Protein AF-E8R523-F1 (afdb_monomer_lite)

Foldseek 3Di:
DDDDDDDPDDPVVVVCVVVVVVDDDDDDDDDDDDDDDDDDDDDDDDDDDDDDDDFQPPDDPLLSLLLLLLLLLLLLLLLLLLVLCLVLLLLLQLDDLQVLQQVLQLLCCVPPVQVVCCVPPVKDFFDWQAPDPQAQSGWIFHADLQRFTAAIEGEGGDEDPDAFDADPQGTPLDLSNLLVNLLVVLVVLVLCLVCVVVVNAAADDDPPVCVVQWTWTWFQFSVRHTWIWIANHPPGGIYTHDDPVCSVRNNVRSVSSSVVSNCVSVVNHHYWYWYWYWYQDPFGIKTWIFTCPCCVVVVDPVPTDTPDIDDDGCPPPVVVVSLVSSLQSQLVSSCVSQVQDDSVQSSLSSCVQPVDVVSVVVSNPDSDNSVVSLQVSLQVSLQSSLVSSLVVLVVSCVVVVHDRPPVVSNLSSNLSSVLSSQLSSQLSVQLSVLRRDNVSSVVLVVVCVVLLHQESSSVSSLVSSLSSSLSSQLSSLVSCCVVVSDHPVSSVLSSVQSSQLSNQLSVVLSVLLSCCQVPNAAPVRHRLSVHHHPSNLQRSLQVLQVHPVVVVGPGNVSSSVSSSVVSSVSSSVSSSVSVVVVVVVVVVVVVVVVVVVVVVVVVPPDDDPPPPPDD

pLDDT: mean 76.69, std 18.39, range [22.38, 95.12]

Secondary structure (DSSP, 8-state):
----------GGGTTTTTTTTT--PPPPPP-----PPPPPPPPP---S-----SSSTTS-HHHHHHHHHHHHHHHHHHHHHHHS-HHHHHHHHHS-HHHHHHHHHHHHIIIIIHHHHHHHH-EEE--EE-SSTTS-TTEEEEE-TTS-EEEEEEEEEEETT--PPEETTEETTSHHHHHHHHHHHHHHHHHHHHHHHTT--EE-PPPGGGTTTSEEEEEE-TTS-EEEEEESSTTSPPEEES-GGGHHHHHHHHHHHHHHHHHHHTT-S-EEEEEEEEEEETTEEEEEEEE-TTHHHH-SGGGSPEEEEEEEESTTTHHHHHHHHHHHHHHHHHHHH-TT--HHHHHHHHHHH-SSHHHHHHHHH-PPPHHHHHHHHHHHHHHHHHHHHHHHHHHHHHTTT----HHHHHHHHHHHHHHHHHHHHHHHHHHHHHHHSHHHHHHHHHHHHHTT-S-HHHHHHHHHHHHHHHHHHHHHHHHHHHTTSS-HHHHHHHHHHHHHHHHHHHHHHHHHHHHHHHH-B-TTS-BGGG--HHHHHHHHHHHHTTS-GGGTS-HHHHHHHHHHHHHHHHHHHHHHHHHHHHHHHHHHHHHHHHHHHHHHHHH--SPPPGGGS--

Structure (mmCIF, N/CA/C/O backbone):
data_AF-E8R523-F1
#
_entry.id   AF-E8R523-F1
#
loop_
_atom_site.group_PDB
_atom_site.id
_atom_site.type_symbol
_atom_site.label_atom_id
_atom_site.label_alt_id
_atom_site.label_comp_id
_atom_site.label_asym_id
_atom_site.label_entity_id
_atom_site.label_seq_id
_atom_site.pdbx_PDB_ins_code
_atom_site.Cartn_x
_atom_site.Cartn_y
_atom_site.Cartn_z
_atom_site.occupancy
_atom_site.B_iso_or_equiv
_atom_site.auth_seq_id
_atom_site.auth_comp_id
_atom_site.auth_asym_id
_atom_site.auth_atom_id
_atom_site.pdbx_PDB_model_num
ATOM 1 N N . MET A 1 1 ? -1.872 -53.793 22.003 1.00 28.16 1 MET A N 1
ATOM 2 C CA . MET A 1 1 ? -0.685 -53.055 21.508 1.00 28.16 1 MET A CA 1
ATOM 3 C C . MET A 1 1 ? -0.948 -52.616 20.077 1.00 28.16 1 MET A C 1
ATOM 5 O O . MET A 1 1 ? -1.457 -53.422 19.323 1.00 28.16 1 MET A O 1
ATOM 9 N N . ASN A 1 2 ? -0.575 -51.440 19.598 1.00 26.23 2 ASN A N 1
ATOM 10 C CA . ASN A 1 2 ? -0.690 -50.083 20.118 1.00 26.23 2 ASN A CA 1
ATOM 11 C C . ASN A 1 2 ? -0.457 -49.166 18.896 1.00 26.23 2 ASN A C 1
ATOM 13 O O . ASN A 1 2 ? 0.293 -49.536 17.995 1.00 26.23 2 ASN A O 1
ATOM 17 N N . THR A 1 3 ? -1.024 -47.958 18.928 1.00 25.94 3 THR A N 1
ATOM 18 C CA . THR A 1 3 ? -0.560 -46.742 18.223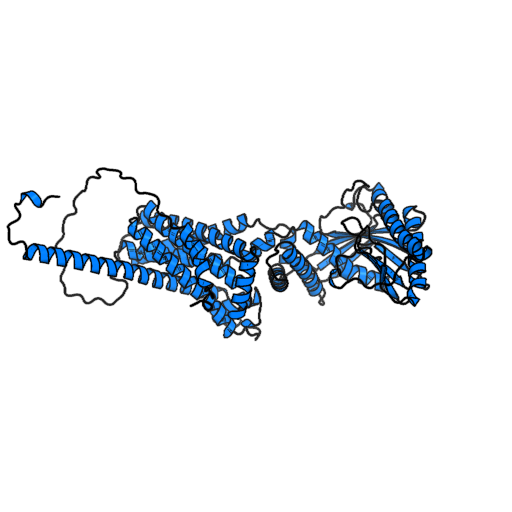 1.00 25.94 3 THR A CA 1
ATOM 19 C C . THR A 1 3 ? -0.460 -46.750 16.692 1.00 25.94 3 THR A C 1
ATOM 21 O O . THR A 1 3 ? 0.592 -47.096 16.175 1.00 25.94 3 THR A O 1
ATOM 24 N N . ARG A 1 4 ? -1.468 -46.185 15.998 1.00 26.67 4 ARG A N 1
ATOM 25 C CA . ARG A 1 4 ? -1.334 -45.112 14.973 1.00 26.67 4 ARG A CA 1
ATOM 26 C C . ARG A 1 4 ? -2.720 -44.548 14.618 1.00 26.67 4 ARG A C 1
ATOM 28 O O . ARG A 1 4 ? -3.330 -45.037 13.686 1.00 26.67 4 ARG A O 1
ATOM 35 N N . LEU A 1 5 ? -3.204 -43.541 15.350 1.00 27.16 5 LEU A N 1
ATOM 36 C CA . LEU A 1 5 ? -4.271 -42.601 14.944 1.00 27.16 5 LEU A CA 1
ATOM 37 C C . LEU A 1 5 ? -4.413 -41.559 16.068 1.00 27.16 5 LEU A C 1
ATOM 39 O O . LEU A 1 5 ? -4.891 -41.913 17.137 1.00 27.16 5 LEU A O 1
ATOM 43 N N . CYS A 1 6 ? -3.888 -40.343 15.850 1.00 25.69 6 CYS A N 1
ATOM 44 C CA . CYS A 1 6 ? -4.206 -39.059 16.520 1.00 25.69 6 CYS A CA 1
ATOM 45 C C . CYS A 1 6 ? -2.997 -38.107 16.477 1.00 25.69 6 CYS A C 1
ATOM 47 O O . CYS A 1 6 ? -2.228 -38.046 17.431 1.00 25.69 6 CYS A O 1
ATOM 49 N N . LYS A 1 7 ? -2.841 -37.342 15.386 1.00 26.58 7 LYS A N 1
ATOM 50 C CA . LYS A 1 7 ? -2.173 -36.022 15.367 1.00 26.58 7 LYS A CA 1
ATOM 51 C C . LYS A 1 7 ? -2.741 -35.176 14.217 1.00 26.58 7 LYS A C 1
ATOM 53 O O . LYS A 1 7 ? -2.100 -34.990 13.192 1.00 26.58 7 LYS A O 1
ATOM 58 N N . LEU A 1 8 ? -3.959 -34.672 14.404 1.00 25.42 8 LEU A N 1
ATOM 59 C CA . LEU A 1 8 ? -4.470 -33.473 13.735 1.00 25.42 8 LEU A CA 1
ATOM 60 C C . LEU A 1 8 ? -4.682 -32.443 14.847 1.00 25.42 8 LEU A C 1
ATOM 62 O O . LEU A 1 8 ? -5.698 -32.458 15.536 1.00 25.42 8 LEU A O 1
ATOM 66 N N . ALA A 1 9 ? -3.658 -31.627 15.103 1.00 26.27 9 ALA A N 1
ATOM 67 C CA . ALA A 1 9 ? -3.751 -30.520 16.044 1.00 26.27 9 ALA A CA 1
ATOM 68 C C . ALA A 1 9 ? -4.369 -29.314 15.325 1.00 26.27 9 ALA A C 1
ATOM 70 O O . ALA A 1 9 ? -3.893 -28.868 14.284 1.00 26.27 9 ALA A O 1
ATOM 71 N N . ASN A 1 10 ? -5.467 -28.845 15.900 1.00 29.14 10 ASN A N 1
ATOM 72 C CA . ASN A 1 10 ? -6.339 -27.781 15.438 1.00 29.14 10 ASN A CA 1
ATOM 73 C C . ASN A 1 10 ? -5.613 -26.405 15.432 1.00 29.14 10 ASN A C 1
ATOM 75 O O . ASN A 1 10 ? -5.073 -26.023 16.474 1.00 29.14 10 ASN A O 1
ATOM 79 N N . PRO A 1 11 ? -5.603 -25.627 14.327 1.00 27.84 11 PRO A N 1
ATOM 80 C CA . PRO A 1 11 ? -4.888 -24.341 14.234 1.00 27.84 11 PRO A CA 1
ATOM 81 C C . PRO A 1 11 ? -5.436 -23.215 15.133 1.00 27.84 11 PRO A C 1
ATOM 83 O O . PRO A 1 11 ? -4.799 -22.173 15.263 1.00 27.84 11 PRO A O 1
ATOM 86 N N . TRP A 1 12 ? -6.555 -23.431 15.830 1.00 25.88 12 TRP A N 1
ATOM 87 C CA . TRP A 1 12 ? -7.090 -22.507 16.839 1.00 25.88 12 TRP A CA 1
ATOM 88 C C . TRP A 1 12 ? -6.202 -22.355 18.092 1.00 25.88 12 TRP A C 1
ATOM 90 O O . TRP A 1 12 ? -6.298 -21.352 18.794 1.00 25.88 12 TRP A O 1
ATOM 100 N N . LEU A 1 13 ? -5.303 -23.306 18.373 1.00 28.52 13 LEU A N 1
ATOM 101 C CA . LEU A 1 13 ? -4.494 -23.305 19.604 1.00 28.52 13 LEU A CA 1
ATOM 102 C C . LEU A 1 13 ? -3.230 -22.432 19.544 1.00 28.52 13 LEU A C 1
ATOM 104 O O . LEU A 1 13 ? -2.728 -22.022 20.588 1.00 28.52 13 LEU A O 1
ATOM 108 N N . LEU A 1 14 ? -2.735 -22.081 18.353 1.00 29.44 14 LEU A N 1
ATOM 109 C CA . LEU A 1 14 ? -1.533 -21.240 18.218 1.00 29.44 14 LEU A CA 1
ATOM 110 C C . LEU A 1 14 ? -1.814 -19.743 18.445 1.00 29.44 14 LEU A C 1
ATOM 112 O O . LEU A 1 14 ? -0.894 -18.981 18.734 1.00 29.44 14 LEU A O 1
ATOM 116 N N . GLY A 1 15 ? -3.083 -19.323 18.397 1.00 26.95 15 GLY A N 1
ATOM 117 C CA . GLY A 1 15 ? -3.501 -17.979 18.814 1.00 26.95 15 GLY A CA 1
ATOM 118 C C . GLY A 1 15 ? -3.481 -17.773 20.336 1.00 26.95 15 GLY A C 1
ATOM 119 O O . GLY A 1 15 ? -3.334 -16.646 20.800 1.00 26.95 15 GLY A O 1
ATOM 120 N N . LEU A 1 16 ? -3.562 -18.851 21.124 1.00 28.53 16 LEU A N 1
ATOM 121 C CA . LEU A 1 16 ? -3.606 -18.788 22.591 1.00 28.53 16 LEU A CA 1
ATOM 122 C C . LEU A 1 16 ? -2.218 -18.653 23.235 1.00 28.53 16 LEU A C 1
ATOM 124 O O . LEU A 1 16 ? -2.094 -18.084 24.317 1.00 28.53 16 LEU A O 1
ATOM 128 N N . THR A 1 17 ? -1.148 -19.089 22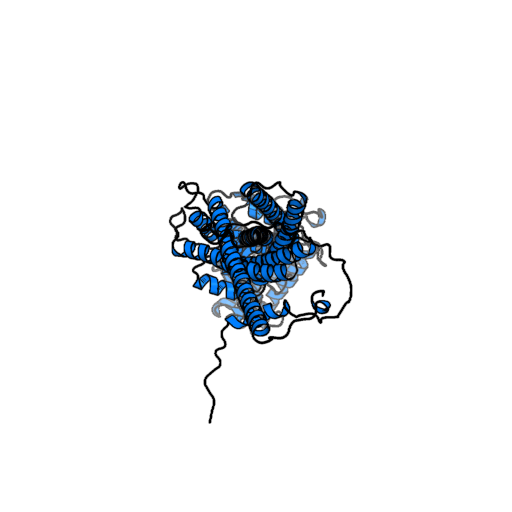.566 1.00 29.30 17 THR A N 1
ATOM 129 C CA . THR A 1 17 ? 0.217 -18.979 23.111 1.00 29.30 17 THR A CA 1
ATOM 130 C C . THR A 1 17 ? 0.755 -17.545 23.114 1.00 29.30 17 THR A C 1
ATOM 132 O O . THR A 1 17 ? 1.584 -17.212 23.954 1.00 29.30 17 THR A O 1
ATOM 135 N N . ALA A 1 18 ? 0.236 -16.663 22.251 1.00 27.33 18 ALA A N 1
ATOM 136 C CA . ALA A 1 18 ? 0.521 -15.225 22.316 1.00 27.33 18 ALA A CA 1
ATOM 137 C C . ALA A 1 18 ? -0.238 -14.518 23.461 1.00 27.33 18 ALA A C 1
ATOM 139 O O . ALA A 1 18 ? 0.177 -13.454 23.912 1.00 27.33 18 ALA A O 1
ATOM 140 N N . TRP A 1 19 ? -1.318 -15.126 23.964 1.00 27.88 19 TRP A N 1
ATOM 141 C CA . TRP A 1 19 ? -2.130 -14.615 25.074 1.00 27.88 19 TRP A CA 1
ATOM 142 C C . TRP A 1 19 ? -1.476 -14.877 26.445 1.00 27.88 19 TRP A C 1
ATOM 144 O O . TRP A 1 19 ? -1.580 -14.059 27.355 1.00 27.88 19 TRP A O 1
ATOM 154 N N . ALA A 1 20 ? -0.725 -15.976 26.580 1.00 27.14 20 ALA A N 1
ATOM 155 C CA . ALA A 1 20 ? -0.086 -16.377 27.839 1.00 27.14 20 ALA A CA 1
ATOM 156 C C . ALA A 1 20 ? 1.118 -15.503 28.255 1.00 27.14 20 ALA A C 1
ATOM 158 O O . ALA A 1 20 ? 1.443 -15.440 29.436 1.00 27.14 20 ALA A O 1
ATOM 159 N N . LEU A 1 21 ? 1.763 -14.794 27.321 1.00 28.09 21 LEU A N 1
ATOM 160 C CA . LEU A 1 21 ? 2.913 -13.925 27.628 1.00 28.09 21 LEU A CA 1
ATOM 161 C C . LEU A 1 21 ? 2.519 -12.547 28.190 1.00 28.09 21 LEU A C 1
ATOM 163 O O . LEU A 1 21 ? 3.374 -11.845 28.719 1.00 28.09 21 LEU A O 1
ATOM 167 N N . VAL A 1 22 ? 1.239 -12.166 28.107 1.00 30.06 22 VAL A N 1
ATOM 168 C CA . VAL A 1 22 ? 0.714 -10.909 28.680 1.00 30.06 22 VAL A CA 1
ATOM 169 C C . VAL A 1 22 ? 0.148 -11.124 30.094 1.00 30.06 22 VAL A C 1
ATOM 171 O O . VAL A 1 22 ? -0.001 -10.171 30.853 1.00 30.06 22 VAL A O 1
ATOM 174 N N . VAL A 1 23 ? -0.112 -12.376 30.487 1.00 27.47 23 VAL A N 1
ATOM 175 C CA . VAL A 1 23 ? -0.729 -12.741 31.771 1.00 27.47 23 VAL A CA 1
ATOM 176 C C . VAL A 1 23 ? 0.192 -13.684 32.551 1.00 27.47 23 VAL A C 1
ATOM 178 O O . VAL A 1 23 ? -0.115 -14.855 32.755 1.00 27.47 23 VAL A O 1
ATOM 181 N N . SER A 1 24 ? 1.342 -13.187 33.004 1.00 24.55 24 SER A N 1
ATOM 182 C CA . SER A 1 24 ? 2.122 -13.858 34.053 1.00 24.55 24 SER A CA 1
ATOM 183 C C . SER A 1 24 ? 2.005 -13.071 35.365 1.00 24.55 24 SER A C 1
ATOM 185 O O . SER A 1 24 ? 2.306 -11.875 35.367 1.00 24.55 24 SER A O 1
ATOM 187 N N . PRO A 1 25 ? 1.576 -13.691 36.480 1.00 26.81 25 PRO A N 1
ATOM 188 C CA . PRO A 1 25 ? 1.444 -13.005 37.760 1.00 26.81 25 PRO A CA 1
ATOM 189 C C . PRO A 1 25 ? 2.827 -12.729 38.368 1.00 26.81 25 PRO A C 1
ATOM 191 O O . PRO A 1 25 ? 3.625 -13.647 38.554 1.00 26.81 25 PRO A O 1
ATOM 194 N N . LEU A 1 26 ? 3.111 -11.465 38.698 1.00 29.70 26 LEU A N 1
ATOM 195 C CA . LEU A 1 26 ? 4.268 -11.100 39.520 1.00 29.70 26 LEU A CA 1
ATOM 196 C C . LEU A 1 26 ? 4.047 -11.536 40.986 1.00 29.70 26 LEU A C 1
ATOM 198 O O . LEU A 1 26 ? 2.904 -11.554 41.456 1.00 29.70 26 LEU A O 1
ATOM 202 N N . PRO A 1 27 ? 5.117 -11.905 41.717 1.00 25.58 27 PRO A N 1
ATOM 203 C CA . PRO A 1 27 ? 5.017 -12.470 43.059 1.00 25.58 27 PRO A CA 1
ATOM 204 C C . PRO A 1 27 ? 4.515 -11.445 44.085 1.00 25.58 27 PRO A C 1
ATOM 206 O O . PRO A 1 27 ? 4.948 -10.295 44.114 1.00 25.58 27 PRO A O 1
ATOM 209 N N . ARG A 1 28 ? 3.607 -11.897 44.957 1.00 28.55 28 ARG A N 1
ATOM 210 C CA . ARG A 1 28 ? 3.070 -11.133 46.090 1.00 28.55 28 ARG A CA 1
ATOM 211 C C . ARG A 1 28 ? 4.162 -10.923 47.142 1.00 28.55 28 ARG A C 1
ATOM 213 O O . ARG A 1 28 ? 4.644 -11.899 47.712 1.00 28.55 28 ARG A O 1
ATOM 220 N N . THR A 1 29 ? 4.496 -9.676 47.455 1.00 25.61 29 THR A N 1
ATOM 221 C CA . THR A 1 29 ? 5.181 -9.315 48.706 1.00 25.61 29 THR A CA 1
ATOM 222 C C . THR A 1 29 ? 4.163 -8.736 49.698 1.00 25.61 29 THR A C 1
ATOM 224 O O . THR A 1 29 ? 3.229 -8.049 49.279 1.00 25.61 29 THR A O 1
ATOM 227 N N . PRO A 1 30 ? 4.279 -9.023 51.007 1.00 26.27 30 PRO A N 1
ATOM 228 C CA . PRO A 1 30 ? 3.364 -8.488 52.005 1.00 26.27 30 PRO A CA 1
ATOM 229 C C . PRO A 1 30 ? 3.856 -7.110 52.465 1.00 26.27 30 PRO A C 1
ATOM 231 O O . PRO A 1 30 ? 4.985 -6.979 52.932 1.00 26.27 30 PRO A O 1
ATOM 234 N N . PHE A 1 31 ? 3.005 -6.089 52.372 1.00 23.81 31 PHE A N 1
ATOM 235 C CA . PHE A 1 31 ? 3.234 -4.802 53.030 1.00 23.81 31 PHE A CA 1
ATOM 236 C C . PHE A 1 31 ? 2.050 -4.507 53.961 1.00 23.81 31 PHE A C 1
ATOM 238 O O . PHE A 1 31 ? 0.921 -4.313 53.518 1.00 23.81 31 PHE A O 1
ATOM 245 N N . SER A 1 32 ? 2.310 -4.546 55.268 1.00 27.23 32 SER A N 1
ATOM 246 C CA . SER A 1 32 ? 1.496 -3.936 56.328 1.00 27.23 32 SER A CA 1
ATOM 247 C C . SER A 1 32 ? 1.831 -2.426 56.350 1.00 27.23 32 SER A C 1
ATOM 249 O O . SER A 1 32 ? 2.943 -2.051 56.013 1.00 27.23 32 SER A O 1
ATOM 251 N N . SER A 1 33 ? 0.987 -1.447 56.682 1.00 25.41 33 SER A N 1
ATOM 252 C CA . SER A 1 33 ? -0.136 -1.365 57.612 1.00 25.41 33 SER A CA 1
ATOM 253 C C . SER A 1 33 ? -0.882 -0.018 57.438 1.00 25.41 33 SER A C 1
ATOM 255 O O . SER A 1 33 ? -0.292 0.954 56.979 1.00 25.41 33 SER A O 1
ATOM 257 N N . ARG A 1 34 ? -2.146 0.010 57.899 1.00 22.38 34 ARG A N 1
ATOM 258 C CA . ARG A 1 34 ? -2.986 1.149 58.354 1.00 22.38 34 ARG A CA 1
ATOM 259 C C . ARG A 1 34 ? -3.297 2.311 57.390 1.00 22.38 34 ARG A C 1
ATOM 261 O O . ARG A 1 34 ? -2.557 3.282 57.308 1.00 22.38 34 ARG A O 1
ATOM 268 N N . ALA A 1 35 ? -4.527 2.297 56.869 1.00 25.62 35 ALA A N 1
ATOM 269 C CA . ALA A 1 35 ? -5.304 3.503 56.574 1.00 25.62 35 ALA A CA 1
ATOM 270 C C . ALA A 1 35 ? -6.470 3.607 57.580 1.00 25.62 35 ALA A C 1
ATOM 272 O O . ALA A 1 35 ? -7.120 2.604 57.880 1.00 25.62 35 ALA A O 1
ATOM 273 N N . GLN A 1 36 ? -6.679 4.801 58.141 1.00 25.88 36 GLN A N 1
ATOM 274 C CA . GLN A 1 36 ? -7.803 5.143 59.019 1.00 25.88 36 GLN A CA 1
ATOM 275 C C . GLN A 1 36 ? -9.117 5.110 58.226 1.00 25.88 36 GLN A C 1
ATOM 277 O O . GLN A 1 36 ? -9.228 5.747 57.183 1.00 25.88 36 GLN A O 1
ATOM 282 N N . LEU A 1 37 ? -10.098 4.366 58.736 1.00 26.55 37 LEU A N 1
ATOM 283 C CA . LEU A 1 37 ? -11.471 4.313 58.238 1.00 26.55 37 LEU A CA 1
ATOM 284 C C . LEU A 1 37 ? -12.304 5.385 58.954 1.00 26.55 37 LEU A C 1
ATOM 286 O O . LEU A 1 37 ? -12.333 5.416 60.182 1.00 26.55 37 LEU A O 1
ATOM 290 N N . SER A 1 38 ? -12.985 6.238 58.193 1.00 28.12 38 SER A N 1
ATOM 291 C CA . SER A 1 38 ? -14.094 7.074 58.663 1.00 28.12 38 SER A CA 1
ATOM 292 C C . SER A 1 38 ? -15.421 6.386 58.311 1.00 28.12 38 SER A C 1
ATOM 294 O O . SER A 1 38 ? -15.622 6.017 57.154 1.00 28.12 38 SER A O 1
ATOM 296 N N . GLU A 1 39 ? -16.295 6.191 59.302 1.00 25.52 39 GLU A N 1
ATOM 297 C CA . GLU A 1 39 ? -17.623 5.563 59.176 1.00 25.52 39 GLU A CA 1
ATOM 298 C C . GLU A 1 39 ? -18.598 6.364 58.287 1.00 25.52 39 GLU A C 1
ATOM 300 O O . GLU A 1 39 ? -18.626 7.592 58.380 1.00 25.52 39 GLU A O 1
ATOM 305 N N . PRO A 1 40 ? -19.463 5.701 57.492 1.00 29.28 40 PRO A N 1
ATOM 306 C CA . PRO A 1 40 ? -20.628 6.332 56.882 1.00 29.28 40 PRO A CA 1
ATOM 307 C C . PRO A 1 40 ? -21.896 6.126 57.735 1.00 29.28 40 PRO A C 1
ATOM 309 O O . PRO A 1 40 ? -22.192 5.015 58.186 1.00 29.28 40 PRO A O 1
ATOM 312 N N . GLN A 1 41 ? -22.662 7.205 57.933 1.00 27.81 41 GLN A N 1
ATOM 313 C CA . GLN A 1 41 ? -23.988 7.190 58.561 1.00 27.81 41 GLN A CA 1
ATOM 314 C C . GLN A 1 41 ? -24.997 6.391 57.715 1.00 27.81 41 GLN A C 1
ATOM 316 O O . GLN A 1 41 ? -24.997 6.473 56.488 1.00 27.81 41 GLN A O 1
ATOM 321 N N . ARG A 1 42 ? -25.848 5.604 58.389 1.00 28.45 42 ARG A N 1
ATOM 322 C CA . ARG A 1 42 ? -26.959 4.847 57.792 1.00 28.45 42 ARG A CA 1
ATOM 323 C C . ARG A 1 42 ? -28.203 5.728 57.712 1.00 28.45 42 ARG A C 1
ATOM 325 O O . ARG A 1 42 ? -28.728 6.088 58.762 1.00 28.45 42 ARG A O 1
ATOM 332 N N . ASP A 1 43 ? -28.713 5.938 56.506 1.00 27.19 43 ASP A N 1
ATOM 333 C CA . ASP A 1 43 ? -30.113 6.300 56.289 1.00 27.19 43 ASP A CA 1
ATOM 334 C C . ASP A 1 43 ? -30.919 5.013 56.079 1.00 27.19 43 ASP A C 1
ATOM 336 O O . ASP A 1 43 ? -30.608 4.185 55.217 1.00 27.19 43 ASP A O 1
ATOM 340 N N . ALA A 1 44 ? -31.922 4.819 56.928 1.00 30.80 44 ALA A N 1
ATOM 341 C CA . ALA A 1 44 ? -32.928 3.779 56.810 1.00 30.80 44 ALA A CA 1
ATOM 342 C C . ALA A 1 44 ? -34.179 4.415 56.202 1.00 30.80 44 ALA A C 1
ATOM 344 O O . ALA A 1 44 ? -34.676 5.371 56.780 1.00 30.80 44 ALA A O 1
ATOM 345 N N . ASP A 1 45 ? -34.610 3.920 55.037 1.00 31.94 45 ASP A N 1
ATOM 346 C CA . ASP A 1 45 ? -36.010 3.798 54.591 1.00 31.94 45 ASP A CA 1
ATOM 347 C C . ASP A 1 45 ? -36.041 3.463 53.087 1.00 31.94 45 ASP A C 1
ATOM 349 O O . ASP A 1 45 ? -35.715 4.291 52.238 1.00 31.94 45 ASP A O 1
ATOM 353 N N . ALA A 1 46 ? -36.429 2.232 52.730 1.00 31.86 46 ALA A N 1
ATOM 354 C CA . ALA A 1 46 ? -36.786 1.878 51.354 1.00 31.86 46 ALA A CA 1
ATOM 355 C C . ALA A 1 46 ? -37.847 0.759 51.326 1.00 31.86 46 ALA A C 1
ATOM 357 O O . ALA A 1 46 ? -37.599 -0.375 51.734 1.00 31.86 46 ALA A O 1
ATOM 358 N N . ASP A 1 47 ? -39.033 1.133 50.842 1.00 27.66 47 ASP A N 1
ATOM 359 C CA . ASP A 1 47 ? -40.246 0.342 50.583 1.00 27.66 47 ASP A CA 1
ATOM 360 C C . ASP A 1 47 ? -40.028 -0.736 49.486 1.00 27.66 47 ASP A C 1
ATOM 362 O O . ASP A 1 47 ? -39.479 -0.418 48.426 1.00 27.66 47 ASP A O 1
ATOM 366 N N . PRO A 1 48 ? -40.444 -2.007 49.684 1.00 31.14 48 PRO A N 1
ATOM 367 C CA . PRO A 1 48 ? -40.104 -3.121 48.797 1.00 31.14 48 PRO A CA 1
ATOM 368 C C . PRO A 1 48 ? -41.110 -3.401 47.655 1.00 31.14 48 PRO A C 1
ATOM 370 O O . PRO A 1 48 ? -41.251 -4.555 47.249 1.00 31.14 48 PRO A O 1
ATOM 373 N N . SER A 1 49 ? -41.816 -2.405 47.106 1.00 32.12 49 SER A N 1
ATOM 374 C CA . SER A 1 49 ? -42.913 -2.646 46.140 1.00 32.12 49 SER A CA 1
ATOM 375 C C . SER A 1 49 ? -42.740 -2.100 44.708 1.00 32.12 49 SER A C 1
ATOM 377 O O . SER A 1 49 ? -43.732 -1.939 43.993 1.00 32.12 49 SER A O 1
ATOM 379 N N . ARG A 1 50 ? -41.511 -1.878 44.209 1.00 27.84 50 ARG A N 1
ATOM 380 C CA . ARG A 1 50 ? -41.297 -1.409 42.819 1.00 27.84 50 ARG A CA 1
ATOM 381 C C . ARG A 1 50 ? -40.745 -2.494 41.883 1.00 27.84 50 ARG A C 1
ATOM 383 O O . ARG A 1 50 ? -39.637 -2.993 42.045 1.00 27.84 50 ARG A O 1
ATOM 390 N N . ASN A 1 51 ? -41.573 -2.862 40.908 1.00 37.69 51 ASN A N 1
ATOM 391 C CA . ASN A 1 51 ? -41.310 -3.820 39.837 1.00 37.69 51 ASN A CA 1
ATOM 392 C C . ASN A 1 51 ? -40.530 -3.145 38.691 1.00 37.69 51 ASN A C 1
ATOM 394 O O . ASN A 1 51 ? -41.121 -2.358 37.951 1.00 37.69 51 ASN A O 1
ATOM 398 N N . ASP A 1 52 ? -39.241 -3.464 38.520 1.00 30.84 52 ASP A N 1
ATOM 399 C CA . ASP A 1 52 ? -38.381 -2.854 37.494 1.00 30.84 52 ASP A CA 1
ATOM 400 C C . ASP A 1 52 ? -38.020 -3.829 36.353 1.00 30.84 52 ASP A C 1
ATOM 402 O O . ASP A 1 52 ? -37.535 -4.944 36.554 1.00 30.84 52 ASP A O 1
ATOM 406 N N . SER A 1 53 ? -38.249 -3.359 35.122 1.00 31.77 53 SER A N 1
ATOM 407 C CA . SER A 1 53 ? -37.918 -3.998 33.831 1.00 31.77 53 SER A CA 1
ATOM 408 C C . SER A 1 53 ? -36.424 -3.797 33.454 1.00 31.77 53 SER A C 1
ATOM 410 O O . SER A 1 53 ? -35.735 -3.022 34.115 1.00 31.77 53 SER A O 1
ATOM 412 N N . PRO A 1 54 ? -35.855 -4.487 32.435 1.00 51.31 54 PRO A N 1
ATOM 413 C CA . PRO A 1 54 ? -34.567 -5.164 32.624 1.00 51.31 54 PRO A CA 1
ATOM 414 C C . PRO A 1 54 ? -33.289 -4.478 32.072 1.00 51.31 54 PRO A C 1
ATOM 416 O O . PRO A 1 54 ? -33.299 -3.588 31.227 1.00 51.31 54 PRO A O 1
ATOM 419 N N . ILE A 1 55 ? -32.161 -5.038 32.536 1.00 38.12 55 ILE A N 1
ATOM 420 C CA . ILE A 1 55 ? -30.750 -4.978 32.082 1.00 38.12 55 ILE A CA 1
ATOM 421 C C . ILE A 1 55 ? -29.904 -3.759 32.496 1.00 38.12 55 ILE A C 1
ATOM 423 O O . ILE A 1 55 ? -28.793 -3.974 32.979 1.00 38.12 55 ILE A O 1
ATOM 427 N N . LEU A 1 56 ? -30.371 -2.510 32.401 1.00 34.91 56 LEU A N 1
ATOM 428 C CA . LEU A 1 56 ? -29.507 -1.347 32.717 1.00 34.91 56 LEU A CA 1
ATOM 429 C C . LEU A 1 56 ? -29.565 -0.871 34.180 1.00 34.91 56 LEU A C 1
ATOM 431 O O . LEU A 1 56 ? -28.605 -0.272 34.660 1.00 34.91 56 LEU A O 1
ATOM 435 N N . GLY A 1 57 ? -30.637 -1.182 34.914 1.00 32.00 57 GLY A N 1
ATOM 436 C CA . GLY A 1 57 ? -30.839 -0.697 36.288 1.00 32.00 57 GLY A CA 1
ATOM 437 C C . GLY A 1 57 ? -30.042 -1.420 37.384 1.00 32.00 57 GLY A C 1
ATOM 438 O O . GLY A 1 57 ? -30.087 -1.001 38.533 1.00 32.00 57 GLY A O 1
ATOM 439 N N . GLN A 1 58 ? -29.324 -2.507 37.068 1.00 42.31 58 GLN A N 1
ATOM 440 C CA . GLN A 1 58 ? -28.729 -3.394 38.086 1.00 42.31 58 GLN A CA 1
ATOM 441 C C . GLN A 1 58 ? -27.203 -3.282 38.262 1.00 42.31 58 GLN A C 1
ATOM 443 O O . GLN A 1 58 ? -26.638 -4.005 39.087 1.00 42.31 58 GLN A O 1
ATOM 448 N N . LEU A 1 59 ? -26.521 -2.413 37.509 1.00 42.09 59 LEU A N 1
ATOM 449 C CA . LEU A 1 59 ? -25.084 -2.162 37.680 1.00 42.09 59 LEU A CA 1
ATOM 450 C C . LEU A 1 59 ? -24.872 -0.974 38.633 1.00 42.09 59 LEU A C 1
ATOM 452 O O . LEU A 1 59 ? -25.515 0.060 38.441 1.00 42.09 59 LEU A O 1
ATOM 456 N N . PRO A 1 60 ? -23.958 -1.056 39.623 1.00 53.53 60 PRO A N 1
ATOM 457 C CA . PRO A 1 60 ? -23.632 0.108 40.443 1.00 53.53 60 PRO A CA 1
ATOM 458 C C . PRO A 1 60 ? -23.138 1.255 39.543 1.00 53.53 60 PRO A C 1
ATOM 460 O O . PRO A 1 60 ? -22.444 1.011 38.553 1.00 53.53 60 PRO A O 1
ATOM 463 N N . ARG A 1 61 ? -23.507 2.506 39.866 1.00 57.06 61 ARG A N 1
ATOM 464 C CA . ARG A 1 61 ? -23.364 3.698 38.993 1.00 57.06 61 ARG A CA 1
ATOM 465 C C . ARG A 1 61 ? -21.966 3.879 38.377 1.00 57.06 61 ARG A C 1
ATOM 467 O O . ARG A 1 61 ? -21.843 4.318 37.233 1.00 57.06 61 ARG A O 1
ATOM 474 N N . SER A 1 62 ? -20.915 3.504 39.104 1.00 57.12 62 SER A N 1
ATOM 475 C CA . SER A 1 62 ? -19.523 3.528 38.636 1.00 57.12 62 SER A CA 1
ATOM 476 C C . SER A 1 62 ? -19.254 2.550 37.482 1.00 57.12 62 SER A C 1
ATOM 478 O O . SER A 1 62 ? -18.519 2.889 36.555 1.00 57.12 62 SER A O 1
ATOM 480 N N . HIS A 1 63 ? -19.884 1.372 37.478 1.00 62.09 63 HIS A N 1
ATOM 481 C CA . HIS A 1 63 ? -19.660 0.323 36.477 1.00 62.09 63 HIS A CA 1
ATOM 482 C C . HIS A 1 63 ? -20.411 0.569 35.168 1.00 62.09 63 HIS A C 1
ATOM 484 O O . HIS A 1 63 ? -19.879 0.260 34.101 1.00 62.09 63 HIS A O 1
ATOM 490 N N . ALA A 1 64 ? -21.618 1.141 35.218 1.00 65.06 64 ALA A N 1
ATOM 491 C CA . ALA A 1 64 ? -22.390 1.456 34.013 1.00 65.06 64 ALA A CA 1
ATOM 492 C C . ALA A 1 64 ? -21.683 2.520 33.153 1.00 65.06 64 ALA A C 1
ATOM 494 O O . ALA A 1 64 ? -21.503 2.340 31.949 1.00 65.06 64 ALA A O 1
ATOM 495 N N . GLN A 1 65 ? -21.194 3.591 33.785 1.00 66.06 65 GLN A N 1
ATOM 496 C CA . GLN A 1 65 ? -20.447 4.648 33.098 1.00 66.06 65 GLN A CA 1
ATOM 497 C C . GLN A 1 65 ? -19.089 4.152 32.581 1.00 66.06 65 GLN A C 1
ATOM 499 O O . GLN A 1 65 ? -18.726 4.443 31.446 1.00 66.06 65 GLN A O 1
ATOM 504 N N . ALA A 1 66 ? -18.374 3.334 33.356 1.00 70.62 66 ALA A N 1
ATOM 505 C CA . ALA A 1 66 ? -17.120 2.742 32.898 1.00 70.62 66 ALA A CA 1
ATOM 506 C C . ALA A 1 66 ? -17.312 1.783 31.706 1.00 70.62 66 ALA A C 1
ATOM 508 O O . ALA A 1 66 ? -16.466 1.730 30.815 1.00 70.62 66 ALA A O 1
ATOM 509 N N . SER A 1 67 ? -18.445 1.074 31.641 1.00 71.56 67 SER A N 1
ATOM 510 C CA . SER A 1 67 ? -18.795 0.216 30.498 1.00 71.56 67 SER A CA 1
ATOM 511 C C . SER A 1 67 ? -19.042 1.030 29.219 1.00 71.56 67 SER A C 1
ATOM 513 O O . SER A 1 67 ? -18.636 0.607 28.137 1.00 71.56 67 SER A O 1
ATOM 515 N N . LEU A 1 68 ? -19.647 2.219 29.341 1.00 78.38 68 LEU A N 1
ATOM 516 C CA . LEU A 1 68 ? -19.852 3.164 28.235 1.00 78.38 68 LEU A CA 1
ATOM 517 C C . LEU A 1 68 ? -18.530 3.716 27.696 1.00 78.38 68 LEU A C 1
ATOM 519 O O . LEU A 1 68 ? -18.289 3.642 26.490 1.00 78.38 68 LEU A O 1
ATOM 523 N N . SER A 1 69 ? -17.655 4.206 28.577 1.00 77.75 69 SER A N 1
ATOM 524 C CA . SER A 1 69 ? -16.319 4.695 28.209 1.00 77.75 69 SER A CA 1
ATOM 525 C C . SER A 1 69 ? -15.484 3.601 27.544 1.00 77.75 69 SER A C 1
ATOM 527 O O . SER A 1 69 ? -14.854 3.819 26.507 1.00 77.75 69 SER A O 1
ATOM 529 N N . LEU A 1 70 ? -15.537 2.385 28.096 1.00 83.06 70 LEU A N 1
ATOM 530 C CA . LEU A 1 70 ? -14.820 1.234 27.563 1.00 83.06 70 LEU A CA 1
ATOM 531 C C . LEU A 1 70 ? -15.311 0.839 26.166 1.00 83.06 70 LEU A C 1
ATOM 533 O O . LEU A 1 70 ? -14.493 0.595 25.271 1.00 83.06 70 LEU A O 1
ATOM 537 N N . ALA A 1 71 ? -16.626 0.821 25.949 1.00 82.62 71 ALA A N 1
ATOM 538 C CA . ALA A 1 71 ? -17.178 0.519 24.638 1.00 82.62 71 ALA A CA 1
ATOM 539 C C . ALA A 1 71 ? -16.912 1.627 23.618 1.00 82.62 71 ALA A C 1
ATOM 541 O O . ALA A 1 71 ? -16.531 1.330 22.485 1.00 82.62 71 ALA A O 1
ATOM 542 N N . GLY A 1 72 ? -17.040 2.892 24.028 1.00 81.50 72 GLY A N 1
ATOM 543 C CA . GLY A 1 72 ? -16.762 4.059 23.190 1.00 81.50 72 GLY A CA 1
ATOM 544 C C . GLY A 1 72 ? -15.315 4.079 22.721 1.00 81.50 72 GLY A C 1
ATOM 545 O O . GLY A 1 72 ? -15.046 4.175 21.520 1.00 81.50 72 GLY A O 1
ATOM 546 N N . GLY A 1 73 ? -14.376 3.899 23.650 1.00 83.44 73 GLY A N 1
ATOM 547 C CA . GLY A 1 73 ? -12.955 3.846 23.336 1.00 83.44 73 GLY A CA 1
ATOM 548 C C . GLY A 1 73 ? -12.595 2.664 22.434 1.00 83.44 73 GLY A C 1
ATOM 549 O O . GLY A 1 73 ? -11.973 2.854 21.389 1.00 83.44 73 GLY A O 1
ATOM 550 N N . SER A 1 74 ? -13.052 1.455 22.768 1.00 81.44 74 SER A N 1
ATOM 551 C CA . SER A 1 74 ? -12.735 0.246 21.992 1.00 81.44 74 SER A CA 1
ATOM 552 C C . SER A 1 74 ? -13.306 0.288 20.573 1.00 81.44 74 SER A C 1
ATOM 554 O O . SER A 1 74 ? -12.601 -0.035 19.617 1.00 81.44 74 SER A O 1
ATOM 556 N N . ALA A 1 75 ? -14.554 0.737 20.408 1.00 82.06 75 ALA A N 1
ATOM 557 C CA . ALA A 1 75 ? -15.175 0.885 19.094 1.00 82.06 75 ALA A CA 1
ATOM 558 C C . ALA A 1 75 ? -14.503 1.979 18.255 1.00 82.06 75 ALA A C 1
ATOM 560 O O . ALA A 1 75 ? -14.289 1.793 17.055 1.00 82.06 75 ALA A O 1
ATOM 561 N N . THR A 1 76 ? -14.091 3.084 18.887 1.00 84.50 76 THR A N 1
ATOM 562 C CA . THR A 1 76 ? -13.323 4.140 18.212 1.00 84.50 76 THR A CA 1
ATOM 563 C C . THR A 1 76 ? -11.974 3.613 17.734 1.00 84.50 76 THR A C 1
ATOM 565 O O . THR A 1 76 ? -11.597 3.855 16.589 1.00 84.50 76 THR A O 1
ATOM 568 N N . THR A 1 77 ? -11.254 2.853 18.566 1.00 85.75 77 THR A N 1
ATOM 569 C CA . THR A 1 77 ? -9.992 2.218 18.165 1.00 85.75 77 THR A CA 1
ATOM 570 C C . THR A 1 77 ? -10.195 1.220 17.026 1.00 85.75 77 THR A C 1
ATOM 572 O O . THR A 1 77 ? -9.403 1.225 16.082 1.00 85.75 77 THR A O 1
ATOM 575 N N . LEU A 1 78 ? -11.257 0.406 17.074 1.00 84.38 78 LEU A N 1
ATOM 576 C CA . LEU A 1 78 ? -11.602 -0.530 15.999 1.00 84.38 78 LEU A CA 1
ATOM 577 C C . LEU A 1 78 ? -11.807 0.202 14.674 1.00 84.38 78 LEU A C 1
ATOM 579 O O . LEU A 1 78 ? -11.131 -0.105 13.693 1.00 84.38 78 LEU A O 1
ATOM 583 N N . ALA A 1 79 ? -12.687 1.204 14.655 1.00 82.75 79 ALA A N 1
ATOM 584 C CA . ALA A 1 79 ? -12.989 1.974 13.455 1.00 82.75 79 ALA A CA 1
ATOM 585 C C . ALA A 1 79 ? -11.757 2.723 12.933 1.00 82.75 79 ALA A C 1
ATOM 587 O O . ALA A 1 79 ? -11.440 2.653 11.743 1.00 82.75 79 ALA A O 1
ATOM 588 N N . ALA A 1 80 ? -11.017 3.392 13.822 1.00 81.94 80 ALA A N 1
ATOM 589 C CA . ALA A 1 80 ? -9.820 4.133 13.455 1.00 81.94 80 ALA A CA 1
ATOM 590 C C . ALA A 1 80 ? -8.755 3.216 12.846 1.00 81.94 80 ALA A C 1
ATOM 592 O O . ALA A 1 80 ? -8.205 3.540 11.798 1.00 81.94 80 ALA A O 1
ATOM 593 N N . ALA A 1 81 ? -8.475 2.060 13.453 1.00 78.75 81 ALA A N 1
ATOM 594 C CA . ALA A 1 81 ? -7.490 1.120 12.930 1.00 78.75 81 ALA A CA 1
ATOM 595 C C . ALA A 1 81 ? -7.970 0.448 11.632 1.00 78.75 81 ALA A C 1
ATOM 597 O O . ALA A 1 81 ? -7.222 0.453 10.652 1.00 78.75 81 ALA A O 1
ATOM 598 N N . ALA A 1 82 ? -9.212 -0.044 11.581 1.00 77.50 82 ALA A N 1
ATOM 599 C CA . ALA A 1 82 ? -9.757 -0.746 10.418 1.00 77.50 82 ALA A CA 1
ATOM 600 C C . ALA A 1 82 ? -9.837 0.142 9.162 1.00 77.50 82 ALA A C 1
ATOM 602 O O . ALA A 1 82 ? -9.603 -0.334 8.050 1.00 77.50 82 ALA A O 1
ATOM 603 N N . LEU A 1 83 ? -10.126 1.438 9.335 1.00 77.50 83 LEU A N 1
ATOM 604 C CA . LEU A 1 83 ? -10.275 2.400 8.236 1.00 77.50 83 LEU A CA 1
ATOM 605 C C . LEU A 1 83 ? -8.993 3.190 7.923 1.00 77.50 83 LEU A C 1
ATOM 607 O O . LEU A 1 83 ? -8.911 3.812 6.865 1.00 77.50 83 LEU A O 1
ATOM 611 N N . SER A 1 84 ? -7.978 3.163 8.797 1.00 72.25 84 SER A N 1
ATOM 612 C CA . SER A 1 84 ? -6.759 3.990 8.671 1.00 72.25 84 SER A CA 1
ATOM 613 C C . SER A 1 84 ? -5.916 3.752 7.415 1.00 72.25 84 SER A C 1
ATOM 615 O O . SER A 1 84 ? -5.043 4.572 7.123 1.00 72.25 84 SER A O 1
ATOM 617 N N . ARG A 1 85 ? -6.133 2.639 6.697 1.00 75.19 85 ARG A N 1
ATOM 618 C CA . ARG A 1 85 ? -5.293 2.197 5.570 1.00 75.19 85 ARG A CA 1
ATOM 619 C C . ARG A 1 85 ? -3.788 2.236 5.910 1.00 75.19 85 ARG A C 1
ATOM 621 O O . ARG A 1 85 ? -2.954 2.723 5.140 1.00 75.19 85 ARG A O 1
ATOM 628 N N . ALA A 1 86 ? -3.435 1.760 7.108 1.00 73.38 86 ALA A N 1
ATOM 629 C CA . ALA A 1 86 ? -2.050 1.710 7.583 1.00 73.38 86 ALA A CA 1
ATOM 630 C C . ALA A 1 86 ? -1.162 0.776 6.740 1.00 73.38 86 ALA A C 1
ATOM 632 O O . ALA A 1 86 ? 0.039 1.017 6.609 1.00 73.38 86 ALA A O 1
ATOM 633 N N . ASP A 1 87 ? -1.763 -0.240 6.122 1.00 75.75 87 ASP A N 1
ATOM 634 C CA . ASP A 1 87 ? -1.184 -1.080 5.073 1.00 75.75 87 ASP A CA 1
ATOM 635 C C . ASP A 1 87 ? -0.620 -0.242 3.912 1.00 75.75 87 ASP A C 1
ATOM 637 O O . ASP A 1 87 ? 0.563 -0.358 3.583 1.00 75.75 87 ASP A O 1
ATOM 641 N N . LEU A 1 88 ? -1.412 0.682 3.357 1.00 79.69 88 LEU A N 1
ATOM 642 C CA . LEU A 1 88 ? -0.980 1.572 2.275 1.00 79.69 88 LEU A CA 1
ATOM 643 C C . LEU A 1 88 ? 0.128 2.525 2.716 1.00 79.69 88 LEU A C 1
ATOM 645 O O . LEU A 1 88 ? 1.091 2.730 1.979 1.00 79.69 88 LEU A O 1
ATOM 649 N N . ALA A 1 89 ? 0.024 3.093 3.919 1.00 78.44 89 ALA A N 1
ATOM 650 C CA . ALA A 1 89 ? 1.064 3.963 4.464 1.00 78.44 89 ALA A CA 1
ATOM 651 C C . ALA A 1 89 ? 2.393 3.216 4.663 1.00 78.44 89 ALA A C 1
ATOM 653 O O . ALA A 1 89 ? 3.462 3.751 4.361 1.00 78.44 89 ALA A O 1
ATOM 654 N N . MET A 1 90 ? 2.326 1.969 5.133 1.00 83.56 90 MET A N 1
ATOM 655 C CA . MET A 1 90 ? 3.483 1.096 5.310 1.00 83.56 90 MET A CA 1
ATOM 656 C C . MET A 1 90 ? 4.131 0.754 3.971 1.00 83.56 90 MET A C 1
ATOM 658 O O . MET A 1 90 ? 5.342 0.919 3.837 1.00 83.56 90 MET A O 1
ATOM 662 N N . ILE A 1 91 ? 3.341 0.368 2.967 1.00 84.31 91 ILE A N 1
ATOM 663 C CA . ILE A 1 91 ? 3.846 0.062 1.623 1.00 84.31 91 ILE A CA 1
ATOM 664 C C . ILE A 1 91 ? 4.459 1.306 0.986 1.00 84.31 91 ILE A C 1
ATOM 666 O O . ILE A 1 91 ? 5.587 1.249 0.496 1.00 84.31 91 ILE A O 1
ATOM 670 N N . ARG A 1 92 ? 3.785 2.458 1.070 1.00 83.19 92 ARG A N 1
ATOM 671 C CA . ARG A 1 92 ? 4.311 3.738 0.580 1.00 83.19 92 ARG A CA 1
ATOM 672 C C . ARG A 1 92 ? 5.663 4.077 1.209 1.00 83.19 92 ARG A C 1
ATOM 674 O O . ARG A 1 92 ? 6.567 4.507 0.501 1.00 83.19 92 ARG A O 1
ATOM 681 N N . ALA A 1 93 ? 5.831 3.811 2.505 1.00 81.94 93 ALA A N 1
ATOM 682 C CA . ALA A 1 93 ? 7.089 4.034 3.213 1.00 81.94 93 ALA A CA 1
ATOM 683 C C . ALA A 1 93 ? 8.227 3.085 2.785 1.00 81.94 93 ALA A C 1
ATOM 685 O O . ALA A 1 93 ? 9.390 3.411 3.012 1.00 81.94 93 ALA A O 1
ATOM 686 N N . THR A 1 94 ? 7.928 1.935 2.167 1.00 79.69 94 THR A N 1
ATOM 687 C CA . THR A 1 94 ? 8.959 1.050 1.584 1.00 79.69 94 THR A CA 1
ATOM 688 C C . THR A 1 94 ? 9.448 1.515 0.214 1.00 79.69 94 THR A C 1
ATOM 690 O O . THR A 1 94 ? 10.524 1.114 -0.224 1.00 79.69 94 THR A O 1
ATOM 693 N N . ILE A 1 95 ? 8.680 2.371 -0.463 1.00 82.75 95 ILE A N 1
ATOM 694 C CA . ILE A 1 95 ? 8.998 2.840 -1.808 1.00 82.75 95 ILE A CA 1
ATOM 695 C C . ILE A 1 95 ? 9.943 4.031 -1.702 1.00 82.75 95 ILE A C 1
ATOM 697 O O . ILE A 1 95 ? 9.589 5.085 -1.176 1.00 82.75 95 ILE A O 1
ATOM 701 N N . ASN A 1 96 ? 11.151 3.881 -2.244 1.00 83.38 96 ASN A N 1
ATOM 702 C CA . ASN A 1 96 ? 12.084 4.990 -2.382 1.00 83.38 96 ASN A CA 1
ATOM 703 C C . ASN A 1 96 ? 11.687 5.840 -3.606 1.00 83.38 96 ASN A C 1
ATOM 705 O O . ASN A 1 96 ? 11.823 5.355 -4.736 1.00 83.38 96 ASN A O 1
ATOM 709 N N . PRO A 1 97 ? 11.253 7.106 -3.430 1.00 78.94 97 PRO A N 1
ATOM 710 C CA . PRO A 1 97 ? 10.762 7.926 -4.538 1.00 78.94 97 PRO A CA 1
ATOM 711 C C . PRO A 1 97 ? 11.790 8.116 -5.655 1.00 78.94 97 PRO A C 1
ATOM 713 O O . PRO A 1 97 ? 11.432 8.128 -6.832 1.00 78.94 97 PRO A O 1
ATOM 716 N N . THR A 1 98 ? 13.075 8.226 -5.308 1.00 76.88 98 THR A N 1
ATOM 717 C CA . THR A 1 98 ? 14.165 8.437 -6.269 1.00 76.88 98 THR A CA 1
ATOM 718 C C . THR A 1 98 ? 14.422 7.186 -7.102 1.00 76.88 98 THR A C 1
ATOM 720 O O . THR A 1 98 ? 14.571 7.278 -8.320 1.00 76.88 98 THR A O 1
ATOM 723 N N . GLN A 1 99 ? 14.445 6.010 -6.467 1.00 78.75 99 GLN A N 1
ATOM 724 C CA . GLN A 1 99 ? 14.633 4.737 -7.173 1.00 78.75 99 GLN A CA 1
ATOM 725 C C . GLN A 1 99 ? 13.421 4.401 -8.047 1.00 78.75 99 GLN A C 1
ATOM 727 O O . GLN A 1 99 ? 13.590 4.014 -9.202 1.00 78.75 99 GLN A O 1
ATOM 732 N N . PHE A 1 100 ? 12.208 4.622 -7.531 1.00 82.00 100 PHE A N 1
ATOM 733 C CA . PHE A 1 100 ? 10.967 4.503 -8.294 1.00 82.00 100 PHE A CA 1
ATOM 734 C C . PHE A 1 100 ? 10.964 5.399 -9.531 1.00 82.00 100 PHE A C 1
ATOM 736 O O . PHE A 1 100 ? 10.770 4.913 -10.642 1.00 82.00 100 PHE A O 1
ATOM 743 N N . SER A 1 101 ? 11.273 6.685 -9.356 1.00 78.06 101 SER A N 1
ATOM 744 C CA . SER A 1 101 ? 11.364 7.652 -10.456 1.00 78.06 101 SER A CA 1
ATOM 745 C C . SER A 1 101 ? 12.363 7.220 -11.530 1.00 78.06 101 SER A C 1
ATOM 747 O O . SER A 1 101 ? 12.086 7.344 -12.722 1.00 78.06 101 SER A O 1
ATOM 749 N N . GLY A 1 102 ? 13.528 6.708 -11.117 1.00 75.81 102 GLY A N 1
ATOM 750 C CA . GLY A 1 102 ? 14.559 6.214 -12.030 1.00 75.81 102 GLY A CA 1
ATOM 751 C C . GLY A 1 102 ? 14.068 5.040 -12.877 1.00 75.81 102 GLY A C 1
ATOM 752 O O . GLY A 1 102 ? 14.094 5.119 -14.105 1.00 75.81 102 GLY A O 1
ATOM 753 N N . ALA A 1 103 ? 13.548 3.996 -12.226 1.00 77.19 103 ALA A N 1
ATOM 754 C CA . ALA A 1 103 ? 13.045 2.800 -12.902 1.00 77.19 103 ALA A CA 1
ATOM 755 C C . ALA A 1 103 ? 11.830 3.099 -13.800 1.00 77.19 103 ALA A C 1
ATOM 757 O O . ALA A 1 103 ? 11.732 2.606 -14.926 1.00 77.19 103 ALA A O 1
ATOM 758 N N . LEU A 1 104 ? 10.929 3.975 -13.347 1.00 80.19 104 LEU A N 1
ATOM 759 C CA . LEU A 1 104 ? 9.794 4.434 -14.141 1.00 80.19 104 LEU A CA 1
ATOM 760 C C . LEU A 1 104 ? 10.252 5.204 -15.387 1.00 80.19 104 LEU A C 1
ATOM 762 O O . LEU A 1 104 ? 9.757 4.950 -16.487 1.00 80.19 104 LEU A O 1
ATOM 766 N N . GLY A 1 105 ? 11.214 6.120 -15.235 1.00 75.25 105 GLY A N 1
ATOM 767 C CA . GLY A 1 105 ? 11.807 6.859 -16.350 1.00 75.25 105 GLY A CA 1
ATOM 768 C C . GLY A 1 105 ? 12.422 5.933 -17.403 1.00 75.25 105 GLY A C 1
ATOM 769 O O . GLY A 1 105 ? 12.189 6.124 -18.600 1.00 75.25 105 GLY A O 1
ATOM 770 N N . GLU A 1 106 ? 13.134 4.894 -16.966 1.00 76.44 106 GLU A N 1
ATOM 771 C CA . GLU A 1 106 ? 13.702 3.866 -17.842 1.00 76.44 106 GLU A CA 1
ATOM 772 C C . GLU A 1 106 ? 12.608 3.104 -18.608 1.00 76.44 106 GLU A C 1
ATOM 774 O O . GLU A 1 106 ? 12.650 3.026 -19.840 1.00 76.44 106 GLU A O 1
ATOM 779 N N . ARG A 1 107 ? 11.575 2.606 -17.914 1.00 76.38 107 ARG A N 1
ATOM 780 C CA . ARG A 1 107 ? 10.459 1.882 -18.552 1.00 76.38 107 ARG A CA 1
ATOM 781 C C . ARG A 1 107 ? 9.699 2.728 -19.554 1.00 76.38 107 ARG A C 1
ATOM 783 O O . ARG A 1 107 ? 9.334 2.244 -20.627 1.00 76.38 107 ARG A O 1
ATOM 790 N N . LEU A 1 108 ? 9.459 3.991 -19.223 1.00 75.75 108 LEU A N 1
ATOM 791 C CA . LEU A 1 108 ? 8.794 4.937 -20.109 1.00 75.75 108 LEU A CA 1
ATOM 792 C C . LEU A 1 108 ? 9.626 5.196 -21.373 1.00 75.75 108 LEU A C 1
ATOM 794 O O . LEU A 1 108 ? 9.081 5.198 -22.481 1.00 75.75 108 LEU A O 1
ATOM 798 N N . MET A 1 109 ? 10.946 5.352 -21.232 1.00 75.75 109 MET A N 1
ATOM 799 C CA . MET A 1 109 ? 11.872 5.473 -22.362 1.00 75.75 109 MET A CA 1
ATOM 800 C C . MET A 1 109 ? 11.883 4.199 -23.230 1.00 75.75 109 MET A C 1
ATOM 802 O O . MET A 1 109 ? 11.842 4.275 -24.463 1.00 75.75 109 MET A O 1
ATOM 806 N N . GLN A 1 110 ? 11.926 3.017 -22.616 1.00 73.44 110 GLN A N 1
ATOM 807 C CA . GLN A 1 110 ? 11.916 1.745 -23.344 1.00 73.44 110 GLN A CA 1
ATOM 808 C C . GLN A 1 110 ? 10.586 1.516 -24.074 1.00 73.44 110 GLN A C 1
ATOM 810 O O . GLN A 1 110 ? 10.585 1.089 -25.224 1.00 73.44 110 GLN A O 1
ATOM 815 N N . THR A 1 111 ? 9.458 1.864 -23.457 1.00 72.69 111 THR A N 1
ATOM 816 C CA . THR A 1 111 ? 8.132 1.572 -24.018 1.00 72.69 111 THR A CA 1
ATOM 817 C C . THR A 1 111 ? 7.747 2.527 -25.143 1.00 72.69 111 THR A C 1
ATOM 819 O O . THR A 1 111 ? 7.320 2.087 -26.206 1.00 72.69 111 THR A O 1
ATOM 822 N N . HIS A 1 112 ? 7.886 3.839 -24.937 1.00 71.25 112 HIS A N 1
ATOM 823 C CA . HIS A 1 112 ? 7.352 4.825 -25.881 1.00 71.25 112 HIS A CA 1
ATOM 824 C C . HIS A 1 112 ? 8.402 5.325 -26.859 1.00 71.25 112 HIS A C 1
ATOM 826 O O . HIS A 1 112 ? 8.213 5.284 -28.073 1.00 71.25 112 HIS A O 1
ATOM 832 N N . LEU A 1 113 ? 9.534 5.781 -26.334 1.00 69.44 113 LEU A N 1
ATOM 833 C CA . LEU A 1 113 ? 10.556 6.403 -27.156 1.00 69.44 113 LEU A CA 1
ATOM 834 C C . LEU A 1 113 ? 11.295 5.368 -28.010 1.00 69.44 113 LEU A C 1
ATOM 836 O O . LEU A 1 113 ? 11.548 5.619 -29.182 1.00 69.44 113 LEU A O 1
ATOM 840 N N . THR A 1 114 ? 11.646 4.205 -27.458 1.00 70.81 114 THR A N 1
ATOM 841 C CA . THR A 1 114 ? 12.350 3.180 -28.247 1.00 70.81 114 THR A CA 1
ATOM 842 C C . THR A 1 114 ? 11.451 2.593 -29.334 1.00 70.81 114 THR A C 1
ATOM 844 O O . THR A 1 114 ? 11.922 2.390 -30.450 1.00 70.81 114 THR A O 1
ATOM 847 N N . ALA A 1 115 ? 10.152 2.420 -29.062 1.00 70.56 115 ALA A N 1
ATOM 848 C CA . ALA A 1 115 ? 9.177 2.056 -30.089 1.00 70.56 115 ALA A CA 1
ATOM 849 C C . ALA A 1 115 ? 9.087 3.124 -31.192 1.00 70.56 115 ALA A C 1
ATOM 851 O O . ALA A 1 115 ? 9.151 2.788 -32.372 1.00 70.56 115 ALA A O 1
ATOM 852 N N . HIS A 1 116 ? 9.026 4.407 -30.817 1.00 72.50 116 HIS A N 1
ATOM 853 C CA . HIS A 1 116 ? 8.997 5.505 -31.780 1.00 72.50 116 HIS A CA 1
ATOM 854 C C . HIS A 1 116 ? 10.271 5.560 -32.634 1.00 72.50 116 HIS A C 1
ATOM 856 O O . HIS A 1 116 ? 10.178 5.554 -33.853 1.00 72.50 116 HIS A O 1
ATOM 862 N N . LEU A 1 117 ? 11.457 5.537 -32.017 1.00 74.19 117 LEU A N 1
ATOM 863 C CA . LEU A 1 117 ? 12.744 5.591 -32.723 1.00 74.19 117 LEU A CA 1
ATOM 864 C C . LEU A 1 117 ? 12.953 4.405 -33.673 1.00 74.19 117 LEU A C 1
ATOM 866 O O . LEU A 1 117 ? 13.574 4.568 -34.724 1.00 74.19 117 LEU A O 1
ATOM 870 N N . ARG A 1 118 ? 12.425 3.226 -33.325 1.00 75.50 118 ARG A N 1
ATOM 871 C CA . ARG A 1 118 ? 12.432 2.058 -34.210 1.00 75.50 118 ARG A CA 1
ATOM 872 C C . ARG A 1 118 ? 11.549 2.281 -35.437 1.00 75.50 118 ARG A C 1
ATOM 874 O O . ARG A 1 118 ? 11.971 1.959 -36.539 1.00 75.50 118 ARG A O 1
ATOM 881 N N . GLN A 1 119 ? 10.352 2.833 -35.244 1.00 71.19 119 GLN A N 1
ATOM 882 C CA . GLN A 1 119 ? 9.372 3.050 -36.314 1.00 71.19 119 GLN A CA 1
ATOM 883 C C . GLN A 1 119 ? 9.726 4.226 -37.233 1.00 71.19 119 GLN A C 1
ATOM 885 O O . GLN A 1 119 ? 9.502 4.136 -38.433 1.00 71.19 119 GLN A O 1
ATOM 890 N N . SER A 1 120 ? 10.262 5.323 -36.690 1.00 68.56 120 SER A N 1
ATOM 891 C CA . SER A 1 120 ? 10.457 6.570 -37.441 1.00 68.56 120 SER A CA 1
ATOM 892 C C . SER A 1 120 ? 11.878 6.788 -37.959 1.00 68.56 120 SER A C 1
ATOM 894 O O . SER A 1 120 ? 12.061 7.563 -38.892 1.00 68.56 120 SER A O 1
ATOM 896 N N . GLN A 1 121 ? 12.888 6.165 -37.342 1.00 71.00 121 GLN A N 1
ATOM 897 C CA . GLN A 1 121 ? 14.307 6.475 -37.582 1.00 71.00 121 GLN A CA 1
ATOM 898 C C . GLN A 1 121 ? 15.197 5.219 -37.693 1.00 71.00 121 GLN A C 1
ATOM 900 O O . GLN A 1 121 ? 16.418 5.334 -37.790 1.00 71.00 121 GLN A O 1
ATOM 905 N N . GLY A 1 122 ? 14.612 4.014 -37.657 1.00 76.38 122 GLY A N 1
ATOM 906 C CA . GLY A 1 122 ? 15.328 2.748 -37.860 1.00 76.38 122 GLY A CA 1
ATOM 907 C C . GLY A 1 122 ? 16.297 2.345 -36.738 1.00 76.38 122 GLY A C 1
ATOM 908 O O . GLY A 1 122 ? 17.127 1.458 -36.940 1.00 76.38 122 GLY A O 1
ATOM 909 N N . TRP A 1 123 ? 16.222 2.969 -35.557 1.00 81.81 123 TRP A N 1
ATOM 910 C CA . TRP A 1 123 ? 17.086 2.615 -34.424 1.00 81.81 123 TRP A CA 1
ATOM 911 C C . TRP A 1 123 ? 16.640 1.312 -33.767 1.00 81.81 123 TRP A C 1
ATOM 913 O O . TRP A 1 123 ? 15.485 1.165 -33.361 1.00 81.81 123 TRP A O 1
ATOM 923 N N . GLN A 1 124 ? 17.582 0.395 -33.574 1.00 79.06 124 GLN A N 1
ATOM 924 C CA . GLN A 1 124 ? 17.351 -0.885 -32.918 1.00 79.06 124 GLN A CA 1
ATOM 925 C C . GLN A 1 124 ? 18.104 -0.946 -31.581 1.00 79.06 124 GLN A C 1
ATOM 927 O O . GLN A 1 124 ? 19.266 -0.538 -31.516 1.00 79.06 124 GLN A O 1
ATOM 932 N N . PRO A 1 125 ? 17.466 -1.404 -30.488 1.00 76.94 125 PRO A N 1
ATOM 933 C CA . PRO A 1 125 ? 18.139 -1.541 -29.203 1.00 76.94 125 PRO A CA 1
ATOM 934 C C . PRO A 1 125 ? 19.168 -2.672 -29.261 1.00 76.94 125 PRO A C 1
ATOM 936 O O . PRO A 1 125 ? 18.849 -3.790 -29.658 1.00 76.94 125 PRO A O 1
ATOM 939 N N . LEU A 1 126 ? 20.384 -2.396 -28.802 1.00 76.94 126 LEU A N 1
ATOM 940 C CA . LEU A 1 126 ? 21.377 -3.426 -28.521 1.00 76.94 126 LEU A CA 1
ATOM 941 C C . LEU A 1 126 ? 21.206 -3.830 -27.059 1.00 76.94 126 LEU A C 1
ATOM 943 O O . LEU A 1 126 ? 21.764 -3.208 -26.155 1.00 76.94 126 LEU A O 1
ATOM 947 N N . MET A 1 127 ? 20.362 -4.834 -26.811 1.00 63.12 127 MET A N 1
ATOM 948 C CA . MET A 1 127 ? 20.149 -5.323 -25.452 1.00 63.12 127 MET A CA 1
ATOM 949 C C . MET A 1 127 ? 21.352 -6.140 -24.998 1.00 63.12 127 MET A C 1
ATOM 951 O O . MET A 1 127 ? 21.606 -7.235 -25.498 1.00 63.12 127 MET A O 1
ATOM 955 N N . ALA A 1 128 ? 22.053 -5.598 -24.013 1.00 55.53 128 ALA A N 1
ATOM 956 C CA . ALA A 1 128 ? 23.245 -6.177 -23.433 1.00 55.53 128 ALA A CA 1
ATOM 957 C C . ALA A 1 128 ? 23.048 -6.203 -21.907 1.00 55.53 128 ALA A C 1
ATOM 959 O O . ALA A 1 128 ? 23.498 -5.321 -21.177 1.00 55.53 128 ALA A O 1
ATOM 960 N N . ARG A 1 129 ? 22.247 -7.163 -21.419 1.00 51.47 129 ARG A N 1
ATOM 961 C CA . ARG A 1 129 ? 22.031 -7.333 -19.973 1.00 51.47 129 ARG A CA 1
ATOM 962 C C . ARG A 1 129 ? 23.195 -8.146 -19.424 1.00 51.47 129 ARG A C 1
ATOM 964 O O . ARG A 1 129 ? 23.155 -9.375 -19.445 1.00 51.47 129 ARG A O 1
ATOM 971 N N . PHE A 1 130 ? 24.224 -7.441 -18.975 1.00 50.12 130 PHE A N 1
ATOM 972 C CA . PHE A 1 130 ? 25.374 -8.016 -18.285 1.00 50.12 130 PHE A CA 1
ATOM 973 C C . PHE A 1 130 ? 25.110 -8.014 -16.782 1.00 50.12 130 PHE A C 1
ATOM 975 O O . PHE A 1 130 ? 24.541 -7.053 -16.265 1.00 50.12 130 PHE A O 1
ATOM 982 N N . GLY A 1 131 ? 25.473 -9.089 -16.084 1.00 36.84 131 GLY A N 1
ATOM 983 C CA . GLY A 1 131 ? 25.216 -9.242 -14.658 1.00 36.84 131 GLY A CA 1
ATOM 984 C C . GLY A 1 131 ? 25.842 -8.099 -13.857 1.00 36.84 131 GLY A C 1
ATOM 985 O O . GLY A 1 131 ? 27.058 -8.040 -13.693 1.00 36.84 131 GLY A O 1
ATOM 986 N N . GLY A 1 132 ? 25.002 -7.186 -13.363 1.00 43.06 132 GLY A N 1
ATOM 987 C CA . GLY A 1 132 ? 25.383 -6.064 -12.501 1.00 43.06 132 GLY A CA 1
ATOM 988 C C . GLY A 1 132 ? 25.079 -4.669 -13.083 1.00 43.06 132 GLY A C 1
ATOM 989 O O . GLY A 1 132 ? 24.767 -4.531 -14.263 1.00 43.06 132 GLY A O 1
ATOM 990 N N . PRO A 1 133 ? 25.182 -3.602 -12.265 1.00 42.03 133 PRO A N 1
ATOM 991 C CA . PRO A 1 133 ? 24.744 -2.231 -12.589 1.00 42.03 133 PRO A CA 1
ATOM 992 C C . PRO A 1 133 ? 25.658 -1.472 -13.581 1.00 42.03 133 PRO A C 1
ATOM 994 O O . PRO A 1 133 ? 25.856 -0.267 -13.454 1.00 42.03 133 PRO A O 1
ATOM 997 N N . GLN A 1 134 ? 26.311 -2.160 -14.524 1.00 47.12 134 GLN A N 1
ATOM 998 C CA . GLN A 1 134 ? 27.463 -1.618 -15.268 1.00 47.12 134 GLN A CA 1
ATOM 999 C C . GLN A 1 134 ? 27.295 -1.541 -16.798 1.00 47.12 134 GLN A C 1
ATOM 1001 O O . GLN A 1 134 ? 28.264 -1.210 -17.486 1.00 47.12 134 GLN A O 1
ATOM 1006 N N . GLY A 1 135 ? 26.098 -1.806 -17.330 1.00 56.31 135 GLY A N 1
ATOM 1007 C CA . GLY A 1 135 ? 25.786 -1.707 -18.763 1.00 56.31 135 GLY A CA 1
ATOM 1008 C C . GLY A 1 135 ? 25.343 -0.312 -19.227 1.00 56.31 135 GLY A C 1
ATOM 1009 O O . GLY A 1 135 ? 25.224 0.619 -18.433 1.00 56.31 135 GLY A O 1
ATOM 1010 N N . PHE A 1 136 ? 25.115 -0.167 -20.536 1.00 67.31 136 PHE A N 1
ATOM 1011 C CA . PHE A 1 136 ? 24.354 0.954 -21.093 1.00 67.31 136 PHE A CA 1
ATOM 1012 C C . PHE A 1 136 ? 22.869 0.584 -21.116 1.00 67.31 136 PHE A C 1
ATOM 1014 O O . PHE A 1 136 ? 22.484 -0.319 -21.858 1.00 67.31 136 PHE A O 1
ATOM 1021 N N . ASP A 1 137 ? 22.029 1.321 -20.393 1.00 61.84 137 ASP A N 1
ATOM 1022 C CA . ASP A 1 137 ? 20.583 1.042 -20.341 1.00 61.84 137 ASP A CA 1
ATOM 1023 C C . ASP A 1 137 ? 19.850 1.429 -21.643 1.00 61.84 137 ASP A C 1
ATOM 1025 O O . ASP A 1 137 ? 18.711 1.025 -21.888 1.00 61.84 137 ASP A O 1
ATOM 1029 N N . GLY A 1 138 ? 20.515 2.188 -22.523 1.00 73.31 138 GLY A N 1
ATOM 1030 C CA . GLY A 1 138 ? 19.934 2.713 -23.756 1.00 73.31 138 GLY A CA 1
ATOM 1031 C C . GLY A 1 138 ? 20.848 2.674 -24.983 1.00 73.31 138 GLY A C 1
ATOM 1032 O O . GLY A 1 138 ? 20.757 3.561 -25.832 1.00 73.31 138 GLY A O 1
ATOM 1033 N N . LEU A 1 139 ? 21.736 1.687 -25.113 1.00 83.94 139 LEU A N 1
ATOM 1034 C CA . LEU A 1 139 ? 22.529 1.554 -26.337 1.00 83.94 139 LEU A CA 1
ATOM 1035 C C . LEU A 1 139 ? 21.665 1.117 -27.528 1.00 83.94 139 LEU A C 1
ATOM 1037 O O . LEU A 1 139 ? 20.924 0.134 -27.462 1.00 83.94 139 LEU A O 1
ATOM 1041 N N . LYS A 1 140 ? 21.796 1.834 -28.640 1.00 85.75 140 LYS A N 1
ATOM 1042 C CA . LYS A 1 140 ? 21.073 1.587 -29.887 1.00 85.75 140 LYS A CA 1
ATOM 1043 C C . LYS A 1 140 ? 22.015 1.645 -31.080 1.00 85.75 140 LYS A C 1
ATOM 1045 O O . LYS A 1 140 ? 22.987 2.400 -31.082 1.00 85.75 140 LYS A O 1
ATOM 1050 N N . VAL A 1 141 ? 21.681 0.875 -32.106 1.00 87.25 141 VAL A N 1
ATOM 1051 C CA . VAL A 1 141 ? 22.373 0.845 -33.392 1.00 87.25 141 VAL A CA 1
ATOM 1052 C C . VAL A 1 141 ? 21.387 1.134 -34.511 1.00 87.25 141 VAL A C 1
ATOM 1054 O O . VAL A 1 141 ? 20.239 0.691 -34.458 1.00 87.25 141 VAL A O 1
ATOM 1057 N N . ARG A 1 142 ? 21.818 1.887 -35.518 1.00 86.94 142 ARG A N 1
ATOM 1058 C CA . ARG A 1 142 ? 21.074 2.023 -36.772 1.00 86.94 142 ARG A CA 1
ATOM 1059 C C . ARG A 1 142 ? 21.687 1.097 -37.810 1.00 86.94 142 ARG A C 1
ATOM 1061 O O . ARG A 1 142 ? 22.912 1.050 -37.927 1.00 86.94 142 ARG A O 1
ATOM 1068 N N . LEU A 1 143 ? 20.842 0.362 -38.526 1.00 82.88 143 LEU A N 1
ATOM 1069 C CA . LEU A 1 143 ? 21.263 -0.543 -39.592 1.00 82.88 143 LEU A CA 1
ATOM 1070 C C . LEU A 1 143 ? 20.930 0.064 -40.959 1.00 82.88 143 LEU A C 1
ATOM 1072 O O . LEU A 1 143 ? 19.906 0.734 -41.096 1.00 82.88 143 LEU A O 1
ATOM 1076 N N . ASP A 1 144 ? 21.784 -0.167 -41.956 1.00 81.81 144 ASP A N 1
ATOM 1077 C CA . ASP A 1 144 ? 21.464 0.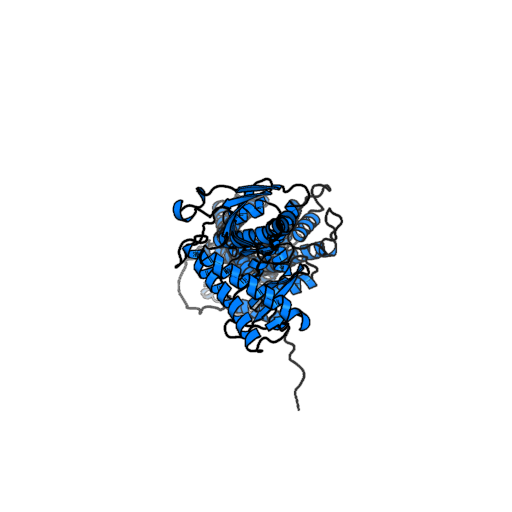122 -43.358 1.00 81.81 144 ASP A CA 1
ATOM 1078 C C . ASP A 1 144 ? 20.506 -0.931 -43.953 1.00 81.81 144 ASP A C 1
ATOM 1080 O O . ASP A 1 144 ? 20.158 -1.923 -43.308 1.00 81.81 144 ASP A O 1
ATOM 1084 N N . ALA A 1 145 ? 20.093 -0.738 -45.210 1.00 74.19 145 ALA A N 1
ATOM 1085 C CA . ALA A 1 145 ? 19.225 -1.675 -45.932 1.00 74.19 145 ALA A CA 1
ATOM 1086 C C . ALA A 1 145 ? 19.829 -3.088 -46.098 1.00 74.19 145 ALA A C 1
ATOM 1088 O O . ALA A 1 145 ? 19.104 -4.034 -46.388 1.00 74.19 145 ALA A O 1
ATOM 1089 N N . LEU A 1 146 ? 21.144 -3.245 -45.898 1.00 73.00 146 LEU A N 1
ATOM 1090 C CA . LEU A 1 146 ? 21.869 -4.520 -45.953 1.00 73.00 146 LEU A CA 1
ATOM 1091 C C . LEU A 1 146 ? 22.072 -5.137 -44.553 1.00 73.00 146 LEU A C 1
ATOM 1093 O O . LEU A 1 146 ? 22.740 -6.170 -44.407 1.00 73.00 146 LEU A O 1
ATOM 1097 N N . GLY A 1 147 ? 21.508 -4.506 -43.519 1.00 73.00 147 GLY A N 1
ATOM 1098 C CA . GLY A 1 147 ? 21.603 -4.921 -42.127 1.00 73.00 147 GLY A CA 1
ATOM 1099 C C . GLY A 1 147 ? 22.951 -4.614 -41.477 1.00 73.00 147 GLY A C 1
ATOM 1100 O O . GLY A 1 147 ? 23.275 -5.242 -40.477 1.00 73.00 147 GLY A O 1
ATOM 1101 N N . ARG A 1 148 ? 23.768 -3.706 -42.026 1.00 82.19 148 ARG A N 1
ATOM 1102 C CA . ARG A 1 148 ? 25.080 -3.341 -41.464 1.00 82.19 148 ARG A CA 1
ATOM 1103 C C . ARG A 1 148 ? 24.961 -2.152 -40.507 1.00 82.19 148 ARG A C 1
ATOM 1105 O O . ARG A 1 148 ? 24.235 -1.204 -40.808 1.00 82.19 148 ARG A O 1
ATOM 1112 N N . PRO A 1 149 ? 25.699 -2.139 -39.385 1.00 85.69 149 PRO A N 1
ATOM 1113 C CA . PRO A 1 149 ? 25.626 -1.070 -38.396 1.00 85.69 149 PRO A CA 1
ATOM 1114 C C . PRO A 1 149 ? 26.283 0.232 -38.886 1.00 85.69 149 PRO A C 1
ATOM 1116 O O . PRO A 1 149 ? 27.503 0.322 -39.026 1.00 85.69 149 PRO A O 1
ATOM 1119 N N . THR A 1 150 ? 25.482 1.280 -39.096 1.00 86.12 150 THR A N 1
ATOM 1120 C CA . THR A 1 150 ? 25.951 2.583 -39.604 1.00 86.12 150 THR A CA 1
ATOM 1121 C C . THR A 1 150 ? 26.259 3.582 -38.501 1.00 86.12 150 THR A C 1
ATOM 1123 O O . THR A 1 150 ? 27.234 4.323 -38.597 1.00 86.12 150 THR A O 1
ATOM 1126 N N . GLU A 1 151 ? 25.456 3.616 -37.439 1.00 88.06 151 GLU A N 1
ATOM 1127 C CA . GLU A 1 151 ? 25.554 4.614 -36.366 1.00 88.06 151 GLU A CA 1
ATOM 1128 C C . GLU A 1 151 ? 25.255 3.994 -35.006 1.00 88.06 151 GLU A C 1
ATOM 1130 O O . GLU A 1 151 ? 24.489 3.033 -34.905 1.00 88.06 151 GLU A O 1
ATOM 1135 N N . LEU A 1 152 ? 25.846 4.573 -33.961 1.00 89.31 152 LEU A N 1
ATOM 1136 C CA . LEU A 1 152 ? 25.605 4.189 -32.577 1.00 89.31 152 LEU A CA 1
ATOM 1137 C C . LEU A 1 152 ? 25.052 5.361 -31.783 1.00 89.31 152 LEU A C 1
ATOM 1139 O O . LEU A 1 152 ? 25.484 6.503 -31.940 1.00 89.31 152 LEU A O 1
ATOM 1143 N N . MET A 1 153 ? 24.129 5.045 -30.885 1.00 87.12 153 MET A N 1
ATOM 1144 C CA . MET A 1 153 ? 23.585 5.988 -29.928 1.00 87.12 153 MET A CA 1
ATOM 1145 C C . MET A 1 153 ? 23.621 5.391 -28.531 1.00 87.12 153 MET A C 1
ATOM 1147 O O . MET A 1 153 ? 23.129 4.290 -28.300 1.00 87.12 153 MET A O 1
ATOM 1151 N N . VAL A 1 154 ? 24.143 6.160 -27.585 1.00 87.56 154 VAL A N 1
ATOM 1152 C CA . VAL A 1 154 ? 23.983 5.905 -26.159 1.00 87.56 154 VAL A CA 1
ATOM 1153 C C . VAL A 1 154 ? 22.872 6.810 -25.646 1.00 87.56 154 VAL A C 1
ATOM 1155 O O . VAL A 1 154 ? 22.933 8.032 -25.800 1.00 87.56 154 VAL A O 1
ATOM 1158 N N . ALA A 1 155 ? 21.847 6.200 -25.059 1.00 84.19 155 ALA A N 1
ATOM 1159 C CA . ALA A 1 155 ? 20.725 6.880 -24.432 1.00 84.19 155 ALA A CA 1
ATOM 1160 C C . ALA A 1 155 ? 20.746 6.693 -22.912 1.00 84.19 155 ALA A C 1
ATOM 1162 O O . ALA A 1 155 ? 20.957 5.581 -22.437 1.00 84.19 155 ALA A O 1
ATOM 1163 N N . GLU A 1 156 ? 20.451 7.763 -22.175 1.00 83.69 156 GLU A N 1
ATOM 1164 C CA . GLU A 1 156 ? 20.234 7.729 -20.725 1.00 83.69 156 GLU A CA 1
ATOM 1165 C C . GLU A 1 156 ? 18.920 8.435 -20.381 1.00 83.69 156 GLU A C 1
ATOM 1167 O O . GLU A 1 156 ? 18.704 9.574 -20.801 1.00 83.69 156 GLU A O 1
ATOM 1172 N N . ALA A 1 157 ? 18.054 7.791 -19.596 1.00 81.81 157 ALA A N 1
ATOM 1173 C CA . ALA A 1 157 ? 16.822 8.401 -19.102 1.00 81.81 157 ALA A CA 1
ATOM 1174 C C . ALA A 1 157 ? 17.035 9.009 -17.709 1.00 81.81 157 ALA A C 1
ATOM 1176 O O . ALA A 1 157 ? 17.533 8.347 -16.802 1.00 81.81 157 ALA A O 1
ATOM 1177 N N . LYS A 1 158 ? 16.624 10.266 -17.513 1.00 82.69 158 LYS A N 1
ATOM 1178 C CA . LYS A 1 158 ? 16.606 10.937 -16.205 1.00 82.69 158 LYS A CA 1
ATOM 1179 C C . LYS A 1 158 ? 15.210 11.446 -15.896 1.00 82.69 158 LYS A C 1
ATOM 1181 O O . LYS A 1 158 ? 14.596 12.116 -16.718 1.00 82.69 158 LYS A O 1
ATOM 1186 N N . PHE A 1 159 ? 14.718 11.150 -14.700 1.00 77.38 159 PHE A N 1
ATOM 1187 C CA . PHE A 1 159 ? 13.387 11.558 -14.265 1.00 77.38 159 PHE A CA 1
ATOM 1188 C C . PHE A 1 159 ? 13.454 12.744 -13.299 1.00 77.38 159 PHE A C 1
ATOM 1190 O O . PHE A 1 159 ? 14.243 12.732 -12.353 1.00 77.38 159 PHE A O 1
ATOM 1197 N N . GLY A 1 160 ? 12.609 13.755 -13.506 1.00 74.75 160 GLY A N 1
ATOM 1198 C CA . GLY A 1 160 ? 12.456 14.879 -12.581 1.00 74.75 160 GLY A CA 1
ATOM 1199 C C . GLY A 1 160 ? 13.779 15.596 -12.301 1.00 74.75 160 GLY A C 1
ATOM 1200 O O . GLY A 1 160 ? 14.438 16.058 -13.225 1.00 74.75 160 GLY A O 1
ATOM 1201 N N . SER A 1 161 ? 14.186 15.684 -11.032 1.00 69.88 161 SER A N 1
ATOM 1202 C CA . SER A 1 161 ? 15.435 16.331 -10.592 1.00 69.88 161 SER A CA 1
ATOM 1203 C C . SER A 1 161 ? 16.667 15.413 -10.613 1.00 69.88 161 SER A C 1
ATOM 1205 O O . SER A 1 161 ? 17.752 15.849 -10.215 1.00 69.88 161 SER A O 1
ATOM 1207 N N . ALA A 1 162 ? 16.535 14.167 -11.086 1.00 73.00 162 ALA A N 1
ATOM 1208 C CA . ALA A 1 162 ? 17.637 13.213 -11.132 1.00 73.00 162 ALA A CA 1
ATOM 1209 C C . ALA A 1 162 ? 18.838 13.776 -11.907 1.00 73.00 162 ALA A C 1
ATOM 1211 O O . ALA A 1 162 ? 18.699 14.421 -12.956 1.00 73.00 162 ALA A O 1
ATOM 1212 N N . ARG A 1 163 ? 20.030 13.519 -11.362 1.00 79.19 163 ARG A N 1
ATOM 1213 C CA . ARG A 1 163 ? 21.316 13.941 -11.923 1.00 79.19 163 ARG A CA 1
ATOM 1214 C C . ARG A 1 163 ? 22.054 12.741 -12.510 1.00 79.19 163 ARG A C 1
ATOM 1216 O O . ARG A 1 163 ? 21.796 11.592 -12.154 1.00 79.19 163 ARG A O 1
ATOM 1223 N N . LEU A 1 164 ? 22.969 13.021 -13.430 1.00 79.19 164 LEU A N 1
ATOM 1224 C CA . LEU A 1 164 ? 23.936 12.044 -13.923 1.00 79.19 164 LEU A CA 1
ATOM 1225 C C . LEU A 1 164 ? 24.821 11.565 -12.766 1.00 79.19 164 LEU A C 1
ATOM 1227 O O . LEU A 1 164 ? 25.269 12.375 -11.955 1.00 79.19 164 LEU A O 1
ATOM 1231 N N . GLY A 1 165 ? 25.042 10.253 -12.681 1.00 76.69 165 GLY A N 1
ATOM 1232 C CA . GLY A 1 165 ? 25.881 9.673 -11.636 1.00 76.69 165 GLY A CA 1
ATOM 1233 C C . GLY A 1 165 ? 27.358 10.002 -11.850 1.00 76.69 165 GLY A C 1
ATOM 1234 O O . GLY A 1 165 ? 27.837 10.025 -12.984 1.00 76.69 165 GLY A O 1
ATOM 1235 N N . GLN A 1 166 ? 28.098 10.218 -10.765 1.00 79.31 166 GLN A N 1
ATOM 1236 C CA . GLN A 1 166 ? 29.557 10.287 -10.812 1.00 79.31 166 GLN A CA 1
ATOM 1237 C C . GLN A 1 166 ? 30.122 8.875 -10.637 1.00 79.31 166 GLN A C 1
ATOM 1239 O O . GLN A 1 166 ? 29.755 8.169 -9.702 1.00 79.31 166 GLN A O 1
ATOM 1244 N N . THR A 1 167 ? 31.015 8.453 -11.530 1.00 76.62 167 THR A N 1
ATOM 1245 C CA . THR A 1 167 ? 31.711 7.161 -11.422 1.00 76.62 167 THR A CA 1
ATOM 1246 C C . THR A 1 167 ? 33.219 7.364 -11.330 1.00 76.62 167 THR A C 1
ATOM 1248 O O . THR A 1 167 ? 33.710 8.455 -11.619 1.00 76.62 167 THR A O 1
ATOM 1251 N N . ALA A 1 168 ? 33.963 6.299 -11.020 1.00 73.19 168 ALA A N 1
ATOM 1252 C CA . ALA A 1 168 ? 35.428 6.308 -11.070 1.00 73.19 168 ALA A CA 1
ATOM 1253 C C . ALA A 1 168 ? 35.976 6.736 -12.450 1.00 73.19 168 ALA A C 1
ATOM 1255 O O . ALA A 1 168 ? 36.978 7.432 -12.529 1.00 73.19 168 ALA A O 1
ATOM 1256 N N . SER A 1 169 ? 35.273 6.388 -13.536 1.00 72.06 169 SER A N 1
ATOM 1257 C CA . SER A 1 169 ? 35.604 6.784 -14.916 1.00 72.06 169 SER A CA 1
ATOM 1258 C C . SER A 1 169 ? 35.150 8.206 -15.300 1.00 72.06 169 SER A C 1
ATOM 1260 O O . SER A 1 169 ? 35.284 8.609 -16.452 1.00 72.06 169 SER A O 1
ATOM 1262 N N . GLY A 1 170 ? 34.567 8.963 -14.365 1.00 77.50 170 GLY A N 1
ATOM 1263 C CA . GLY A 1 170 ? 34.002 10.293 -14.604 1.00 77.50 170 GLY A CA 1
ATOM 1264 C C . GLY A 1 170 ? 32.471 10.324 -14.621 1.00 77.50 170 GLY A C 1
ATOM 1265 O O . GLY A 1 170 ? 31.798 9.360 -14.233 1.00 77.50 170 GLY A O 1
ATOM 1266 N N . LEU A 1 171 ? 31.920 11.463 -15.047 1.00 83.12 171 LEU A N 1
ATOM 1267 C CA . LEU A 1 171 ? 30.479 11.726 -15.078 1.00 83.12 171 LEU A CA 1
ATOM 1268 C C . LEU A 1 171 ? 29.773 10.787 -16.067 1.00 83.12 171 LEU A C 1
ATOM 1270 O O . LEU A 1 171 ? 30.243 10.601 -17.190 1.00 83.12 171 LEU A O 1
ATOM 1274 N N . GLN A 1 172 ? 28.631 10.222 -15.681 1.00 83.38 172 GLN A N 1
ATOM 1275 C CA . GLN A 1 172 ? 27.790 9.413 -16.565 1.00 83.38 172 GLN A CA 1
ATOM 1276 C C . GLN A 1 172 ? 27.472 10.177 -17.859 1.00 83.38 172 GLN A C 1
ATOM 1278 O O . GLN A 1 172 ? 27.254 11.385 -17.824 1.00 83.38 172 GLN A O 1
ATOM 1283 N N . MET A 1 173 ? 27.466 9.479 -18.999 1.00 85.75 173 MET A N 1
ATOM 1284 C CA . MET A 1 173 ? 27.339 10.042 -20.357 1.00 85.75 173 MET A CA 1
ATOM 1285 C C . MET A 1 173 ? 28.531 10.856 -20.880 1.00 85.75 173 MET A C 1
ATOM 1287 O O . MET A 1 173 ? 28.530 11.207 -22.060 1.00 85.75 173 MET A O 1
ATOM 1291 N N . SER A 1 174 ? 29.571 11.115 -20.079 1.00 85.88 174 SER A N 1
ATOM 1292 C CA . SER A 1 174 ? 30.815 11.714 -20.588 1.00 85.88 174 SER A CA 1
ATOM 1293 C C . SER A 1 174 ? 31.640 10.721 -21.418 1.00 85.88 174 SER A C 1
ATOM 1295 O O . SER A 1 174 ? 31.500 9.511 -21.264 1.00 85.88 174 SER A O 1
ATOM 1297 N N . GLN A 1 175 ? 32.548 11.208 -22.261 1.00 85.31 175 GLN A N 1
ATOM 1298 C CA . GLN A 1 175 ? 33.462 10.401 -23.070 1.00 85.31 175 GLN A CA 1
ATOM 1299 C C . GLN A 1 175 ? 34.301 9.469 -22.190 1.00 85.31 175 GLN A C 1
ATOM 1301 O O . GLN A 1 175 ? 34.413 8.282 -22.492 1.00 85.31 175 GLN A O 1
ATOM 1306 N N . GLY A 1 176 ? 34.799 9.975 -21.054 1.00 83.00 176 GLY A N 1
ATOM 1307 C CA . GLY A 1 176 ? 35.541 9.179 -20.071 1.00 83.00 176 GLY A CA 1
ATOM 1308 C C . GLY A 1 176 ? 34.721 8.026 -19.484 1.00 83.00 176 GLY A C 1
ATOM 1309 O O . GLY A 1 176 ? 35.270 6.973 -19.185 1.00 83.00 176 GLY A O 1
ATOM 1310 N N . TRP A 1 177 ? 33.396 8.178 -19.398 1.00 85.62 177 TRP A N 1
ATOM 1311 C CA . TRP A 1 177 ? 32.482 7.134 -18.933 1.00 85.62 177 TRP A CA 1
ATOM 1312 C C . TRP A 1 177 ? 32.038 6.173 -20.046 1.00 85.62 177 TRP A C 1
ATOM 1314 O O . TRP A 1 177 ? 31.929 4.966 -19.805 1.00 85.62 177 TRP A O 1
ATOM 1324 N N . VAL A 1 178 ? 31.769 6.696 -21.248 1.00 87.12 178 VAL A N 1
ATOM 1325 C CA . VAL A 1 178 ? 31.235 5.950 -22.399 1.00 87.12 178 VAL A CA 1
ATOM 1326 C C . VAL A 1 178 ? 32.307 5.058 -23.026 1.00 87.12 178 VAL A C 1
ATOM 1328 O O . VAL A 1 178 ? 32.073 3.865 -23.209 1.00 87.12 178 VAL A O 1
ATOM 1331 N N . LYS A 1 179 ? 33.500 5.594 -23.304 1.00 88.19 179 LYS A N 1
ATOM 1332 C CA . LYS A 1 179 ? 34.587 4.864 -23.970 1.00 88.19 179 LYS A CA 1
ATOM 1333 C C . LYS A 1 179 ? 34.939 3.521 -23.304 1.00 88.19 179 LYS A C 1
ATOM 1335 O O . LYS A 1 179 ? 34.796 2.498 -23.973 1.00 88.19 179 LYS A O 1
ATOM 1340 N N . PRO A 1 180 ? 35.288 3.456 -22.002 1.00 86.94 180 PRO A N 1
ATOM 1341 C CA . PRO A 1 180 ? 35.661 2.189 -21.367 1.00 86.94 180 PRO A CA 1
ATOM 1342 C C . PRO A 1 180 ? 34.489 1.201 -21.260 1.00 86.94 180 PRO A C 1
ATOM 1344 O O . PRO A 1 180 ? 34.690 0.006 -21.055 1.00 86.94 180 PRO A O 1
ATOM 1347 N N . ARG A 1 181 ? 33.237 1.666 -21.366 1.00 87.56 181 ARG A N 1
ATOM 1348 C CA . ARG A 1 181 ? 32.059 0.785 -21.425 1.00 87.56 181 ARG A CA 1
ATOM 1349 C C . ARG A 1 181 ? 31.849 0.215 -22.823 1.00 87.56 181 ARG A C 1
ATOM 1351 O O . ARG A 1 181 ? 31.565 -0.974 -22.933 1.00 87.56 181 ARG A O 1
ATOM 1358 N N . LEU A 1 182 ? 32.034 1.020 -23.872 1.00 88.00 182 LEU A N 1
ATOM 1359 C CA . LEU A 1 182 ? 31.998 0.535 -25.255 1.00 88.00 182 LEU A CA 1
ATOM 1360 C C . LEU A 1 182 ? 33.112 -0.485 -25.512 1.00 88.00 182 LEU A C 1
ATOM 1362 O O . LEU A 1 182 ? 32.839 -1.516 -26.114 1.00 88.00 182 LEU A O 1
ATOM 1366 N N . GLU A 1 183 ? 34.324 -0.249 -24.998 1.00 88.25 183 GLU A N 1
ATOM 1367 C CA . GLU A 1 183 ? 35.448 -1.194 -25.108 1.00 88.25 183 GLU A CA 1
ATOM 1368 C C . GLU A 1 183 ? 35.146 -2.521 -24.408 1.00 88.25 183 GLU A C 1
ATOM 1370 O O . GLU A 1 183 ? 35.283 -3.579 -25.017 1.00 88.25 183 GLU A O 1
ATOM 1375 N N . ARG A 1 184 ? 34.663 -2.482 -23.156 1.00 86.06 184 ARG A N 1
ATOM 1376 C CA . ARG A 1 184 ? 34.277 -3.699 -22.419 1.00 86.06 184 ARG A CA 1
ATOM 1377 C C . ARG A 1 184 ? 33.213 -4.506 -23.151 1.00 86.06 184 ARG A C 1
ATOM 1379 O O . ARG A 1 184 ? 33.284 -5.730 -23.189 1.00 86.06 184 ARG A O 1
ATOM 1386 N N . MET A 1 185 ? 32.245 -3.821 -23.739 1.00 85.62 185 MET A N 1
ATOM 1387 C CA . MET A 1 185 ? 31.191 -4.470 -24.495 1.00 85.62 185 MET A CA 1
ATOM 1388 C C . MET A 1 185 ? 31.720 -5.044 -25.811 1.00 85.62 185 MET A C 1
ATOM 1390 O O . MET A 1 185 ? 31.427 -6.194 -26.104 1.00 85.62 185 MET A O 1
ATOM 1394 N N . ALA A 1 186 ? 32.561 -4.317 -26.557 1.00 88.50 186 ALA A N 1
ATOM 1395 C CA . ALA A 1 186 ? 33.230 -4.844 -27.749 1.00 88.50 186 ALA A CA 1
ATOM 1396 C C . ALA A 1 186 ? 34.015 -6.129 -27.433 1.00 88.50 186 ALA A C 1
ATOM 1398 O O . ALA A 1 186 ? 33.905 -7.109 -28.165 1.00 88.50 186 ALA A O 1
ATOM 1399 N N . THR A 1 187 ? 34.709 -6.182 -26.291 1.00 88.69 187 THR A N 1
ATOM 1400 C CA . THR A 1 187 ? 35.390 -7.400 -25.823 1.00 88.69 187 THR A CA 1
ATOM 1401 C C . THR A 1 187 ? 34.432 -8.584 -25.670 1.00 88.69 187 THR A C 1
ATOM 1403 O O . THR A 1 187 ? 34.790 -9.696 -26.037 1.00 88.69 187 THR A O 1
ATOM 1406 N N . GLN A 1 188 ? 33.200 -8.376 -25.198 1.00 86.25 188 GLN A N 1
ATOM 1407 C CA . GLN A 1 188 ? 32.223 -9.465 -25.075 1.00 86.25 188 GLN A CA 1
ATOM 1408 C C . GLN A 1 188 ? 31.741 -9.980 -26.433 1.00 86.25 188 GLN A C 1
ATOM 1410 O O . GLN A 1 188 ? 31.601 -11.191 -26.600 1.00 86.25 188 GLN A O 1
ATOM 1415 N N . TYR A 1 189 ? 31.535 -9.090 -27.410 1.00 88.88 189 TYR A N 1
ATOM 1416 C CA . TYR A 1 189 ? 31.268 -9.512 -28.788 1.00 88.88 189 TYR A CA 1
ATOM 1417 C C . TYR A 1 189 ? 32.467 -10.286 -29.355 1.00 88.88 189 TYR A C 1
ATOM 1419 O O . TYR A 1 189 ? 32.282 -11.332 -29.972 1.00 88.88 189 TYR A O 1
ATOM 1427 N N . ARG A 1 190 ? 33.699 -9.840 -29.077 1.00 90.69 190 ARG A N 1
ATOM 1428 C CA . ARG A 1 190 ? 34.925 -10.531 -29.498 1.00 90.69 190 ARG A CA 1
ATOM 1429 C C . ARG A 1 190 ? 35.040 -11.937 -28.915 1.00 90.69 190 ARG A C 1
ATOM 1431 O O . ARG A 1 190 ? 35.365 -12.856 -29.654 1.00 90.69 190 ARG A O 1
ATOM 1438 N N . THR A 1 191 ? 34.681 -12.136 -27.646 1.00 89.06 191 THR A N 1
ATOM 1439 C CA . THR A 1 191 ? 34.652 -13.475 -27.034 1.00 89.06 191 THR A CA 1
ATOM 1440 C C . THR A 1 191 ? 33.729 -14.435 -27.793 1.00 89.06 191 THR A C 1
ATOM 1442 O O . THR A 1 191 ? 34.054 -15.608 -27.943 1.00 89.06 191 THR A O 1
ATOM 1445 N N . ILE A 1 192 ? 32.589 -13.962 -28.312 1.00 89.12 192 ILE A N 1
ATOM 1446 C CA . ILE A 1 192 ? 31.695 -14.793 -29.138 1.00 89.12 192 ILE A CA 1
ATOM 1447 C C . ILE A 1 192 ? 32.372 -15.168 -30.465 1.00 89.12 192 ILE A C 1
ATOM 1449 O O . ILE A 1 192 ? 32.270 -16.316 -30.898 1.00 89.12 192 ILE A O 1
ATOM 1453 N N . LEU A 1 193 ? 33.097 -14.233 -31.089 1.00 90.50 193 LEU A N 1
ATOM 1454 C CA . LEU A 1 193 ? 33.853 -14.493 -32.321 1.00 90.50 193 LEU A CA 1
ATOM 1455 C C . LEU A 1 193 ? 34.970 -15.522 -32.098 1.00 90.50 193 LEU A C 1
ATOM 1457 O O . LEU A 1 193 ? 35.113 -16.442 -32.897 1.00 90.50 193 LEU A O 1
ATOM 1461 N N . GLU A 1 194 ? 35.712 -15.408 -30.996 1.00 91.50 194 GLU A N 1
ATOM 1462 C CA . GLU A 1 194 ? 36.773 -16.349 -30.607 1.00 91.50 194 GLU A CA 1
ATOM 1463 C C . GLU A 1 194 ? 36.216 -17.758 -30.340 1.00 91.50 194 GLU A C 1
ATOM 1465 O O . GLU A 1 194 ? 36.785 -18.760 -30.782 1.00 91.50 194 GLU A O 1
ATOM 1470 N N . LEU A 1 195 ? 35.063 -17.856 -29.665 1.00 89.00 195 LEU A N 1
ATOM 1471 C CA . LEU A 1 195 ? 34.369 -19.130 -29.456 1.00 89.00 195 LEU A CA 1
ATOM 1472 C C . LEU A 1 195 ? 33.924 -19.759 -30.779 1.00 89.00 195 LEU A C 1
ATOM 1474 O O . LEU A 1 195 ? 34.035 -20.972 -30.942 1.00 89.00 195 LEU A O 1
ATOM 1478 N N . ASN A 1 196 ? 33.455 -18.955 -31.733 1.00 89.94 196 ASN A N 1
ATOM 1479 C CA . ASN A 1 196 ? 33.092 -19.455 -33.055 1.00 89.94 196 ASN A CA 1
ATOM 1480 C C . ASN A 1 196 ? 34.324 -19.923 -33.851 1.00 89.94 196 ASN A C 1
ATOM 1482 O O . ASN A 1 196 ? 34.307 -21.011 -34.414 1.00 89.94 196 ASN A O 1
ATOM 1486 N N . GLN A 1 197 ? 35.414 -19.146 -33.856 1.00 89.69 197 GLN A N 1
ATOM 1487 C CA . GLN A 1 197 ? 36.667 -19.500 -34.543 1.00 89.69 197 GLN A CA 1
ATOM 1488 C C . GLN A 1 197 ? 37.311 -20.775 -33.985 1.00 89.69 197 GLN A C 1
ATOM 1490 O O . GLN A 1 197 ? 37.892 -21.553 -34.735 1.00 89.69 197 GLN A O 1
ATOM 1495 N N . SER A 1 198 ? 37.180 -21.008 -32.678 1.00 89.19 198 SER A N 1
ATOM 1496 C CA . SER A 1 198 ? 37.660 -22.226 -32.012 1.00 89.19 198 SER A CA 1
ATOM 1497 C C . SER A 1 198 ? 36.675 -23.401 -32.073 1.00 89.19 198 SER A C 1
ATOM 1499 O O . SER A 1 198 ? 36.939 -24.437 -31.467 1.00 89.19 198 SER A O 1
ATOM 1501 N N . ASN A 1 199 ? 35.549 -23.263 -32.786 1.00 85.75 199 ASN A N 1
ATOM 1502 C CA . ASN A 1 199 ? 34.477 -24.259 -32.883 1.00 85.75 199 ASN A CA 1
ATOM 1503 C C . ASN A 1 199 ? 33.891 -24.685 -31.516 1.00 85.75 199 ASN A C 1
ATOM 1505 O O . ASN A 1 199 ? 33.475 -25.825 -31.316 1.00 85.75 199 ASN A O 1
ATOM 1509 N N . ARG A 1 200 ? 33.879 -23.758 -30.549 1.00 85.69 200 ARG A N 1
ATOM 1510 C CA . ARG A 1 200 ? 33.383 -23.942 -29.171 1.00 85.69 200 ARG A CA 1
ATOM 1511 C C . ARG A 1 200 ? 32.045 -23.249 -28.910 1.00 85.69 200 ARG A C 1
ATOM 1513 O O . ARG A 1 200 ? 31.503 -23.367 -27.812 1.00 85.69 200 ARG A O 1
ATOM 1520 N N . LEU A 1 201 ? 31.519 -22.505 -29.883 1.00 88.12 201 LEU A N 1
ATOM 1521 C CA . LEU A 1 201 ? 30.204 -21.875 -29.791 1.00 88.12 201 LEU A CA 1
ATOM 1522 C C . LEU A 1 201 ? 29.108 -22.932 -29.985 1.00 88.12 201 LEU A C 1
ATOM 1524 O O . LEU A 1 201 ? 28.894 -23.424 -31.089 1.00 88.12 201 LEU A O 1
ATOM 1528 N N . MET A 1 202 ? 28.401 -23.272 -28.908 1.00 86.75 202 MET A N 1
ATOM 1529 C CA . MET A 1 202 ? 27.348 -24.290 -28.935 1.00 86.75 202 MET A CA 1
ATOM 1530 C C . MET A 1 202 ? 25.957 -23.674 -29.102 1.00 86.75 202 MET A C 1
ATOM 1532 O O . MET A 1 202 ? 25.655 -22.626 -28.523 1.00 86.75 202 MET A O 1
ATOM 1536 N N . VAL A 1 203 ? 25.080 -24.373 -29.826 1.00 87.44 203 VAL A N 1
ATOM 1537 C CA . VAL A 1 203 ? 23.649 -24.052 -29.887 1.00 87.44 203 VAL A CA 1
ATOM 1538 C C . VAL A 1 203 ? 22.954 -24.641 -28.669 1.00 87.44 203 VAL A C 1
ATOM 1540 O O . VAL A 1 203 ? 22.941 -25.856 -28.489 1.00 87.44 203 VAL A O 1
ATOM 1543 N N . ALA A 1 204 ? 22.374 -23.791 -27.830 1.00 85.44 204 ALA A N 1
ATOM 1544 C CA . ALA A 1 204 ? 21.633 -24.225 -26.654 1.00 85.44 204 ALA A CA 1
ATOM 1545 C C . ALA A 1 204 ? 20.528 -23.225 -26.312 1.00 85.44 204 ALA A C 1
ATOM 1547 O O . ALA A 1 204 ? 20.666 -22.020 -26.525 1.00 85.44 204 ALA A O 1
ATOM 1548 N N . HIS A 1 205 ? 19.441 -23.728 -25.735 1.00 84.31 205 HIS A N 1
ATOM 1549 C CA . HIS A 1 205 ? 18.367 -22.896 -25.201 1.00 84.31 205 HIS A CA 1
ATOM 1550 C C . HIS A 1 205 ? 18.586 -22.693 -23.695 1.00 84.31 205 HIS A C 1
ATOM 1552 O O . HIS A 1 205 ? 18.984 -23.644 -23.019 1.00 84.31 205 HIS A O 1
ATOM 1558 N N . PRO A 1 206 ? 18.321 -21.494 -23.145 1.00 78.75 206 PRO A N 1
ATOM 1559 C CA . PRO A 1 206 ? 18.470 -21.259 -21.714 1.00 78.75 206 PRO A CA 1
ATOM 1560 C C . PRO A 1 206 ? 17.506 -22.159 -20.913 1.00 78.75 206 PRO A C 1
ATOM 1562 O O . PRO A 1 206 ? 16.311 -22.188 -21.235 1.00 78.75 206 PRO A O 1
ATOM 1565 N N . PRO A 1 207 ? 17.978 -22.870 -19.868 1.00 79.19 207 PRO A N 1
ATOM 1566 C CA . PRO A 1 207 ? 17.129 -23.695 -19.010 1.00 79.19 207 PRO A CA 1
ATOM 1567 C C . PRO A 1 207 ? 15.968 -22.886 -18.425 1.00 79.19 207 PRO A C 1
ATOM 1569 O O . PRO A 1 207 ? 16.152 -21.729 -18.041 1.00 79.19 207 PRO A O 1
ATOM 1572 N N . ARG A 1 208 ? 14.777 -23.496 -18.310 1.00 72.75 208 ARG A N 1
ATOM 1573 C CA . ARG A 1 208 ? 13.550 -22.816 -17.837 1.00 72.75 208 ARG A CA 1
ATOM 1574 C C . ARG A 1 208 ? 13.726 -22.142 -16.468 1.00 72.75 208 ARG A C 1
ATOM 1576 O O . ARG A 1 208 ? 13.141 -21.092 -16.228 1.00 72.75 208 ARG A O 1
ATOM 1583 N N . GLU A 1 209 ? 14.574 -22.707 -15.616 1.00 68.12 209 GLU A N 1
ATOM 1584 C CA . GLU A 1 209 ? 14.880 -22.230 -14.260 1.00 68.12 209 GLU A CA 1
ATOM 1585 C C . GLU A 1 209 ? 15.801 -20.997 -14.228 1.00 68.12 209 GLU A C 1
ATOM 1587 O O . GLU A 1 209 ? 15.799 -20.234 -13.261 1.00 68.12 209 GLU A O 1
ATOM 1592 N N . LEU A 1 210 ? 16.569 -20.766 -15.298 1.00 63.94 210 LEU A N 1
ATOM 1593 C CA . LEU A 1 210 ? 17.527 -19.661 -15.414 1.00 63.94 210 LEU A CA 1
ATOM 1594 C C . LEU A 1 210 ? 16.986 -18.488 -16.249 1.00 63.94 210 LEU A C 1
ATOM 1596 O O . LEU A 1 210 ? 17.658 -17.462 -16.406 1.00 63.94 210 LEU A O 1
ATOM 1600 N N . VAL A 1 211 ? 15.756 -18.595 -16.764 1.00 60.72 211 VAL A N 1
ATOM 1601 C CA . VAL A 1 211 ? 15.093 -17.538 -17.539 1.00 60.72 211 VAL A CA 1
ATOM 1602 C C . VAL A 1 211 ? 14.968 -16.272 -16.684 1.00 60.72 211 VAL A C 1
ATOM 1604 O O . VAL A 1 211 ? 14.202 -16.206 -15.728 1.00 60.72 211 VAL A O 1
ATOM 1607 N N . GLY A 1 212 ? 15.751 -15.246 -17.031 1.00 57.69 212 GLY A N 1
ATOM 1608 C CA . GLY A 1 212 ? 15.815 -13.968 -16.309 1.00 57.69 212 GLY A CA 1
ATOM 1609 C C . GLY A 1 212 ? 17.028 -13.792 -15.387 1.00 57.69 212 GLY A C 1
ATOM 1610 O O . GLY A 1 212 ? 17.271 -12.666 -14.960 1.00 57.69 212 GLY A O 1
ATOM 1611 N N . ARG A 1 213 ? 17.810 -14.853 -15.135 1.00 66.00 213 ARG A N 1
ATOM 1612 C CA . ARG A 1 213 ? 19.087 -14.813 -14.389 1.00 66.00 213 ARG A CA 1
ATOM 1613 C C . ARG A 1 213 ? 20.327 -14.929 -15.283 1.00 66.00 213 ARG A C 1
ATOM 1615 O O . ARG A 1 213 ? 21.426 -14.665 -14.816 1.00 66.00 213 ARG A O 1
ATOM 1622 N N . VAL A 1 214 ? 20.142 -15.288 -16.553 1.00 74.31 214 VAL A N 1
ATOM 1623 C CA . VAL A 1 214 ? 21.206 -15.361 -17.566 1.00 74.31 214 VAL A CA 1
ATOM 1624 C C . VAL A 1 214 ? 21.589 -13.987 -18.113 1.00 74.31 214 VAL A C 1
ATOM 1626 O O . VAL A 1 214 ? 20.736 -13.111 -18.309 1.00 74.31 214 VAL A O 1
ATOM 1629 N N . GLU A 1 215 ? 22.866 -13.830 -18.446 1.00 78.19 215 GLU A N 1
ATOM 1630 C CA . GLU A 1 215 ? 23.313 -12.713 -19.268 1.00 78.19 215 GLU A CA 1
ATOM 1631 C C . GLU A 1 215 ? 22.895 -12.941 -20.714 1.00 78.19 215 GLU A C 1
ATOM 1633 O O . GLU A 1 215 ? 22.967 -14.062 -21.223 1.00 78.19 215 GLU A O 1
ATOM 1638 N N . ARG A 1 216 ? 22.432 -11.878 -21.375 1.00 79.81 216 ARG A N 1
ATOM 1639 C CA . ARG A 1 216 ? 21.919 -11.957 -22.746 1.00 79.81 216 ARG A CA 1
ATOM 1640 C C . ARG A 1 216 ? 22.473 -10.836 -23.600 1.00 79.81 216 ARG A C 1
ATOM 1642 O O . ARG A 1 216 ? 22.436 -9.672 -23.194 1.00 79.81 216 ARG A O 1
ATOM 1649 N N . LEU A 1 217 ? 22.893 -11.214 -24.799 1.00 82.69 217 LEU A N 1
ATOM 1650 C CA . LEU A 1 217 ? 23.310 -10.321 -25.862 1.00 82.69 217 LEU A CA 1
ATOM 1651 C C . LEU A 1 217 ? 22.379 -10.516 -27.058 1.00 82.69 217 LEU A C 1
ATOM 1653 O O . LEU A 1 217 ? 22.293 -11.617 -27.602 1.00 82.69 217 LEU A O 1
ATOM 1657 N N . GLN A 1 218 ? 21.658 -9.464 -27.440 1.00 81.31 218 GLN A N 1
ATOM 1658 C CA . GLN A 1 218 ? 20.782 -9.490 -28.609 1.00 81.31 218 GLN A CA 1
ATOM 1659 C C . GLN A 1 218 ? 21.444 -8.787 -29.784 1.00 81.31 218 GLN A C 1
ATOM 1661 O O . GLN A 1 218 ? 21.875 -7.639 -29.667 1.00 81.31 218 GLN A O 1
ATOM 1666 N N . VAL A 1 219 ? 21.474 -9.479 -30.916 1.00 83.38 219 VAL A N 1
ATOM 1667 C CA . VAL A 1 219 ? 22.080 -9.015 -32.156 1.00 83.38 219 VAL A CA 1
ATOM 1668 C C . VAL A 1 219 ? 21.004 -8.967 -33.232 1.00 83.38 219 VAL A C 1
ATOM 1670 O O . VAL A 1 219 ? 20.408 -10.001 -33.530 1.00 83.38 219 VAL A O 1
ATOM 1673 N N . PRO A 1 220 ? 20.707 -7.795 -33.804 1.00 79.88 220 PRO A N 1
ATOM 1674 C CA . PRO A 1 220 ? 19.718 -7.707 -34.863 1.00 79.88 220 PRO A CA 1
ATOM 1675 C C . PRO A 1 220 ? 20.202 -8.418 -36.136 1.00 79.88 220 PRO A C 1
ATOM 1677 O O . PRO A 1 220 ? 21.358 -8.285 -36.534 1.00 79.88 220 PRO A O 1
ATOM 1680 N N . MET A 1 221 ? 19.309 -9.187 -36.754 1.00 79.12 221 MET A N 1
ATOM 1681 C CA . MET A 1 221 ? 19.536 -9.952 -37.984 1.00 79.12 221 MET A CA 1
ATOM 1682 C C . MET A 1 221 ? 18.883 -9.265 -39.192 1.00 79.12 221 MET A C 1
ATOM 1684 O O . MET A 1 221 ? 18.068 -8.349 -39.037 1.00 79.12 221 MET A O 1
ATOM 1688 N N . ARG A 1 222 ? 19.230 -9.697 -40.413 1.00 73.56 222 ARG A N 1
ATOM 1689 C CA . ARG A 1 222 ? 18.710 -9.096 -41.658 1.00 73.56 222 ARG A CA 1
ATOM 1690 C C . ARG A 1 222 ? 17.221 -9.352 -41.866 1.00 73.56 222 ARG A C 1
ATOM 1692 O O . ARG A 1 222 ? 16.542 -8.528 -42.466 1.00 73.56 222 ARG A O 1
ATOM 1699 N N . ASP A 1 223 ? 16.711 -10.457 -41.334 1.00 69.88 223 ASP A N 1
ATOM 1700 C CA . ASP A 1 223 ? 15.293 -10.832 -41.371 1.00 69.88 223 ASP A CA 1
ATOM 1701 C C . ASP A 1 223 ? 14.410 -10.012 -40.403 1.00 69.88 223 ASP A C 1
ATOM 1703 O O . ASP A 1 223 ? 13.209 -10.259 -40.281 1.00 69.88 223 ASP A O 1
ATOM 1707 N N . GLY A 1 224 ? 14.995 -9.040 -39.691 1.00 66.44 224 GLY A N 1
ATOM 1708 C CA . GLY A 1 224 ? 14.308 -8.204 -38.708 1.00 66.44 224 GLY A CA 1
ATOM 1709 C C . GLY A 1 224 ? 14.072 -8.885 -37.355 1.00 66.44 224 GLY A C 1
ATOM 1710 O O . GLY A 1 224 ? 13.512 -8.251 -36.449 1.00 66.44 224 GLY A O 1
ATOM 1711 N N . LYS A 1 225 ? 14.504 -10.143 -37.186 1.00 73.69 225 LYS A N 1
ATOM 1712 C CA . LYS A 1 225 ? 14.561 -10.833 -35.892 1.00 73.69 225 LYS A CA 1
ATOM 1713 C C . LYS A 1 225 ? 15.873 -10.499 -35.181 1.00 73.69 225 LYS A C 1
ATOM 1715 O O . LYS A 1 225 ? 16.752 -9.834 -35.721 1.00 73.69 225 LYS A O 1
ATOM 1720 N N . ALA A 1 226 ? 15.992 -10.923 -33.927 1.00 76.88 226 ALA A N 1
ATOM 1721 C CA . ALA A 1 226 ? 17.217 -10.772 -33.154 1.00 76.88 226 ALA A CA 1
ATOM 1722 C C . ALA A 1 226 ? 17.776 -12.150 -32.795 1.00 76.88 226 ALA A C 1
ATOM 1724 O O . ALA A 1 226 ? 17.080 -12.968 -32.191 1.00 76.88 226 ALA A O 1
ATOM 1725 N N . ALA A 1 227 ? 19.040 -12.377 -33.136 1.00 84.81 227 ALA A N 1
ATOM 1726 C CA . ALA A 1 227 ? 19.847 -13.468 -32.619 1.00 84.81 227 ALA A CA 1
ATOM 1727 C C . ALA A 1 227 ? 20.114 -13.233 -31.130 1.00 84.81 227 ALA A C 1
ATOM 1729 O O . ALA A 1 227 ? 20.471 -12.125 -30.723 1.00 84.81 227 ALA A O 1
ATOM 1730 N N . VAL A 1 228 ? 19.955 -14.272 -30.311 1.00 87.06 228 VAL A N 1
ATOM 1731 C CA . VAL A 1 228 ? 20.183 -14.179 -28.866 1.00 87.06 228 VAL A CA 1
ATOM 1732 C C . VAL A 1 228 ? 21.360 -15.062 -28.488 1.00 87.06 228 VAL A C 1
ATOM 1734 O O . VAL A 1 228 ? 21.305 -16.279 -28.636 1.00 87.06 228 VAL A O 1
ATOM 1737 N N . PHE A 1 229 ? 22.402 -14.452 -27.940 1.00 88.25 229 PHE A N 1
ATOM 1738 C CA . PHE A 1 229 ? 23.478 -15.161 -27.260 1.00 88.25 229 PHE A CA 1
ATOM 1739 C C . PHE A 1 229 ? 23.251 -15.073 -25.757 1.00 88.25 229 PHE A C 1
ATOM 1741 O O . PHE A 1 229 ? 22.825 -14.031 -25.247 1.00 88.25 229 PHE A O 1
ATOM 1748 N N . TRP A 1 230 ? 23.506 -16.159 -25.037 1.00 86.62 230 TRP A N 1
ATOM 1749 C CA . TRP A 1 230 ? 23.305 -16.203 -23.592 1.00 86.62 230 TRP A CA 1
ATOM 1750 C C . TRP A 1 230 ? 24.417 -16.955 -22.869 1.00 86.62 230 TRP A C 1
ATOM 1752 O O . TRP A 1 230 ? 25.098 -17.790 -23.458 1.00 86.62 230 TRP A O 1
ATOM 1762 N N . ARG A 1 231 ? 24.591 -16.647 -21.584 1.00 85.31 231 ARG A N 1
ATOM 1763 C CA . ARG A 1 231 ? 25.465 -17.384 -20.664 1.00 85.31 231 ARG A CA 1
ATOM 1764 C C . ARG A 1 231 ? 24.927 -17.307 -19.242 1.00 85.31 231 ARG A C 1
ATOM 1766 O O . ARG A 1 231 ? 24.241 -16.350 -18.882 1.00 85.31 231 ARG A O 1
ATOM 1773 N N . GLU A 1 232 ? 25.246 -18.301 -18.426 1.00 81.44 232 GLU A N 1
ATOM 1774 C CA . GLU A 1 232 ? 24.762 -18.371 -17.041 1.00 81.44 232 GLU A CA 1
ATOM 1775 C C . GLU A 1 232 ? 25.386 -17.303 -16.144 1.00 81.44 232 GLU A C 1
ATOM 1777 O O . GLU A 1 232 ? 24.705 -16.687 -15.329 1.00 81.44 232 GLU A O 1
ATOM 1782 N N . ASN A 1 233 ? 26.688 -17.074 -16.295 1.00 78.44 233 ASN A N 1
ATOM 1783 C CA . ASN A 1 233 ? 27.449 -16.103 -15.521 1.00 78.44 233 ASN A CA 1
ATOM 1784 C C . ASN A 1 233 ? 28.713 -15.681 -16.289 1.00 78.44 233 ASN A C 1
ATOM 1786 O O . ASN A 1 233 ? 29.022 -16.218 -17.351 1.00 78.44 233 ASN A O 1
ATOM 1790 N N . ASN A 1 234 ? 29.478 -14.745 -15.725 1.00 74.38 234 ASN A N 1
ATOM 1791 C CA . ASN A 1 234 ? 30.702 -14.210 -16.334 1.00 74.38 234 ASN A CA 1
ATOM 1792 C C . ASN A 1 234 ? 31.819 -15.244 -16.589 1.00 74.38 234 ASN A C 1
ATOM 1794 O O . ASN A 1 234 ? 32.750 -14.934 -17.329 1.00 74.38 234 ASN A O 1
ATOM 1798 N N . ARG A 1 235 ? 31.759 -16.431 -15.972 1.00 77.81 235 ARG A N 1
ATOM 1799 C CA . ARG A 1 235 ? 32.732 -17.525 -16.142 1.00 77.81 235 ARG A CA 1
ATOM 1800 C C . ARG A 1 235 ? 32.243 -18.613 -17.105 1.00 77.81 235 ARG A C 1
ATOM 1802 O O . ARG A 1 235 ? 33.048 -19.429 -17.538 1.00 77.81 235 ARG A O 1
ATOM 1809 N N . ALA A 1 236 ? 30.951 -18.632 -17.429 1.00 82.94 236 ALA A N 1
ATOM 1810 C CA . ALA A 1 236 ? 30.357 -19.591 -18.351 1.00 82.94 236 ALA A CA 1
ATOM 1811 C C . ALA A 1 236 ? 30.591 -19.172 -19.819 1.00 82.94 236 ALA A C 1
ATOM 1813 O O . ALA A 1 236 ? 30.621 -17.968 -20.114 1.00 82.94 236 ALA A O 1
ATOM 1814 N N . PRO A 1 237 ? 30.746 -20.136 -20.747 1.00 83.81 237 PRO A N 1
ATOM 1815 C CA . PRO A 1 237 ? 30.851 -19.840 -22.172 1.00 83.81 237 PRO A CA 1
ATOM 1816 C C . PRO A 1 237 ? 29.535 -19.273 -22.723 1.00 83.81 237 PRO A C 1
ATOM 1818 O O . PRO A 1 237 ? 28.460 -19.474 -22.157 1.00 83.81 237 PRO A O 1
ATOM 1821 N N . TRP A 1 238 ? 29.626 -18.549 -23.840 1.00 88.31 238 TRP A N 1
ATOM 1822 C CA . TRP A 1 238 ? 28.446 -18.090 -24.569 1.00 88.31 238 TRP A CA 1
ATOM 1823 C C . TRP A 1 238 ? 27.830 -19.228 -25.382 1.00 88.31 238 TRP A C 1
ATOM 1825 O O . TRP A 1 238 ? 28.536 -19.994 -26.037 1.00 88.31 238 TRP A O 1
ATOM 1835 N N . HIS A 1 239 ? 26.504 -19.268 -25.390 1.00 89.75 239 HIS A N 1
ATOM 1836 C CA . HIS A 1 239 ? 25.687 -20.173 -26.183 1.00 89.75 239 HIS A CA 1
ATOM 1837 C C . HIS A 1 239 ? 24.809 -19.382 -27.152 1.00 89.75 239 HIS A C 1
ATOM 1839 O O . HIS A 1 239 ? 24.349 -18.281 -26.835 1.00 89.75 239 HIS A O 1
ATOM 1845 N N . PHE A 1 240 ? 24.544 -19.954 -28.324 1.00 90.50 240 PHE A N 1
ATOM 1846 C CA . PHE A 1 240 ? 23.629 -19.388 -29.309 1.00 90.50 240 PHE A CA 1
ATOM 1847 C C . PHE A 1 240 ? 22.225 -19.977 -29.146 1.00 90.50 240 PHE A C 1
ATOM 1849 O O . PHE A 1 240 ? 22.043 -21.192 -29.190 1.00 90.50 240 PHE A O 1
ATOM 1856 N N . ASN A 1 241 ? 21.229 -19.109 -28.969 1.00 88.12 241 ASN A N 1
ATOM 1857 C CA . ASN A 1 241 ? 19.818 -19.472 -28.900 1.00 88.12 241 ASN A CA 1
ATOM 1858 C C . ASN A 1 241 ? 19.155 -19.187 -30.256 1.00 88.12 241 ASN A C 1
ATOM 1860 O O . ASN A 1 241 ? 18.607 -18.106 -30.482 1.00 88.12 241 ASN A O 1
ATOM 1864 N N . GLY A 1 242 ? 19.259 -20.151 -31.168 1.00 85.38 242 GLY A N 1
ATOM 1865 C CA . GLY A 1 242 ? 18.724 -20.084 -32.525 1.00 85.38 242 GLY A CA 1
ATOM 1866 C C . GLY A 1 242 ? 18.975 -21.387 -33.279 1.00 85.38 242 GLY A C 1
ATOM 1867 O O . GLY A 1 242 ? 19.427 -22.371 -32.694 1.00 85.38 242 GLY A O 1
ATOM 1868 N N . ARG A 1 243 ? 18.675 -21.418 -34.579 1.00 84.44 243 ARG A N 1
ATOM 1869 C CA . ARG A 1 243 ? 18.914 -22.614 -35.397 1.00 84.44 243 ARG A CA 1
ATOM 1870 C C . ARG A 1 243 ? 20.363 -22.651 -35.920 1.00 84.44 243 ARG A C 1
ATOM 1872 O O . ARG A 1 243 ? 20.909 -21.585 -36.200 1.00 84.44 243 ARG A O 1
ATOM 1879 N N . PRO A 1 244 ? 20.998 -23.829 -36.072 1.00 84.06 244 PRO A N 1
ATOM 1880 C CA . PRO A 1 244 ? 22.401 -23.922 -36.494 1.00 84.06 244 PRO A CA 1
ATOM 1881 C C . PRO A 1 244 ? 22.735 -23.206 -37.815 1.00 84.06 244 PRO A C 1
ATOM 1883 O O . PRO A 1 244 ? 23.806 -22.620 -37.939 1.00 84.06 244 PRO A O 1
ATOM 1886 N N . ASP A 1 245 ? 21.802 -23.177 -38.770 1.00 85.06 245 ASP A N 1
ATOM 1887 C CA . ASP A 1 245 ? 21.908 -22.468 -40.055 1.00 85.06 245 ASP A CA 1
ATOM 1888 C C . ASP A 1 245 ? 22.029 -20.942 -39.905 1.00 85.06 245 ASP A C 1
ATOM 1890 O O . ASP A 1 245 ? 22.576 -20.266 -40.773 1.00 85.06 245 ASP A O 1
ATOM 1894 N N . GLN A 1 246 ? 21.562 -20.388 -38.785 1.00 86.81 246 GLN A N 1
ATOM 1895 C CA . GLN A 1 246 ? 21.567 -18.948 -38.521 1.00 86.81 246 GLN A CA 1
ATOM 1896 C C . GLN A 1 246 ? 22.863 -18.457 -37.864 1.00 86.81 246 GLN A C 1
ATOM 1898 O O . GLN A 1 246 ? 23.071 -17.246 -37.762 1.00 86.81 246 GLN A O 1
ATOM 1903 N N . ILE A 1 247 ? 23.744 -19.365 -37.421 1.00 87.00 247 ILE A N 1
ATOM 1904 C CA . ILE A 1 247 ? 24.979 -19.008 -36.706 1.00 87.00 247 ILE A CA 1
ATOM 1905 C C . ILE A 1 247 ? 25.874 -18.131 -37.577 1.00 87.00 247 ILE A C 1
ATOM 1907 O O . ILE A 1 247 ? 26.364 -17.110 -37.103 1.00 87.00 247 ILE A O 1
ATOM 1911 N N . SER A 1 248 ? 26.068 -18.485 -38.850 1.00 86.88 248 SER A N 1
ATOM 1912 C CA . SER A 1 248 ? 26.964 -17.745 -39.746 1.00 86.88 248 SER A CA 1
ATOM 1913 C C . SER A 1 248 ? 26.523 -16.290 -39.932 1.00 86.88 248 SER A C 1
ATOM 1915 O O . SER A 1 248 ? 27.352 -15.382 -39.875 1.00 86.88 248 SER A O 1
ATOM 1917 N N . GLU A 1 249 ? 25.217 -16.047 -40.087 1.00 87.88 249 GLU A N 1
ATOM 1918 C CA . GLU A 1 249 ? 24.670 -14.688 -40.167 1.00 87.88 249 GLU A CA 1
ATOM 1919 C C . GLU A 1 249 ? 24.798 -13.953 -38.827 1.00 87.88 249 GLU A C 1
ATOM 1921 O O . GLU A 1 249 ? 25.247 -12.806 -38.785 1.00 87.88 249 GLU A O 1
ATOM 1926 N N . ALA A 1 250 ? 24.443 -14.615 -37.722 1.00 88.00 250 ALA A N 1
ATOM 1927 C CA . ALA A 1 250 ? 24.509 -14.025 -36.390 1.00 88.00 250 ALA A CA 1
ATOM 1928 C C . ALA A 1 250 ? 25.946 -13.623 -36.017 1.00 88.00 250 ALA A C 1
ATOM 1930 O O . ALA A 1 250 ? 26.164 -12.532 -35.496 1.00 88.00 250 ALA A O 1
ATOM 1931 N N . VAL A 1 251 ? 26.936 -14.461 -36.333 1.00 89.69 251 VAL A N 1
ATOM 1932 C CA . VAL A 1 251 ? 28.364 -14.191 -36.107 1.00 89.69 251 VAL A CA 1
ATOM 1933 C C . VAL A 1 251 ? 28.863 -13.048 -36.994 1.00 89.69 251 VAL A C 1
ATOM 1935 O O . VAL A 1 251 ? 29.594 -12.184 -36.508 1.00 89.69 251 VAL A O 1
ATOM 1938 N N . ALA A 1 252 ? 28.430 -12.971 -38.256 1.00 89.19 252 ALA A N 1
ATOM 1939 C CA . ALA A 1 252 ? 28.760 -11.839 -39.125 1.00 89.19 252 ALA A CA 1
ATOM 1940 C C . ALA A 1 252 ? 28.224 -10.510 -38.558 1.00 89.19 252 ALA A C 1
ATOM 1942 O O . ALA A 1 252 ? 28.920 -9.492 -38.582 1.00 89.19 252 ALA A O 1
ATOM 1943 N N . GLN A 1 253 ? 27.018 -10.522 -37.983 1.00 88.25 253 GLN A N 1
ATOM 1944 C CA . GLN A 1 253 ? 26.450 -9.358 -37.300 1.00 88.25 253 GLN A CA 1
ATOM 1945 C C . GLN A 1 253 ? 27.185 -9.023 -35.994 1.00 88.25 253 GLN A C 1
ATOM 1947 O O . GLN A 1 253 ? 27.465 -7.852 -35.733 1.00 88.25 253 GLN A O 1
ATOM 1952 N N . VAL A 1 254 ? 27.571 -10.032 -35.201 1.00 90.19 254 VAL A N 1
ATOM 1953 C CA . VAL A 1 254 ? 28.422 -9.854 -34.009 1.00 90.19 254 VAL A CA 1
ATOM 1954 C C . VAL A 1 254 ? 29.728 -9.158 -34.392 1.00 90.19 254 VAL A C 1
ATOM 1956 O O . VAL A 1 254 ? 30.118 -8.203 -33.724 1.00 90.19 254 VAL A O 1
ATOM 1959 N N . GLN A 1 255 ? 30.373 -9.584 -35.481 1.00 91.88 255 GLN A N 1
ATOM 1960 C CA . GLN A 1 255 ? 31.615 -8.986 -35.970 1.00 91.88 255 GLN A CA 1
ATOM 1961 C C . GLN A 1 255 ? 31.418 -7.534 -36.408 1.00 91.88 255 GLN A C 1
ATOM 1963 O O . GLN A 1 255 ? 32.198 -6.662 -36.026 1.00 91.88 255 GLN A O 1
ATOM 1968 N N . ALA A 1 256 ? 30.360 -7.251 -37.168 1.00 90.12 256 ALA A N 1
ATOM 1969 C CA . ALA A 1 256 ? 30.072 -5.897 -37.624 1.00 90.12 256 ALA A CA 1
ATOM 1970 C C . ALA A 1 256 ? 29.796 -4.940 -36.448 1.00 90.12 256 ALA A C 1
ATOM 1972 O O . ALA A 1 256 ? 30.269 -3.800 -36.439 1.00 90.12 256 ALA A O 1
ATOM 1973 N N . ILE A 1 257 ? 29.061 -5.401 -35.430 1.00 89.19 257 ILE A N 1
ATOM 1974 C CA . ILE A 1 257 ? 28.783 -4.613 -34.223 1.00 89.19 257 ILE A CA 1
ATOM 1975 C C . ILE A 1 257 ? 30.051 -4.442 -33.383 1.00 89.19 257 ILE A C 1
ATOM 1977 O O . ILE A 1 257 ? 30.318 -3.325 -32.950 1.00 89.19 257 ILE A O 1
ATOM 1981 N N . GLU A 1 258 ? 30.862 -5.486 -33.189 1.00 91.38 258 GLU A N 1
ATOM 1982 C CA . GLU A 1 258 ? 32.144 -5.402 -32.469 1.00 91.38 258 GLU A CA 1
ATOM 1983 C C . GLU A 1 258 ? 33.054 -4.326 -33.067 1.00 91.38 258 GLU A C 1
ATOM 1985 O O . GLU A 1 258 ? 33.527 -3.439 -32.349 1.00 91.38 258 GLU A O 1
ATOM 1990 N N . GLN A 1 259 ? 33.217 -4.338 -34.393 1.00 91.62 259 GLN A N 1
ATOM 1991 C CA . GLN A 1 259 ? 34.020 -3.349 -35.107 1.00 91.62 259 GLN A CA 1
ATOM 1992 C C . GLN A 1 259 ? 33.450 -1.942 -34.923 1.00 91.62 259 GLN A C 1
ATOM 1994 O O . GLN A 1 259 ? 34.193 -0.979 -34.697 1.00 91.62 259 GLN A O 1
ATOM 1999 N N . LYS A 1 260 ? 32.121 -1.804 -34.968 1.00 90.88 260 LYS A N 1
ATOM 2000 C CA . LYS A 1 260 ? 31.455 -0.516 -34.771 1.00 90.88 260 LYS A CA 1
ATOM 2001 C C . LYS A 1 260 ? 31.631 0.020 -33.350 1.00 90.88 260 LYS A C 1
ATOM 2003 O O . LYS A 1 260 ? 31.878 1.211 -33.171 1.00 90.88 260 LYS A O 1
ATOM 2008 N N . LEU A 1 261 ? 31.550 -0.846 -32.344 1.00 89.50 261 LEU A N 1
ATOM 2009 C CA . LEU A 1 261 ? 31.783 -0.490 -30.946 1.00 89.50 261 LEU A CA 1
ATOM 2010 C C . LEU A 1 261 ? 33.235 -0.068 -30.713 1.00 89.50 261 LEU A C 1
ATOM 2012 O O . LEU A 1 261 ? 33.475 0.963 -30.086 1.00 89.50 261 LEU A O 1
ATOM 2016 N N . THR A 1 262 ? 34.192 -0.811 -31.273 1.00 90.44 262 THR A N 1
ATOM 2017 C CA . THR A 1 262 ? 35.625 -0.504 -31.169 1.00 90.44 262 THR A CA 1
ATOM 2018 C C . THR A 1 262 ? 35.969 0.825 -31.846 1.00 90.44 262 THR A C 1
ATOM 2020 O O . THR A 1 262 ? 36.658 1.663 -31.262 1.00 90.44 262 THR A O 1
ATOM 2023 N N . THR A 1 263 ? 35.462 1.066 -33.057 1.00 91.31 263 THR A N 1
ATOM 2024 C CA . THR A 1 263 ? 35.694 2.329 -33.783 1.00 91.31 263 THR A CA 1
ATOM 2025 C C . THR A 1 263 ? 35.020 3.520 -33.102 1.00 91.31 263 THR A C 1
ATOM 2027 O O . THR A 1 263 ? 35.628 4.587 -33.002 1.00 91.31 263 THR A O 1
ATOM 2030 N N . ALA A 1 264 ? 33.812 3.351 -32.553 1.00 88.00 264 ALA A N 1
ATOM 2031 C CA . ALA A 1 264 ? 33.142 4.394 -31.776 1.00 88.00 264 ALA A CA 1
ATOM 2032 C C . ALA A 1 264 ? 33.860 4.699 -30.452 1.00 88.00 264 ALA A C 1
ATOM 2034 O O . ALA A 1 264 ? 34.010 5.867 -30.101 1.00 88.00 264 ALA A O 1
ATOM 2035 N N . ALA A 1 265 ? 34.376 3.686 -29.750 1.00 87.12 265 ALA A N 1
ATOM 2036 C CA . ALA A 1 265 ? 35.177 3.884 -28.541 1.00 87.12 265 ALA A CA 1
ATOM 2037 C C . ALA A 1 265 ? 36.482 4.656 -28.811 1.00 87.12 265 ALA A C 1
ATOM 2039 O O . ALA A 1 265 ? 36.932 5.451 -27.985 1.00 87.12 265 ALA A O 1
ATOM 2040 N N . ARG A 1 266 ? 37.077 4.461 -29.992 1.00 88.12 266 ARG A N 1
ATOM 2041 C CA . ARG A 1 266 ? 38.266 5.199 -30.451 1.00 88.12 266 ARG A CA 1
ATOM 2042 C C . ARG A 1 266 ? 37.954 6.605 -30.977 1.00 88.12 266 ARG A C 1
ATOM 2044 O O . ARG A 1 266 ? 38.886 7.330 -31.301 1.00 88.12 266 ARG A O 1
ATOM 2051 N N . GLY A 1 267 ? 36.679 6.993 -31.069 1.00 82.12 267 GLY A N 1
ATOM 2052 C CA . GLY A 1 267 ? 36.256 8.279 -31.632 1.00 82.12 267 GLY A CA 1
ATOM 2053 C C . GLY A 1 267 ? 36.359 8.363 -33.161 1.00 82.12 267 GLY A C 1
ATOM 2054 O O . GLY A 1 267 ? 36.295 9.452 -33.715 1.00 82.12 267 GLY A O 1
ATOM 2055 N N . GLN A 1 268 ? 36.512 7.225 -33.845 1.00 84.69 268 GLN A N 1
ATOM 2056 C CA . GLN A 1 268 ? 36.674 7.127 -35.305 1.00 84.69 268 GLN A CA 1
ATOM 2057 C C . GLN A 1 268 ? 35.338 6.936 -36.045 1.00 84.69 268 GLN A C 1
ATOM 2059 O O . GLN A 1 268 ? 35.306 6.799 -37.263 1.00 84.69 268 GLN A O 1
ATOM 2064 N N . SER A 1 269 ? 34.227 6.890 -35.311 1.00 81.12 269 SER A N 1
ATOM 2065 C CA . SER A 1 269 ? 32.877 6.707 -35.842 1.00 81.12 269 SER A CA 1
ATOM 2066 C C . SER A 1 269 ? 31.907 7.648 -35.125 1.00 81.12 269 SER A C 1
ATOM 2068 O O . SER A 1 269 ? 32.072 7.859 -33.920 1.00 81.12 269 SER A O 1
ATOM 2070 N N . PRO A 1 270 ? 30.857 8.155 -35.804 1.00 80.88 270 PRO A N 1
ATOM 2071 C CA . PRO A 1 270 ? 29.815 8.944 -35.158 1.00 80.88 270 PRO A CA 1
ATOM 2072 C C . PRO A 1 270 ? 29.153 8.153 -34.024 1.00 80.88 270 PRO A C 1
ATOM 2074 O O . PRO A 1 270 ? 28.729 7.004 -34.202 1.00 80.88 270 PRO A O 1
ATOM 2077 N N . LEU A 1 271 ? 29.093 8.790 -32.855 1.00 87.56 271 LEU A N 1
ATOM 2078 C CA . LEU A 1 271 ? 28.495 8.276 -31.630 1.00 87.56 271 LEU A CA 1
ATOM 2079 C C . LEU A 1 271 ? 27.601 9.358 -31.026 1.00 87.56 271 LEU A C 1
ATOM 2081 O O . LEU A 1 271 ? 28.088 10.344 -30.470 1.00 87.56 271 LEU A O 1
ATOM 2085 N N . TYR A 1 272 ? 26.292 9.155 -31.110 1.00 89.12 272 TYR A N 1
ATOM 2086 C CA . TYR A 1 272 ? 25.318 10.062 -30.518 1.00 89.12 272 TYR A CA 1
ATOM 2087 C C . TYR A 1 272 ? 25.162 9.772 -29.031 1.00 89.12 272 TYR A C 1
ATOM 2089 O O . TYR A 1 272 ? 25.090 8.618 -28.606 1.00 89.12 272 TYR A O 1
ATOM 2097 N N . ARG A 1 273 ? 25.089 10.826 -28.220 1.00 89.81 273 ARG A N 1
ATOM 2098 C CA . ARG A 1 273 ? 24.889 10.715 -26.773 1.00 89.81 273 ARG A CA 1
ATOM 2099 C C . ARG A 1 273 ? 23.675 11.539 -26.400 1.00 89.81 273 ARG A C 1
ATOM 2101 O O . ARG A 1 273 ? 23.768 12.760 -26.350 1.00 89.81 273 ARG A O 1
ATOM 2108 N N . TRP A 1 274 ? 22.534 10.896 -26.176 1.00 88.00 274 TRP A N 1
ATOM 2109 C CA . TRP A 1 274 ? 21.284 11.600 -25.888 1.00 88.00 274 TRP A CA 1
ATOM 2110 C C . TRP A 1 274 ? 20.833 11.356 -24.455 1.00 88.00 274 TRP A C 1
ATOM 2112 O O . TRP A 1 274 ? 20.782 10.221 -23.981 1.00 88.00 274 TRP A O 1
ATOM 2122 N N . ILE A 1 275 ? 20.478 12.440 -23.773 1.00 86.31 275 ILE A N 1
ATOM 2123 C CA . ILE A 1 275 ? 19.874 12.394 -22.445 1.00 86.31 275 ILE A CA 1
ATOM 2124 C C . ILE A 1 275 ? 18.392 12.705 -22.593 1.00 86.31 275 ILE A C 1
ATOM 2126 O O . ILE A 1 275 ? 18.012 13.735 -23.151 1.00 86.31 275 ILE A O 1
ATOM 2130 N N . TYR A 1 276 ? 17.561 11.811 -22.076 1.00 84.00 276 TYR A N 1
ATOM 2131 C CA . TYR A 1 276 ? 16.112 11.905 -22.121 1.00 84.00 276 TYR A CA 1
ATOM 2132 C C . TYR A 1 276 ? 15.618 12.305 -20.747 1.00 84.00 276 TYR A C 1
ATOM 2134 O O . TYR A 1 276 ? 15.553 11.485 -19.832 1.00 84.00 276 TYR A O 1
ATOM 2142 N N . ARG A 1 277 ? 15.276 13.581 -20.597 1.00 85.69 277 ARG A N 1
ATOM 2143 C CA . ARG A 1 277 ? 14.696 14.089 -19.362 1.00 85.69 277 ARG A CA 1
ATOM 2144 C C . ARG A 1 277 ? 13.184 13.922 -19.407 1.00 85.69 277 ARG A C 1
ATOM 2146 O O . ARG A 1 277 ? 12.531 14.452 -20.303 1.00 85.69 277 ARG A O 1
ATOM 2153 N N . VAL A 1 278 ? 12.659 13.158 -18.459 1.00 82.38 278 VAL A N 1
ATOM 2154 C CA . VAL A 1 278 ? 11.236 12.867 -18.297 1.00 82.38 278 VAL A CA 1
ATOM 2155 C C . VAL A 1 278 ? 10.705 13.715 -17.152 1.00 82.38 278 VAL A C 1
ATOM 2157 O O . VAL A 1 278 ? 11.162 13.595 -16.015 1.00 82.38 278 VAL A O 1
ATOM 2160 N N . GLU A 1 279 ? 9.735 14.568 -17.453 1.00 79.69 279 GLU A N 1
ATOM 2161 C CA . GLU A 1 279 ? 9.071 15.420 -16.471 1.00 79.69 279 GLU A CA 1
ATOM 2162 C C . GLU A 1 279 ? 7.576 15.120 -16.439 1.00 79.69 279 GLU A C 1
ATOM 2164 O O . GLU A 1 279 ? 6.928 14.991 -17.481 1.00 79.69 279 GLU A O 1
ATOM 2169 N N . LEU A 1 280 ? 7.031 15.008 -15.228 1.00 72.69 280 LEU A N 1
ATOM 2170 C CA . LEU A 1 280 ? 5.598 14.858 -15.014 1.00 72.69 280 LEU A CA 1
ATOM 2171 C C . LEU A 1 280 ? 4.949 16.248 -15.029 1.00 72.69 280 LEU A C 1
ATOM 2173 O O . LEU A 1 280 ? 5.207 17.074 -14.152 1.00 72.69 280 LEU A O 1
ATOM 2177 N N . THR A 1 281 ? 4.103 16.499 -16.022 1.00 70.12 281 THR A N 1
ATOM 2178 C CA . THR A 1 281 ? 3.302 17.722 -16.159 1.00 70.12 281 THR A CA 1
ATOM 2179 C C . THR A 1 281 ? 1.826 17.424 -15.865 1.00 70.12 281 THR A C 1
ATOM 2181 O O . THR A 1 281 ? 1.411 16.270 -15.985 1.00 70.12 281 THR A O 1
ATOM 2184 N N . PRO A 1 282 ? 0.994 18.435 -15.547 1.00 62.06 282 PRO A N 1
ATOM 2185 C CA . PRO A 1 282 ? -0.445 18.233 -15.338 1.00 62.06 282 PRO A CA 1
ATOM 2186 C C . PRO A 1 282 ? -1.172 17.609 -16.544 1.00 62.06 282 PRO A C 1
ATOM 2188 O O . PRO A 1 282 ? -2.210 16.982 -16.387 1.00 62.06 282 PRO A O 1
ATOM 2191 N N . GLN A 1 283 ? -0.620 17.772 -17.752 1.00 60.81 283 GLN A N 1
ATOM 2192 C CA . GLN A 1 283 ? -1.204 17.306 -19.014 1.00 60.81 283 GLN A CA 1
ATOM 2193 C C . GLN A 1 283 ? -0.521 16.047 -19.582 1.00 60.81 283 GLN A C 1
ATOM 2195 O O . GLN A 1 283 ? -0.921 15.575 -20.649 1.00 60.81 283 GLN A O 1
ATOM 2200 N N . GLY A 1 284 ? 0.472 15.483 -18.878 1.00 66.19 284 GLY A N 1
ATOM 2201 C CA . GLY A 1 284 ? 1.153 14.239 -19.255 1.00 66.19 284 GLY A CA 1
ATOM 2202 C C . GLY A 1 284 ? 2.644 14.239 -18.997 1.00 66.19 284 GLY A C 1
ATOM 2203 O O . GLY A 1 284 ? 3.135 14.952 -18.125 1.00 66.19 284 GLY A O 1
ATOM 2204 N N . TYR A 1 285 ? 3.380 13.446 -19.769 1.00 73.50 285 TYR A N 1
ATOM 2205 C CA . TYR A 1 285 ? 4.836 13.487 -19.723 1.00 73.50 285 TYR A CA 1
ATOM 2206 C C . TYR A 1 285 ? 5.385 14.435 -20.775 1.00 73.50 285 TYR A C 1
ATOM 2208 O O . TYR A 1 285 ? 4.976 14.423 -21.940 1.00 73.50 285 TYR A O 1
ATOM 2216 N N . LEU A 1 286 ? 6.367 15.220 -20.350 1.00 79.44 286 LEU A N 1
ATOM 2217 C CA . LEU A 1 286 ? 7.238 15.960 -21.238 1.00 79.44 286 LEU A CA 1
ATOM 2218 C C . LEU A 1 286 ? 8.570 15.219 -21.327 1.00 79.44 286 LEU A C 1
ATOM 2220 O O . LEU A 1 286 ? 9.269 15.061 -20.327 1.00 79.44 286 LEU A O 1
ATOM 2224 N N . TYR A 1 287 ? 8.922 14.789 -22.535 1.00 80.56 287 TYR A N 1
ATOM 2225 C CA . TYR A 1 287 ? 10.253 14.283 -22.838 1.00 80.56 287 TYR A CA 1
ATOM 2226 C C . TYR A 1 287 ? 11.079 15.407 -23.443 1.00 80.56 287 TYR A C 1
ATOM 2228 O O . TYR A 1 287 ? 10.750 15.918 -24.512 1.00 80.56 287 TYR A O 1
ATOM 2236 N N . THR A 1 288 ? 12.169 15.767 -22.782 1.00 85.69 288 THR A N 1
ATOM 2237 C CA . THR A 1 288 ? 13.166 16.696 -23.311 1.00 85.69 288 THR A CA 1
ATOM 2238 C C . THR A 1 288 ? 14.406 15.905 -23.699 1.00 85.69 288 THR A C 1
ATOM 2240 O O . THR A 1 288 ? 15.061 15.314 -22.842 1.00 85.69 288 THR A O 1
ATOM 2243 N N . ILE A 1 289 ? 14.723 15.885 -24.992 1.00 86.00 289 ILE A N 1
ATOM 2244 C CA . ILE A 1 289 ? 15.899 15.205 -25.538 1.00 86.00 289 ILE A CA 1
ATOM 2245 C C . ILE A 1 289 ? 17.031 16.221 -25.621 1.00 86.00 289 ILE A C 1
ATOM 2247 O O . ILE A 1 289 ? 16.884 17.260 -26.265 1.00 86.00 289 ILE A O 1
ATOM 2251 N N . LYS A 1 290 ? 18.156 15.928 -24.976 1.00 87.88 290 LYS A N 1
ATOM 2252 C CA . LYS A 1 290 ? 19.349 16.778 -24.963 1.00 87.88 290 LYS A CA 1
ATOM 2253 C C . LYS A 1 290 ? 20.528 16.064 -25.598 1.00 87.88 290 LYS A C 1
ATOM 2255 O O . LYS A 1 290 ? 20.722 14.873 -25.356 1.00 87.88 290 LYS A O 1
ATOM 2260 N N . ASP A 1 291 ? 21.336 16.804 -26.347 1.00 88.75 291 ASP A N 1
ATOM 2261 C CA . ASP A 1 291 ? 22.594 16.292 -26.885 1.00 88.75 291 ASP A CA 1
ATOM 2262 C C . ASP A 1 291 ? 23.719 16.455 -25.857 1.00 88.75 291 ASP A C 1
ATOM 2264 O O . ASP A 1 291 ? 24.078 17.567 -25.473 1.00 88.75 291 ASP A O 1
ATOM 2268 N N . ALA A 1 292 ? 24.285 15.336 -25.413 1.00 86.50 292 ALA A N 1
ATOM 2269 C CA . ALA A 1 292 ? 25.385 15.275 -24.459 1.00 86.50 292 ALA A CA 1
ATOM 2270 C C . ALA A 1 292 ? 26.770 15.328 -25.128 1.00 86.50 292 ALA A C 1
ATOM 2272 O O . ALA A 1 292 ? 27.780 15.145 -24.450 1.00 86.50 292 ALA A O 1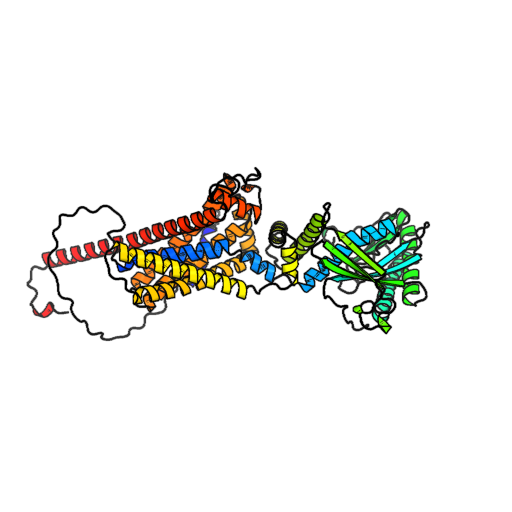
ATOM 2273 N N . SER A 1 293 ? 26.855 15.619 -26.430 1.00 83.88 293 SER A N 1
ATOM 2274 C CA . SER A 1 293 ? 28.125 15.686 -27.167 1.00 83.88 293 SER A CA 1
ATOM 2275 C C . SER A 1 293 ? 29.127 16.709 -26.616 1.00 83.88 293 SER A C 1
ATOM 2277 O O . SER A 1 293 ? 30.327 16.507 -26.777 1.00 83.88 293 SER A O 1
ATOM 2279 N N . ARG A 1 294 ? 28.658 17.764 -25.931 1.00 82.62 294 ARG A N 1
ATOM 2280 C CA . ARG A 1 294 ? 29.490 18.810 -25.296 1.00 82.62 294 ARG A CA 1
ATOM 2281 C C . ARG A 1 294 ? 29.479 18.759 -23.761 1.00 82.62 294 ARG A C 1
ATOM 2283 O O . ARG A 1 294 ? 29.810 19.748 -23.105 1.00 82.62 294 ARG A O 1
ATOM 2290 N N . LEU A 1 295 ? 29.070 17.635 -23.169 1.00 83.50 295 LEU A N 1
ATOM 2291 C CA . LEU A 1 295 ? 28.901 17.508 -21.718 1.00 83.50 295 LEU A CA 1
ATOM 2292 C C . LEU A 1 295 ? 30.205 17.752 -20.939 1.00 83.50 295 LEU A C 1
ATOM 2294 O O . LEU A 1 295 ? 30.173 18.330 -19.856 1.00 83.50 295 LEU A O 1
ATOM 2298 N N . GLU A 1 296 ? 31.350 17.386 -21.509 1.00 81.12 296 GLU A N 1
ATOM 2299 C CA . GLU A 1 296 ? 32.681 17.581 -20.921 1.00 81.12 296 GLU A CA 1
ATOM 2300 C C . GLU A 1 296 ? 33.044 19.062 -20.784 1.00 81.12 296 GLU A C 1
ATOM 2302 O O . GLU A 1 296 ? 33.621 19.479 -19.781 1.00 81.12 296 GLU A O 1
ATOM 2307 N N . GLN A 1 297 ? 32.682 19.856 -21.794 1.00 79.50 297 GLN A N 1
ATOM 2308 C CA . GLN A 1 297 ? 32.976 21.287 -21.863 1.00 79.50 297 GLN A CA 1
ATOM 2309 C C . GLN A 1 297 ? 32.037 22.075 -20.950 1.00 79.50 297 GLN A C 1
ATOM 2311 O O . GLN A 1 297 ? 32.453 22.985 -20.239 1.00 79.50 297 GLN A O 1
ATOM 2316 N N . LEU A 1 298 ? 30.755 21.702 -20.948 1.00 77.12 298 LEU A N 1
ATOM 2317 C CA . LEU A 1 298 ? 29.711 22.437 -20.241 1.00 77.12 298 LEU A CA 1
ATOM 2318 C C . LEU A 1 298 ? 29.579 22.045 -18.765 1.00 77.12 298 LEU A C 1
ATOM 2320 O O . LEU A 1 298 ? 28.995 22.813 -17.999 1.00 77.12 298 LEU A O 1
ATOM 2324 N N . ARG A 1 299 ? 30.094 20.868 -18.368 1.00 71.69 299 ARG A N 1
ATOM 2325 C CA . ARG A 1 299 ? 30.080 20.256 -17.018 1.00 71.69 299 ARG A CA 1
ATOM 2326 C C . ARG A 1 299 ? 28.704 20.062 -16.362 1.00 71.69 299 ARG A C 1
ATOM 2328 O O . ARG A 1 299 ? 28.600 19.341 -15.374 1.00 71.69 299 ARG A O 1
ATOM 2335 N N . PHE A 1 300 ? 27.646 20.653 -16.913 1.00 74.31 300 PHE A N 1
ATOM 2336 C CA . PHE A 1 300 ? 26.287 20.628 -16.386 1.00 74.31 300 PHE A CA 1
ATOM 2337 C C . PHE A 1 300 ? 25.281 20.263 -17.478 1.00 74.31 300 PHE A C 1
ATOM 2339 O O . PHE A 1 300 ? 25.229 20.891 -18.535 1.00 74.31 300 PHE A O 1
ATOM 2346 N N . GLU A 1 301 ? 24.404 19.303 -17.180 1.00 78.44 301 GLU A N 1
ATOM 2347 C CA . GLU A 1 301 ? 23.333 18.862 -18.086 1.00 78.44 301 GLU A CA 1
ATOM 2348 C C . GLU A 1 301 ? 22.325 19.981 -18.424 1.00 78.44 301 GLU A C 1
ATOM 2350 O O . GLU A 1 301 ? 21.691 19.984 -19.481 1.00 78.44 301 GLU A O 1
ATOM 2355 N N . SER A 1 302 ? 22.146 20.957 -17.530 1.00 76.62 302 SER A N 1
ATOM 2356 C CA . SER A 1 302 ? 21.231 22.086 -17.740 1.00 76.62 302 SER A CA 1
ATOM 2357 C C . SER A 1 302 ? 21.634 22.969 -18.922 1.00 76.62 302 SER A C 1
ATOM 2359 O O . SER A 1 302 ? 20.754 23.538 -19.558 1.00 76.62 302 SER A O 1
ATOM 2361 N N . LYS A 1 303 ? 22.931 23.036 -19.242 1.00 80.38 303 LYS A N 1
ATOM 2362 C CA . LYS A 1 303 ? 23.486 23.867 -20.320 1.00 80.38 303 LYS A CA 1
ATOM 2363 C C . LYS A 1 303 ? 23.517 23.163 -21.682 1.00 80.38 303 LYS A C 1
ATOM 2365 O O . LYS A 1 303 ? 23.896 23.782 -22.670 1.00 80.38 303 LYS A O 1
ATOM 2370 N N . LEU A 1 304 ? 23.163 21.876 -21.739 1.00 84.69 304 LEU A N 1
ATOM 2371 C CA . LEU A 1 304 ? 23.171 21.114 -22.987 1.00 84.69 304 LEU A CA 1
ATOM 2372 C C . LEU A 1 304 ? 22.070 21.593 -23.949 1.00 84.69 304 LEU A C 1
ATOM 2374 O O . LEU A 1 304 ? 20.955 21.888 -23.500 1.00 84.69 304 LEU A O 1
ATOM 2378 N N . PRO A 1 305 ? 22.338 21.607 -25.268 1.00 86.25 305 PRO A N 1
ATOM 2379 C CA . PRO A 1 305 ? 21.336 21.964 -26.260 1.00 86.25 305 PRO A CA 1
ATOM 2380 C C . PRO A 1 305 ? 20.190 20.942 -26.267 1.00 86.25 305 PRO A C 1
ATOM 2382 O O . PRO A 1 305 ? 20.398 19.728 -26.191 1.00 86.25 305 PRO A O 1
ATOM 2385 N N . THR A 1 306 ? 18.960 21.452 -26.344 1.00 87.88 306 THR A N 1
ATOM 2386 C CA . THR A 1 306 ? 17.750 20.630 -26.460 1.00 87.88 306 THR A CA 1
ATOM 2387 C C . THR A 1 306 ? 17.496 20.333 -27.932 1.00 87.88 306 THR A C 1
ATOM 2389 O O . THR A 1 306 ? 17.277 21.257 -28.706 1.00 87.88 306 THR A O 1
ATOM 2392 N N . LEU A 1 307 ? 17.506 19.055 -28.304 1.00 83.94 307 LEU A N 1
ATOM 2393 C CA . LEU A 1 307 ? 17.232 18.596 -29.666 1.00 83.94 307 LEU A CA 1
ATOM 2394 C C . LEU A 1 307 ? 15.733 18.569 -29.963 1.00 83.94 307 LEU A C 1
ATOM 2396 O O . LEU A 1 307 ? 15.302 18.958 -31.041 1.00 83.94 307 LEU A O 1
ATOM 2400 N N . ALA A 1 308 ? 14.933 18.096 -29.006 1.00 81.50 308 ALA A N 1
ATOM 2401 C CA . ALA A 1 308 ? 13.494 17.969 -29.181 1.00 81.50 308 ALA A CA 1
ATOM 2402 C C . ALA A 1 308 ? 12.755 17.991 -27.843 1.00 81.50 308 ALA A C 1
ATOM 2404 O O . ALA A 1 308 ? 13.280 17.571 -26.807 1.00 81.50 308 ALA A O 1
ATOM 2405 N N . ARG A 1 309 ? 11.499 18.438 -27.889 1.00 82.25 309 ARG A N 1
ATOM 2406 C CA . ARG A 1 309 ? 10.537 18.320 -26.792 1.00 82.25 309 ARG A CA 1
ATOM 2407 C C . ARG A 1 309 ? 9.312 17.578 -27.291 1.00 82.25 309 ARG A C 1
ATOM 2409 O O . ARG A 1 309 ? 8.563 18.099 -28.110 1.00 82.25 309 ARG A O 1
ATOM 2416 N N . VAL A 1 310 ? 9.109 16.369 -26.787 1.00 75.25 310 VAL A N 1
ATOM 2417 C CA . VAL A 1 310 ? 7.961 15.539 -27.144 1.00 75.25 310 VAL A CA 1
ATOM 2418 C C . VAL A 1 310 ? 6.978 15.576 -25.987 1.00 75.25 310 VAL A C 1
ATOM 2420 O O . VAL A 1 310 ? 7.253 15.067 -24.899 1.00 75.25 310 VAL A O 1
ATOM 2423 N N . LYS A 1 311 ? 5.828 16.207 -26.220 1.00 72.50 311 LYS A N 1
ATOM 2424 C CA . LYS A 1 311 ? 4.693 16.150 -25.301 1.00 72.50 311 LYS A CA 1
ATOM 2425 C C . LYS A 1 311 ? 3.917 14.877 -25.595 1.00 72.50 311 LYS A C 1
ATOM 2427 O O . LYS A 1 311 ? 3.471 14.680 -26.722 1.00 72.50 311 LYS A O 1
ATOM 2432 N N . VAL A 1 312 ? 3.747 14.030 -24.589 1.00 66.94 312 VAL A N 1
ATOM 2433 C CA . VAL A 1 312 ? 2.843 12.883 -24.673 1.00 66.94 312 VAL A CA 1
ATOM 2434 C C . VAL A 1 312 ? 1.576 13.260 -23.907 1.00 66.94 312 VAL A C 1
ATOM 2436 O O . VAL A 1 312 ? 1.578 13.170 -22.676 1.00 66.94 312 VAL A O 1
ATOM 2439 N N . PRO A 1 313 ? 0.531 13.757 -24.606 1.00 59.34 313 PRO A N 1
ATOM 2440 C CA . PRO A 1 313 ? -0.704 14.178 -23.960 1.00 59.34 313 PRO A CA 1
ATOM 2441 C C . PRO A 1 313 ? -1.430 12.980 -23.344 1.00 59.34 313 PRO A C 1
ATOM 2443 O O . PRO A 1 313 ? -1.376 11.862 -23.861 1.00 59.34 313 PRO A O 1
ATOM 2446 N N . LEU A 1 314 ? -2.113 13.228 -22.227 1.00 56.47 314 LEU A N 1
ATOM 2447 C CA . LEU A 1 314 ? -2.899 12.219 -21.508 1.00 56.47 314 LEU A CA 1
ATOM 2448 C C . LEU A 1 314 ? -4.272 11.956 -22.134 1.00 56.47 314 LEU A C 1
ATOM 2450 O O . LEU A 1 314 ? -4.853 10.900 -21.876 1.00 56.47 314 LEU A O 1
ATOM 2454 N N . SER A 1 315 ? -4.792 12.883 -22.943 1.00 51.31 315 SER A N 1
ATOM 2455 C CA . SER A 1 315 ? -6.026 12.683 -23.703 1.00 51.31 315 SER A CA 1
ATOM 2456 C C . SER A 1 315 ? -5.790 11.712 -24.871 1.00 51.31 315 SER A C 1
ATOM 2458 O O . SER A 1 315 ? -4.690 11.631 -25.412 1.00 51.31 315 SER A O 1
ATOM 2460 N N . GLN A 1 316 ? -6.827 10.942 -25.228 1.00 52.41 316 GLN A N 1
ATOM 2461 C CA . GLN A 1 316 ? -6.795 9.807 -26.174 1.00 52.41 316 GLN A CA 1
ATOM 2462 C C . GLN A 1 316 ? -6.108 8.519 -25.658 1.00 52.41 316 GLN A C 1
ATOM 2464 O O . GLN A 1 316 ? -5.284 7.914 -26.339 1.00 52.41 316 GLN A O 1
ATOM 2469 N N . GLY A 1 317 ? -6.418 8.076 -24.431 1.00 55.09 317 GLY A N 1
ATOM 2470 C CA . GLY A 1 317 ? -6.050 6.734 -23.933 1.00 55.09 317 GLY A CA 1
ATOM 2471 C C . GLY A 1 317 ? -4.578 6.531 -23.532 1.00 55.09 317 GLY A C 1
ATOM 2472 O O . GLY A 1 317 ? -4.246 5.551 -22.863 1.00 55.09 317 GLY A O 1
ATOM 2473 N N . ARG A 1 318 ? -3.682 7.475 -23.847 1.00 55.12 318 ARG A N 1
ATOM 2474 C CA . ARG A 1 318 ? -2.253 7.407 -23.484 1.00 55.12 318 ARG A CA 1
ATOM 2475 C C . ARG A 1 318 ? -1.978 7.705 -22.005 1.00 55.12 318 ARG A C 1
ATOM 2477 O O . ARG A 1 318 ? -1.012 7.175 -21.460 1.00 55.12 318 ARG A O 1
ATOM 2484 N N . GLY A 1 319 ? -2.858 8.438 -21.314 1.00 60.16 319 GLY A N 1
ATOM 2485 C CA . GLY A 1 319 ? -2.784 8.598 -19.855 1.00 60.16 319 GLY A CA 1
ATOM 2486 C C . GLY A 1 319 ? -3.049 7.311 -19.068 1.00 60.16 319 GLY A C 1
ATOM 2487 O O . GLY A 1 319 ? -2.399 7.059 -18.055 1.00 60.16 319 GLY A O 1
ATOM 2488 N N . ALA A 1 320 ? -3.910 6.431 -19.585 1.00 65.62 320 ALA A N 1
ATOM 2489 C CA . ALA A 1 320 ? -4.103 5.099 -19.016 1.00 65.62 320 ALA A CA 1
ATOM 2490 C C . ALA A 1 320 ? -2.852 4.222 -19.200 1.00 65.62 320 ALA A C 1
ATOM 2492 O O . ALA A 1 320 ? -2.485 3.472 -18.298 1.00 65.62 320 ALA A O 1
ATOM 2493 N N . ALA A 1 321 ? -2.149 4.353 -20.333 1.00 70.25 321 ALA A N 1
ATOM 2494 C CA . ALA A 1 321 ? -0.893 3.640 -20.568 1.00 70.25 321 ALA A CA 1
ATOM 2495 C C . ALA A 1 321 ? 0.201 4.059 -19.572 1.00 70.25 321 ALA A C 1
ATOM 2497 O O . ALA A 1 321 ? 0.897 3.201 -19.037 1.00 70.25 321 ALA A O 1
ATOM 2498 N N . VAL A 1 322 ? 0.293 5.358 -19.278 1.00 72.06 322 VAL A N 1
ATOM 2499 C CA . VAL A 1 322 ? 1.169 5.919 -18.242 1.00 72.06 322 VAL A CA 1
ATOM 2500 C C . VAL A 1 322 ? 0.867 5.321 -16.874 1.00 72.06 322 VAL A C 1
ATOM 2502 O O . VAL A 1 322 ? 1.760 4.750 -16.254 1.00 72.06 322 VAL A O 1
ATOM 2505 N N . LEU A 1 323 ? -0.386 5.406 -16.420 1.00 76.56 323 LEU A N 1
ATOM 2506 C CA . LEU A 1 323 ? -0.771 4.891 -15.107 1.00 76.56 323 LEU A CA 1
ATOM 2507 C C . LEU A 1 323 ? -0.531 3.382 -15.024 1.00 76.56 323 LEU A C 1
ATOM 2509 O O . LEU A 1 323 ? -0.012 2.910 -14.019 1.00 76.56 323 LEU A O 1
ATOM 2513 N N . ARG A 1 324 ? -0.799 2.637 -16.102 1.00 82.00 324 ARG A N 1
ATOM 2514 C CA . ARG A 1 324 ? -0.515 1.199 -16.195 1.00 82.00 324 ARG A CA 1
ATOM 2515 C C . ARG A 1 324 ? 0.976 0.884 -16.052 1.00 82.00 324 ARG A C 1
ATOM 2517 O O . ARG A 1 324 ? 1.321 -0.033 -15.315 1.00 82.00 324 ARG A O 1
ATOM 2524 N N . ILE A 1 325 ? 1.859 1.622 -16.730 1.00 80.88 325 ILE A N 1
ATOM 2525 C CA . ILE A 1 325 ? 3.317 1.428 -16.616 1.00 80.88 325 ILE A CA 1
ATOM 2526 C C . ILE A 1 325 ? 3.790 1.779 -15.201 1.00 80.88 325 ILE A C 1
ATOM 2528 O O . ILE A 1 325 ? 4.550 1.011 -14.610 1.00 80.88 325 ILE A O 1
ATOM 2532 N N . SER A 1 326 ? 3.302 2.890 -14.641 1.00 83.69 326 SER A N 1
ATOM 2533 C CA . SER A 1 326 ? 3.619 3.318 -13.275 1.00 83.69 326 SER A CA 1
ATOM 2534 C C . SER A 1 326 ? 3.183 2.289 -12.236 1.00 83.69 326 SER A C 1
ATOM 2536 O O . SER A 1 326 ? 3.984 1.916 -11.386 1.00 83.69 326 SER A O 1
ATOM 2538 N N . ARG A 1 327 ? 1.952 1.774 -12.334 1.00 88.56 327 ARG A N 1
ATOM 2539 C CA . ARG A 1 327 ? 1.422 0.727 -11.447 1.00 88.56 327 ARG A CA 1
ATOM 2540 C C . ARG A 1 327 ? 2.194 -0.578 -11.583 1.00 88.56 327 ARG A C 1
ATOM 2542 O O . ARG A 1 327 ? 2.505 -1.195 -10.575 1.00 88.56 327 ARG A O 1
ATOM 2549 N N . ALA A 1 328 ? 2.564 -0.972 -12.801 1.00 86.31 328 ALA A N 1
ATOM 2550 C CA . ALA A 1 328 ? 3.358 -2.178 -13.022 1.00 86.31 328 ALA A CA 1
ATOM 2551 C C . ALA A 1 328 ? 4.774 -2.074 -12.426 1.00 86.31 328 ALA A C 1
ATOM 2553 O O . ALA A 1 328 ? 5.271 -3.048 -11.866 1.00 86.31 328 ALA A O 1
ATOM 2554 N N . GLU A 1 329 ? 5.439 -0.916 -12.533 1.00 86.50 329 GLU A N 1
ATOM 2555 C CA . GLU A 1 329 ? 6.723 -0.694 -11.844 1.00 86.50 329 GLU A CA 1
ATOM 2556 C C . GLU A 1 329 ? 6.535 -0.687 -10.327 1.00 86.50 329 GLU A C 1
ATOM 2558 O O . GLU A 1 329 ? 7.292 -1.334 -9.606 1.00 86.50 329 GLU A O 1
ATOM 2563 N N . LEU A 1 330 ? 5.495 -0.007 -9.846 1.00 87.12 330 LEU A N 1
ATOM 2564 C CA . LEU A 1 330 ? 5.192 0.094 -8.426 1.00 87.12 330 LEU A CA 1
ATOM 2565 C C . LEU A 1 330 ? 4.934 -1.287 -7.812 1.00 87.12 330 LEU A C 1
ATOM 2567 O O . LEU A 1 330 ? 5.550 -1.629 -6.809 1.00 87.12 330 LEU A O 1
ATOM 2571 N N . ALA A 1 331 ? 4.109 -2.114 -8.452 1.00 88.06 331 ALA A N 1
ATOM 2572 C CA . ALA A 1 331 ? 3.827 -3.479 -8.020 1.00 88.06 331 ALA A CA 1
ATOM 2573 C C . ALA A 1 331 ? 5.095 -4.341 -7.967 1.00 88.06 331 ALA A C 1
ATOM 2575 O O . ALA A 1 331 ? 5.296 -5.107 -7.025 1.00 88.06 331 ALA A O 1
ATOM 2576 N N . GLU A 1 332 ? 5.996 -4.190 -8.939 1.00 86.44 332 GLU A N 1
ATOM 2577 C CA . GLU A 1 332 ? 7.259 -4.923 -8.935 1.00 86.44 332 GLU A CA 1
ATOM 2578 C C . GLU A 1 332 ? 8.188 -4.481 -7.800 1.00 86.44 332 GLU A C 1
ATOM 2580 O O . GLU A 1 332 ? 8.902 -5.307 -7.228 1.00 86.44 332 GLU A O 1
ATOM 2585 N N . GLN A 1 333 ? 8.194 -3.194 -7.454 1.00 84.75 333 GLN A N 1
ATOM 2586 C CA . GLN A 1 333 ? 8.951 -2.707 -6.302 1.00 84.75 333 GLN A CA 1
ATOM 2587 C C . GLN A 1 333 ? 8.344 -3.180 -4.987 1.00 84.75 333 GLN A C 1
ATOM 2589 O O . GLN A 1 333 ? 9.093 -3.641 -4.128 1.00 84.75 333 GLN A O 1
ATOM 2594 N N . ILE A 1 334 ? 7.018 -3.140 -4.854 1.00 86.38 334 ILE A N 1
ATOM 2595 C CA . ILE A 1 334 ? 6.305 -3.642 -3.674 1.00 86.38 334 ILE A CA 1
ATOM 2596 C C . ILE A 1 334 ? 6.624 -5.123 -3.466 1.00 86.38 334 ILE A C 1
ATOM 2598 O O . ILE A 1 334 ? 7.063 -5.509 -2.388 1.00 86.38 334 ILE A O 1
ATOM 2602 N N . HIS A 1 335 ? 6.496 -5.942 -4.511 1.00 85.19 335 HIS A N 1
ATOM 2603 C CA . HIS A 1 335 ? 6.782 -7.374 -4.431 1.00 85.19 335 HIS A CA 1
ATOM 2604 C C . HIS A 1 335 ? 8.257 -7.669 -4.100 1.00 85.19 335 HIS A C 1
ATOM 2606 O O . HIS A 1 335 ? 8.549 -8.620 -3.382 1.00 85.19 335 HIS A O 1
ATOM 2612 N N . ARG A 1 336 ? 9.199 -6.841 -4.580 1.00 84.31 336 ARG A N 1
ATOM 2613 C CA . ARG A 1 336 ? 10.630 -6.974 -4.250 1.00 84.31 336 ARG A CA 1
ATOM 2614 C C . ARG A 1 336 ? 10.956 -6.596 -2.804 1.00 84.31 336 ARG A C 1
ATOM 2616 O O . ARG A 1 336 ? 11.802 -7.244 -2.198 1.00 84.31 336 ARG A O 1
ATOM 2623 N N . HIS A 1 337 ? 10.331 -5.547 -2.272 1.00 82.25 337 HIS A N 1
ATOM 2624 C CA . HIS A 1 337 ? 10.656 -5.006 -0.946 1.00 82.25 337 HIS A CA 1
ATOM 2625 C C . HIS A 1 337 ? 9.792 -5.595 0.177 1.00 82.25 337 HIS A C 1
ATOM 2627 O O . HIS A 1 337 ? 10.141 -5.456 1.349 1.00 82.25 337 HIS A O 1
ATOM 2633 N N . VAL A 1 338 ? 8.692 -6.273 -0.163 1.00 80.06 338 VAL A N 1
ATOM 2634 C CA . VAL A 1 338 ? 7.785 -6.922 0.788 1.00 80.06 338 VAL A CA 1
ATOM 2635 C C . VAL A 1 338 ? 7.648 -8.409 0.425 1.00 80.06 338 VAL A C 1
ATOM 2637 O O . VAL A 1 338 ? 6.733 -8.788 -0.307 1.00 80.06 338 VAL A O 1
ATOM 2640 N N . PRO A 1 339 ? 8.544 -9.278 0.937 1.00 67.06 339 PRO A N 1
ATOM 2641 C CA . PRO A 1 339 ? 8.645 -10.680 0.513 1.00 67.06 339 PRO A CA 1
ATOM 2642 C C . PRO A 1 339 ? 7.419 -11.545 0.859 1.00 67.06 339 PRO A C 1
ATOM 2644 O O . PRO A 1 339 ? 7.311 -12.663 0.366 1.00 67.06 339 PRO A O 1
ATOM 2647 N N . GLY A 1 340 ? 6.497 -11.049 1.692 1.00 66.62 340 GLY A N 1
ATOM 2648 C CA . GLY A 1 340 ? 5.255 -11.738 2.052 1.00 66.62 340 GLY A CA 1
ATOM 2649 C C . GLY A 1 340 ? 4.068 -11.498 1.119 1.00 66.62 340 GLY A C 1
ATOM 2650 O O . GLY A 1 340 ? 3.051 -12.161 1.289 1.00 66.62 340 GLY A O 1
ATOM 2651 N N . LEU A 1 341 ? 4.169 -10.579 0.151 1.00 78.19 341 LEU A N 1
ATOM 2652 C CA . LEU A 1 341 ? 3.044 -10.233 -0.721 1.00 78.19 341 LEU A CA 1
ATOM 2653 C C . LEU A 1 341 ? 3.042 -11.040 -2.020 1.00 78.19 341 LEU A C 1
ATOM 2655 O O . LEU A 1 341 ? 4.039 -11.079 -2.752 1.00 78.19 341 LEU A O 1
ATOM 2659 N N . SER A 1 342 ? 1.882 -11.607 -2.360 1.00 79.69 342 SER A N 1
ATOM 2660 C CA . SER A 1 342 ? 1.653 -12.205 -3.675 1.00 79.69 342 SER A CA 1
ATOM 2661 C C . SER A 1 342 ? 1.701 -11.127 -4.771 1.00 79.69 342 SER A C 1
ATOM 2663 O O . SER A 1 342 ? 1.481 -9.937 -4.522 1.00 79.69 342 SER A O 1
ATOM 2665 N N . ARG A 1 343 ? 1.996 -11.511 -6.022 1.00 80.69 343 ARG A N 1
ATOM 2666 C CA . ARG A 1 343 ? 2.021 -10.548 -7.146 1.00 80.69 343 ARG A CA 1
ATOM 2667 C C . ARG A 1 343 ? 0.674 -9.852 -7.334 1.00 80.69 343 ARG A C 1
ATOM 2669 O O . ARG A 1 343 ? 0.635 -8.677 -7.684 1.00 80.69 343 ARG A O 1
ATOM 2676 N N . THR A 1 344 ? -0.416 -10.567 -7.074 1.00 79.94 344 THR A N 1
ATOM 2677 C CA . THR A 1 344 ? -1.777 -10.035 -7.140 1.00 79.94 344 THR A CA 1
ATOM 2678 C C . THR A 1 344 ? -1.989 -8.951 -6.089 1.00 79.94 344 THR A C 1
ATOM 2680 O O . THR A 1 344 ? -2.462 -7.870 -6.425 1.00 79.94 344 THR A O 1
ATOM 2683 N N . GLN A 1 345 ? -1.558 -9.185 -4.847 1.00 76.12 345 GLN A N 1
ATOM 2684 C CA . GLN A 1 345 ? -1.631 -8.183 -3.781 1.00 76.12 345 GLN A CA 1
ATOM 2685 C C . GLN A 1 345 ? -0.763 -6.962 -4.090 1.00 76.12 345 GLN A C 1
ATOM 2687 O O . GLN A 1 345 ? -1.203 -5.829 -3.924 1.00 76.12 345 GLN A O 1
ATOM 2692 N N . ALA A 1 346 ? 0.454 -7.170 -4.595 1.00 84.31 346 ALA A N 1
ATOM 2693 C CA . ALA A 1 346 ? 1.325 -6.068 -4.991 1.00 84.31 346 ALA A CA 1
ATOM 2694 C C . ALA A 1 346 ? 0.695 -5.198 -6.096 1.00 84.31 346 ALA A C 1
ATOM 2696 O O . ALA A 1 346 ? 0.787 -3.972 -6.035 1.00 84.31 346 ALA A O 1
ATOM 2697 N N . ASN A 1 347 ? 0.004 -5.816 -7.063 1.00 84.62 347 ASN A N 1
ATOM 2698 C CA . ASN A 1 347 ? -0.769 -5.098 -8.080 1.00 84.62 347 ASN A CA 1
ATOM 2699 C C . ASN A 1 347 ? -1.942 -4.324 -7.465 1.00 84.62 347 ASN A C 1
ATOM 2701 O O . ASN A 1 347 ? -2.102 -3.146 -7.768 1.00 84.62 347 ASN A O 1
ATOM 2705 N N . GLN A 1 348 ? -2.708 -4.941 -6.559 1.00 81.00 348 GLN A N 1
ATOM 2706 C CA . GLN A 1 348 ? -3.816 -4.273 -5.866 1.00 81.00 348 GLN A CA 1
ATOM 2707 C C . GLN A 1 348 ? -3.334 -3.040 -5.092 1.00 81.00 348 GLN A C 1
ATOM 2709 O O . GLN A 1 348 ? -3.905 -1.962 -5.237 1.00 81.00 348 GLN A O 1
ATOM 2714 N N . TYR A 1 349 ? -2.245 -3.155 -4.329 1.00 83.81 349 TYR A N 1
ATOM 2715 C CA . TYR A 1 349 ? -1.668 -2.015 -3.618 1.00 83.81 349 TYR A CA 1
ATOM 2716 C C . TYR A 1 349 ? -1.134 -0.938 -4.565 1.00 83.81 349 TYR A C 1
ATOM 2718 O O . TYR A 1 349 ? -1.281 0.250 -4.284 1.00 83.81 349 TYR A O 1
ATOM 2726 N N . ALA A 1 350 ? -0.547 -1.320 -5.701 1.00 85.81 350 ALA A N 1
ATOM 2727 C CA . ALA A 1 350 ? -0.114 -0.361 -6.709 1.00 85.81 350 ALA A CA 1
ATOM 2728 C C . ALA A 1 350 ? -1.294 0.402 -7.338 1.00 85.81 350 ALA A C 1
ATOM 2730 O O . ALA A 1 350 ? -1.209 1.619 -7.517 1.00 85.81 350 ALA A O 1
ATOM 2731 N N . ASP A 1 351 ? -2.398 -0.290 -7.630 1.00 83.88 351 ASP A N 1
ATOM 2732 C CA . ASP A 1 351 ? -3.645 0.315 -8.106 1.00 83.88 351 ASP A CA 1
ATOM 2733 C C . ASP A 1 351 ? -4.260 1.256 -7.058 1.00 83.88 351 ASP A C 1
ATOM 2735 O O . ASP A 1 351 ? -4.778 2.321 -7.402 1.00 83.88 351 ASP A O 1
ATOM 2739 N N . GLU A 1 352 ? -4.181 0.897 -5.774 1.00 81.19 352 GLU A N 1
ATOM 2740 C CA . GLU A 1 352 ? -4.679 1.723 -4.673 1.00 81.19 352 GLU A CA 1
ATOM 2741 C C . GLU A 1 352 ? -3.825 2.969 -4.414 1.00 81.19 352 GLU A C 1
ATOM 2743 O O . GLU A 1 352 ? -4.382 4.027 -4.116 1.00 81.19 352 GLU A O 1
ATOM 2748 N N . LEU A 1 353 ? -2.499 2.853 -4.532 1.00 83.38 353 LEU A N 1
ATOM 2749 C CA . LEU A 1 353 ? -1.555 3.953 -4.329 1.00 83.38 353 LEU A CA 1
ATOM 2750 C C . LEU A 1 353 ? -1.545 4.958 -5.483 1.00 83.38 353 LEU A C 1
ATOM 2752 O O . LEU A 1 353 ? -1.153 6.099 -5.260 1.00 83.38 353 LEU A O 1
ATOM 2756 N N . VAL A 1 354 ? -1.917 4.548 -6.702 1.00 84.50 354 VAL A N 1
ATOM 2757 C CA . VAL A 1 354 ? -1.879 5.394 -7.907 1.00 84.50 354 VAL A CA 1
ATOM 2758 C C . VAL A 1 354 ? -3.191 5.284 -8.675 1.00 84.50 354 VAL A C 1
ATOM 2760 O O . VAL A 1 354 ? -3.283 4.607 -9.706 1.00 84.50 354 VAL A O 1
ATOM 2763 N N . LYS A 1 355 ? -4.230 5.982 -8.211 1.00 80.12 355 LYS A N 1
ATOM 2764 C CA . LYS A 1 355 ? -5.523 6.013 -8.912 1.00 80.12 355 LYS A CA 1
ATOM 2765 C C . LYS A 1 355 ? -5.501 7.045 -10.024 1.00 80.12 355 LYS A C 1
ATOM 2767 O O . LYS A 1 355 ? -5.964 6.766 -11.128 1.00 80.12 355 LYS A O 1
ATOM 2772 N N . ASN A 1 356 ? -4.915 8.201 -9.738 1.00 76.00 356 ASN A N 1
ATOM 2773 C CA . ASN A 1 356 ? -4.769 9.307 -10.668 1.00 76.00 356 ASN A CA 1
ATOM 2774 C C . ASN A 1 356 ? -3.316 9.821 -10.701 1.00 76.00 356 ASN A C 1
ATOM 2776 O O . ASN A 1 356 ? -2.390 9.238 -10.133 1.00 76.00 356 ASN A O 1
ATOM 2780 N N . LEU A 1 357 ? -3.103 10.908 -11.435 1.00 70.94 357 LEU A N 1
ATOM 2781 C CA . LEU A 1 357 ? -1.779 11.501 -11.608 1.00 70.94 357 LEU A CA 1
ATOM 2782 C C . LEU A 1 357 ? -1.335 12.340 -10.414 1.00 70.94 357 LEU A C 1
ATOM 2784 O O . LEU A 1 357 ? -0.131 12.487 -10.207 1.00 70.94 357 LEU A O 1
ATOM 2788 N N . ASP A 1 358 ? -2.275 12.858 -9.629 1.00 76.44 358 ASP A N 1
ATOM 2789 C CA . ASP A 1 358 ? -1.963 13.587 -8.403 1.00 76.44 358 ASP A CA 1
ATOM 2790 C C . ASP A 1 358 ? -1.396 12.635 -7.349 1.00 76.44 358 ASP A C 1
ATOM 2792 O O . ASP A 1 358 ? -0.394 12.957 -6.713 1.00 76.44 358 ASP A O 1
ATOM 2796 N N . ASP A 1 359 ? -1.930 11.416 -7.261 1.00 77.56 359 ASP A N 1
ATOM 2797 C CA . ASP A 1 359 ? -1.388 10.342 -6.428 1.00 77.56 359 ASP A CA 1
ATOM 2798 C C . ASP A 1 359 ? 0.038 9.971 -6.864 1.00 77.56 359 ASP A C 1
ATOM 2800 O O . ASP A 1 359 ? 0.961 9.895 -6.047 1.00 77.56 359 ASP A O 1
ATOM 2804 N N . LEU A 1 360 ? 0.251 9.817 -8.177 1.00 78.00 360 LEU A N 1
ATOM 2805 C CA . LEU A 1 360 ? 1.578 9.564 -8.741 1.00 78.00 360 LEU A CA 1
ATOM 2806 C C . LEU A 1 360 ? 2.547 10.717 -8.439 1.00 78.00 360 LEU A C 1
ATOM 2808 O O . LEU A 1 360 ? 3.725 10.497 -8.163 1.00 78.00 360 LEU A O 1
ATOM 2812 N N . ARG A 1 361 ? 2.071 11.963 -8.474 1.00 76.31 361 ARG A N 1
ATOM 2813 C CA . ARG A 1 361 ? 2.869 13.140 -8.118 1.00 76.31 361 ARG A CA 1
ATOM 2814 C C . ARG A 1 361 ? 3.199 13.159 -6.629 1.00 76.31 361 ARG A C 1
ATOM 2816 O O . ARG A 1 361 ? 4.336 13.462 -6.270 1.00 76.31 361 ARG A O 1
ATOM 2823 N N . ALA A 1 362 ? 2.247 12.788 -5.780 1.00 76.44 362 ALA A N 1
ATOM 2824 C CA . ALA A 1 362 ? 2.436 12.690 -4.341 1.00 76.44 362 ALA A CA 1
ATOM 2825 C C . ALA A 1 362 ? 3.476 11.617 -3.977 1.00 76.44 362 ALA A C 1
ATOM 2827 O O . ALA A 1 362 ? 4.260 11.820 -3.047 1.00 76.44 362 ALA A O 1
ATOM 2828 N N . LEU A 1 363 ? 3.541 10.507 -4.724 1.00 77.50 363 LEU A N 1
ATOM 2829 C CA . LEU A 1 363 ? 4.596 9.500 -4.563 1.00 77.50 363 LEU A CA 1
ATOM 2830 C C . LEU A 1 363 ? 5.999 10.061 -4.825 1.00 77.50 363 LEU A C 1
ATOM 2832 O O . LEU A 1 363 ? 6.945 9.655 -4.155 1.00 77.50 363 LEU A O 1
ATOM 2836 N N . HIS A 1 364 ? 6.140 11.013 -5.750 1.00 73.00 364 HIS A N 1
ATOM 2837 C CA . HIS A 1 364 ? 7.436 11.605 -6.086 1.00 73.00 364 HIS A CA 1
ATOM 2838 C C . HIS A 1 364 ? 7.941 12.645 -5.071 1.00 73.00 364 HIS A C 1
ATOM 2840 O O . HIS A 1 364 ? 9.149 12.851 -4.985 1.00 73.00 364 HIS A O 1
ATOM 2846 N N . GLN A 1 365 ? 7.059 13.329 -4.333 1.00 68.94 365 GLN A N 1
ATOM 2847 C CA . GLN A 1 365 ? 7.446 14.503 -3.532 1.00 68.94 365 GLN A CA 1
ATOM 2848 C C . GLN A 1 365 ? 7.962 14.167 -2.127 1.00 68.94 365 GLN A C 1
ATOM 2850 O O . GLN A 1 365 ? 8.866 14.845 -1.652 1.00 68.94 365 GLN A O 1
ATOM 2855 N N . ALA A 1 366 ? 7.423 13.131 -1.481 1.00 62.25 366 ALA A N 1
ATOM 2856 C CA . ALA A 1 366 ? 7.959 12.466 -0.287 1.00 62.25 366 ALA A CA 1
ATOM 2857 C C . ALA A 1 366 ? 6.939 11.416 0.174 1.00 62.25 366 ALA A C 1
ATOM 2859 O O . ALA A 1 366 ? 5.731 11.672 0.159 1.00 62.25 366 ALA A O 1
ATOM 2860 N N . SER A 1 367 ? 7.403 10.255 0.646 1.00 62.41 367 SER A N 1
ATOM 2861 C CA . SER A 1 367 ? 6.541 9.399 1.463 1.00 62.41 367 SER A CA 1
ATOM 2862 C C . SER A 1 367 ? 6.668 9.824 2.927 1.00 62.41 367 SER A C 1
ATOM 2864 O O . SER A 1 367 ? 7.792 9.855 3.434 1.00 62.41 367 SER A O 1
ATOM 2866 N N . PRO A 1 368 ? 5.570 10.140 3.639 1.00 65.69 368 PRO A N 1
ATOM 2867 C CA . PRO A 1 368 ? 5.635 10.269 5.090 1.00 65.69 368 PRO A CA 1
ATOM 2868 C C . PRO A 1 368 ? 6.156 8.957 5.699 1.00 65.69 368 PRO A C 1
ATOM 2870 O O . PRO A 1 368 ? 5.872 7.870 5.185 1.00 65.69 368 PRO A O 1
ATOM 2873 N N . SER A 1 369 ? 6.945 9.053 6.773 1.00 76.56 369 SER A N 1
ATOM 2874 C CA . SER A 1 369 ? 7.400 7.866 7.500 1.00 76.56 369 SER A CA 1
ATOM 2875 C C . SER A 1 369 ? 6.205 7.157 8.139 1.00 76.56 369 SER A C 1
ATOM 2877 O O . SER A 1 369 ? 5.263 7.809 8.599 1.00 76.56 369 SER A O 1
ATOM 2879 N N . LEU A 1 370 ? 6.257 5.822 8.199 1.00 80.88 370 LEU A N 1
ATOM 2880 C CA . LEU A 1 370 ? 5.197 5.007 8.801 1.00 80.88 370 LEU A CA 1
ATOM 2881 C C . LEU A 1 370 ? 4.846 5.498 10.215 1.00 80.88 370 LEU A C 1
ATOM 2883 O O . LEU A 1 370 ? 3.675 5.696 10.524 1.00 80.88 370 LEU A O 1
ATOM 2887 N N . SER A 1 371 ? 5.855 5.795 11.036 1.00 82.06 371 SER A N 1
ATOM 2888 C CA . SER A 1 371 ? 5.673 6.287 12.404 1.00 82.06 371 SER A CA 1
ATOM 2889 C C . SER A 1 371 ? 4.917 7.616 12.468 1.00 82.06 371 SER A C 1
ATOM 2891 O O . SER A 1 371 ? 4.091 7.795 13.356 1.00 82.06 371 SER A O 1
ATOM 2893 N N . ARG A 1 372 ? 5.152 8.541 11.522 1.00 83.56 372 ARG A N 1
ATOM 2894 C CA . ARG A 1 372 ? 4.435 9.826 11.480 1.00 83.56 372 ARG A CA 1
ATOM 2895 C C . ARG A 1 372 ? 2.965 9.620 11.133 1.00 83.56 372 ARG A C 1
ATOM 2897 O O . ARG A 1 372 ? 2.110 10.259 11.739 1.00 83.56 372 ARG A O 1
ATOM 2904 N N . THR A 1 373 ? 2.669 8.728 10.190 1.00 82.56 373 THR A N 1
ATOM 2905 C CA . THR A 1 373 ? 1.284 8.400 9.830 1.00 82.56 373 THR A CA 1
ATOM 2906 C C . THR A 1 373 ? 0.552 7.733 10.990 1.00 82.56 373 THR A C 1
ATOM 2908 O O . THR A 1 373 ? -0.544 8.170 11.334 1.00 82.56 373 THR A O 1
ATOM 2911 N N . ILE A 1 374 ? 1.179 6.741 11.636 1.00 86.75 374 ILE A N 1
ATOM 2912 C CA . ILE A 1 374 ? 0.613 6.077 12.817 1.00 86.75 374 ILE A CA 1
ATOM 2913 C C . ILE A 1 374 ? 0.354 7.105 13.920 1.00 86.75 374 ILE A C 1
ATOM 2915 O O . ILE A 1 374 ? -0.761 7.180 14.419 1.00 86.75 374 ILE A O 1
ATOM 2919 N N . LEU A 1 375 ? 1.331 7.962 14.236 1.00 86.44 375 LEU A N 1
ATOM 2920 C CA . LEU A 1 375 ? 1.190 8.991 15.267 1.00 86.44 375 LEU A CA 1
ATOM 2921 C C . LEU A 1 375 ? 0.019 9.945 14.989 1.00 86.44 375 LEU A C 1
ATOM 2923 O O . LEU A 1 375 ? -0.780 10.208 15.884 1.00 86.44 375 LEU A O 1
ATOM 2927 N N . VAL A 1 376 ? -0.110 10.450 13.758 1.00 85.31 376 VAL A N 1
ATOM 2928 C CA . VAL A 1 376 ? -1.199 11.369 13.385 1.00 85.31 376 VAL A CA 1
ATOM 2929 C C . VAL A 1 376 ? -2.558 10.674 13.449 1.00 85.31 376 VAL A C 1
ATOM 2931 O O . VAL A 1 376 ? -3.513 11.252 13.966 1.00 85.31 376 VAL A O 1
ATOM 2934 N N . ASN A 1 377 ? -2.664 9.442 12.948 1.00 86.88 377 ASN A N 1
ATOM 2935 C CA . ASN A 1 377 ? -3.916 8.690 12.990 1.00 86.88 377 ASN A CA 1
ATOM 2936 C C . ASN A 1 377 ? -4.313 8.339 14.431 1.00 86.88 377 ASN A C 1
ATOM 2938 O O . ASN A 1 377 ? -5.477 8.485 14.791 1.00 86.88 377 ASN A O 1
ATOM 2942 N N . SER A 1 378 ? -3.348 7.944 15.262 1.00 85.94 378 SER A N 1
ATOM 2943 C CA . SER A 1 378 ? -3.542 7.693 16.689 1.00 85.94 378 SER A CA 1
ATOM 2944 C C . SER A 1 378 ? -3.961 8.943 17.450 1.00 85.94 378 SER A C 1
ATOM 2946 O O . SER A 1 378 ? -4.885 8.874 18.252 1.00 85.94 378 SER A O 1
ATOM 2948 N N . ALA A 1 379 ? -3.345 10.096 17.174 1.00 88.56 379 ALA A N 1
ATOM 2949 C CA . ALA A 1 379 ? -3.737 11.359 17.793 1.00 88.56 379 ALA A CA 1
ATOM 2950 C C . ALA A 1 379 ? -5.178 11.743 17.419 1.00 88.56 379 ALA A C 1
ATOM 2952 O O . ALA A 1 379 ? -5.967 12.093 18.293 1.00 88.56 379 ALA A O 1
ATOM 2953 N N . LYS A 1 380 ? -5.555 11.609 16.138 1.00 86.31 380 LYS A N 1
ATOM 2954 C CA . LYS A 1 380 ? -6.937 11.832 15.681 1.00 86.31 380 LYS A CA 1
ATOM 2955 C C . LYS A 1 380 ? -7.922 10.885 16.365 1.00 86.31 380 LYS A C 1
ATOM 2957 O O . LYS A 1 380 ? -8.957 11.338 16.839 1.00 86.31 380 LYS A O 1
ATOM 2962 N N . ALA A 1 381 ? -7.593 9.596 16.442 1.00 87.62 381 ALA A N 1
ATOM 2963 C CA . ALA A 1 381 ? -8.432 8.603 17.104 1.00 87.62 381 ALA A CA 1
ATOM 2964 C C . ALA A 1 381 ? -8.599 8.912 18.598 1.00 87.62 381 ALA A C 1
ATOM 2966 O O . ALA A 1 381 ? -9.717 8.879 19.098 1.00 87.62 381 ALA A O 1
ATOM 2967 N N . GLY A 1 382 ? -7.512 9.278 19.285 1.00 86.31 382 GLY A N 1
ATOM 2968 C CA . GLY A 1 382 ? -7.540 9.707 20.682 1.00 86.31 382 GLY A CA 1
ATOM 2969 C C . GLY A 1 382 ? -8.470 10.899 20.903 1.00 86.31 382 GLY A C 1
ATOM 2970 O O . GLY A 1 382 ? -9.299 10.862 21.807 1.00 86.31 382 GLY A O 1
ATOM 2971 N N . LEU A 1 383 ? -8.387 11.931 20.053 1.00 88.19 383 LEU A N 1
ATOM 2972 C CA . LEU A 1 383 ? -9.274 13.101 20.133 1.00 88.19 383 LEU A CA 1
ATOM 2973 C C . LEU A 1 383 ? -10.746 12.723 19.936 1.00 88.19 383 LEU A C 1
ATOM 2975 O O . LEU A 1 383 ? -11.597 13.174 20.698 1.00 88.19 383 LEU A O 1
ATOM 2979 N N . VAL A 1 384 ? -11.044 11.877 18.945 1.00 85.62 384 VAL A N 1
ATOM 2980 C CA . VAL A 1 384 ? -12.410 11.386 18.702 1.00 85.62 384 VAL A CA 1
ATOM 2981 C C . VAL A 1 384 ? -12.915 10.579 19.898 1.00 85.62 384 VAL A C 1
ATOM 2983 O O . VAL A 1 384 ? -14.025 10.819 20.364 1.00 85.62 384 VAL A O 1
ATOM 2986 N N . GLY A 1 385 ? -12.092 9.673 20.431 1.00 85.44 385 GLY A N 1
ATOM 2987 C CA . GLY A 1 385 ? -12.444 8.851 21.587 1.00 85.44 385 GLY A CA 1
ATOM 2988 C C . GLY A 1 385 ? -12.736 9.697 22.824 1.00 85.44 385 GLY A C 1
ATOM 2989 O O . GLY A 1 385 ? -13.763 9.506 23.465 1.00 85.44 385 GLY A O 1
ATOM 2990 N N . ALA A 1 386 ? -11.882 10.678 23.120 1.00 86.62 386 ALA A N 1
ATOM 2991 C CA . ALA A 1 386 ? -12.082 11.600 24.235 1.00 86.62 386 ALA A CA 1
ATOM 2992 C C . ALA A 1 386 ? -13.339 12.464 24.072 1.00 86.62 386 ALA A C 1
ATOM 2994 O O . ALA A 1 386 ? -14.084 12.649 25.030 1.00 86.62 386 ALA A O 1
ATOM 2995 N N . GLY A 1 387 ? -13.602 12.967 22.861 1.00 81.62 387 GLY A N 1
ATOM 2996 C CA . GLY A 1 387 ? -14.817 13.730 22.573 1.00 81.62 387 GLY A CA 1
ATOM 2997 C C . GLY A 1 387 ? -16.087 12.894 22.748 1.00 81.62 387 GLY A C 1
ATOM 2998 O O . GLY A 1 387 ? -17.058 13.368 23.338 1.00 81.62 387 GLY A O 1
ATOM 2999 N N . LEU A 1 388 ? -16.072 11.637 22.293 1.00 85.06 388 LEU A N 1
ATOM 3000 C CA . LEU A 1 388 ? -17.183 10.703 22.488 1.00 85.06 388 LEU A CA 1
ATOM 3001 C C . LEU A 1 388 ? -17.394 10.374 23.966 1.00 85.06 388 LEU A C 1
ATOM 3003 O O . LEU A 1 388 ? -18.532 10.395 24.424 1.00 85.06 388 LEU A O 1
ATOM 3007 N N . ASP A 1 389 ? -16.321 10.123 24.715 1.00 85.31 389 ASP A N 1
ATOM 3008 C CA . ASP A 1 389 ? -16.389 9.835 26.149 1.00 85.31 389 ASP A CA 1
ATOM 3009 C C . ASP A 1 389 ? -16.955 11.014 26.953 1.00 85.31 389 ASP A C 1
ATOM 3011 O O . ASP A 1 389 ? -17.862 10.831 27.764 1.00 85.31 389 ASP A O 1
ATOM 3015 N N . LEU A 1 390 ? -16.502 12.240 26.663 1.00 85.12 390 LEU A N 1
ATOM 3016 C CA . LEU A 1 390 ? -17.076 13.456 27.248 1.00 85.12 390 LEU A CA 1
ATOM 3017 C C . LEU A 1 390 ? -18.570 13.561 26.950 1.00 85.12 390 LEU A C 1
ATOM 3019 O O . LEU A 1 390 ? -19.366 13.770 27.862 1.00 85.12 390 LEU A O 1
ATOM 3023 N N . THR A 1 391 ? -18.949 13.386 25.683 1.00 82.19 391 THR A N 1
ATOM 3024 C CA . THR A 1 391 ? -20.340 13.525 25.237 1.00 82.19 391 THR A CA 1
ATOM 3025 C C . THR A 1 391 ? -21.241 12.488 25.905 1.00 82.19 391 THR A C 1
ATOM 3027 O O . THR A 1 391 ? -22.277 12.840 26.464 1.00 82.19 391 THR A O 1
ATOM 3030 N N . MET A 1 392 ? -20.837 11.217 25.902 1.00 81.00 392 MET A N 1
ATOM 3031 C CA . MET A 1 392 ? -21.594 10.129 26.529 1.00 81.00 392 MET A CA 1
ATOM 3032 C C . MET A 1 392 ? -21.663 10.289 28.044 1.00 81.00 392 MET A C 1
ATOM 3034 O O . MET A 1 392 ? -22.705 10.036 28.643 1.00 81.00 392 MET A O 1
ATOM 3038 N N . GLY A 1 393 ? -20.575 10.744 28.662 1.00 79.25 393 GLY A N 1
ATOM 3039 C CA . GLY A 1 393 ? -20.535 11.039 30.084 1.00 79.25 393 GLY A CA 1
ATOM 3040 C C . GLY A 1 393 ? -21.521 12.131 30.488 1.00 79.25 393 GLY A C 1
ATOM 3041 O O . GLY A 1 393 ? -22.282 11.938 31.432 1.00 79.25 393 GLY A O 1
ATOM 3042 N N . ILE A 1 394 ? -21.540 13.241 29.744 1.00 82.69 394 ILE A N 1
ATOM 3043 C CA . ILE A 1 394 ? -22.478 14.349 29.967 1.00 82.69 394 ILE A CA 1
ATOM 3044 C C . ILE A 1 394 ? -23.920 13.878 29.761 1.00 82.69 394 ILE A C 1
ATOM 3046 O O . ILE A 1 394 ? -24.769 14.146 30.602 1.00 82.69 394 ILE A O 1
ATOM 3050 N N . LEU A 1 395 ? -24.201 13.136 28.684 1.00 80.56 395 LEU A N 1
ATOM 3051 C CA . LEU A 1 395 ? -25.539 12.590 28.434 1.00 80.56 395 LEU A CA 1
ATOM 3052 C C . LEU A 1 395 ? -25.997 11.655 29.561 1.00 80.56 395 LEU A C 1
ATOM 3054 O O . LEU A 1 395 ? -27.153 11.721 29.971 1.00 80.56 395 LEU A O 1
ATOM 3058 N N . ALA A 1 396 ? -25.101 10.812 30.080 1.00 78.88 396 ALA A N 1
ATOM 3059 C CA . ALA A 1 396 ? -25.412 9.916 31.187 1.00 78.88 396 ALA A CA 1
ATOM 3060 C C . ALA A 1 396 ? -25.739 10.686 32.477 1.00 78.88 396 ALA A C 1
ATOM 3062 O O . ALA A 1 396 ? -26.708 10.330 33.145 1.00 78.88 396 ALA A O 1
ATOM 3063 N N . ASP A 1 397 ? -24.990 11.746 32.799 1.00 80.38 397 ASP A N 1
ATOM 3064 C CA . ASP A 1 397 ? -25.269 12.588 33.973 1.00 80.38 397 ASP A CA 1
ATOM 3065 C C . ASP A 1 397 ? -26.593 13.348 33.823 1.00 80.38 397 ASP A C 1
ATOM 3067 O O . ASP A 1 397 ? -27.425 13.323 34.731 1.00 80.38 397 ASP A O 1
ATOM 3071 N N . LEU A 1 398 ? -26.835 13.937 32.645 1.00 80.62 398 LEU A N 1
ATOM 3072 C CA . LEU A 1 398 ? -28.076 14.655 32.338 1.00 80.62 398 LEU A CA 1
ATOM 3073 C C . LEU A 1 398 ? -29.306 13.740 32.379 1.00 80.62 398 LEU A C 1
ATOM 3075 O O . LEU A 1 398 ? -30.366 14.159 32.833 1.00 80.62 398 LEU A O 1
ATOM 3079 N N . SER A 1 399 ? -29.176 12.487 31.934 1.00 79.00 399 SER A N 1
ATOM 3080 C CA . SER A 1 399 ? -30.279 11.515 31.962 1.00 79.00 399 SER A CA 1
ATOM 3081 C C . SER A 1 399 ? -30.696 11.085 33.373 1.00 79.00 399 SER A C 1
ATOM 3083 O O . SER A 1 399 ? -31.749 10.475 33.533 1.00 79.00 399 SER A O 1
ATOM 3085 N N . GLN A 1 400 ? -29.872 11.372 34.384 1.00 75.38 400 GLN A N 1
ATOM 3086 C CA . GLN A 1 400 ? -30.076 10.947 35.770 1.00 75.38 400 GLN A CA 1
ATOM 3087 C C . GLN A 1 400 ? -30.277 12.133 36.730 1.00 75.38 400 GLN A C 1
ATOM 3089 O O . GLN A 1 400 ? -30.119 11.951 37.934 1.00 75.38 400 GLN A O 1
ATOM 3094 N N . GLU A 1 401 ? -30.605 13.325 36.208 1.00 68.38 401 GLU A N 1
ATOM 3095 C CA . GLU A 1 401 ? -30.833 14.571 36.973 1.00 68.38 401 GLU A CA 1
ATOM 3096 C C . GLU A 1 401 ? -29.666 14.972 37.906 1.00 68.38 401 GLU A C 1
ATOM 3098 O O . GLU A 1 401 ? -29.852 15.685 38.890 1.00 68.38 401 GLU A O 1
ATOM 3103 N N . GLY A 1 402 ? -28.440 14.524 37.609 1.00 68.12 402 GLY A N 1
ATOM 3104 C CA . GLY A 1 402 ? -27.250 14.816 38.412 1.00 68.12 402 GLY A CA 1
ATOM 3105 C C . GLY A 1 402 ? -26.488 16.062 37.949 1.00 68.12 402 GLY A C 1
ATOM 3106 O O . GLY A 1 402 ? -26.480 16.396 36.763 1.00 68.12 402 GLY A O 1
ATOM 3107 N N . GLU A 1 403 ? -25.783 16.726 38.873 1.00 80.38 403 GLU A N 1
ATOM 3108 C CA . GLU A 1 403 ? -24.777 17.733 38.511 1.00 80.38 403 GLU A CA 1
ATOM 3109 C C . GLU A 1 403 ? -23.604 17.093 37.751 1.00 80.38 403 GLU A C 1
ATOM 3111 O O . GLU A 1 403 ? -23.172 15.974 38.040 1.00 80.38 403 GLU A O 1
ATOM 3116 N N . ILE A 1 404 ? -23.063 17.824 36.775 1.00 82.75 404 ILE A N 1
ATOM 3117 C CA . ILE A 1 404 ? -21.952 17.348 35.947 1.00 82.75 404 ILE A CA 1
ATOM 3118 C C . ILE A 1 404 ? -20.639 17.475 36.729 1.00 82.75 404 ILE A C 1
ATOM 3120 O O . ILE A 1 404 ? -20.132 18.578 36.945 1.00 82.75 404 ILE A O 1
ATOM 3124 N N . ASP A 1 405 ? -20.023 16.341 37.070 1.00 84.50 405 ASP A N 1
ATOM 3125 C CA . ASP A 1 405 ? -18.675 16.312 37.649 1.00 84.50 405 ASP A CA 1
ATOM 3126 C C . ASP A 1 405 ? -17.607 16.509 36.561 1.00 84.50 405 ASP A C 1
ATOM 3128 O O . ASP A 1 405 ? -17.055 15.560 35.990 1.00 84.50 405 ASP A O 1
ATOM 3132 N N . TRP A 1 406 ? -17.279 17.771 36.282 1.00 85.00 406 TRP A N 1
ATOM 3133 C CA . TRP A 1 406 ? -16.257 18.139 35.300 1.00 85.00 406 TRP A CA 1
ATOM 3134 C C . TRP A 1 406 ? -14.883 17.529 35.585 1.00 85.00 406 TRP A C 1
ATOM 3136 O O . TRP A 1 406 ? -14.164 17.180 34.647 1.00 85.00 406 TRP A O 1
ATOM 3146 N N . THR A 1 407 ? -14.515 17.347 36.855 1.00 86.50 407 THR A N 1
ATOM 3147 C CA . THR A 1 407 ? -13.206 16.791 37.220 1.00 86.50 407 THR A CA 1
ATOM 3148 C C . THR A 1 407 ? -13.115 15.335 36.788 1.00 86.50 407 THR A C 1
ATOM 3150 O O . THR A 1 407 ? -12.141 14.924 36.148 1.00 86.50 407 THR A O 1
ATOM 3153 N N . ARG A 1 408 ? -14.148 14.545 37.086 1.00 85.00 408 ARG A N 1
ATOM 3154 C CA . ARG A 1 408 ? -14.233 13.147 36.660 1.00 85.00 408 ARG A CA 1
ATOM 3155 C C . ARG A 1 408 ? -14.337 13.018 35.142 1.00 85.00 408 ARG A C 1
ATOM 3157 O O . ARG A 1 408 ? -13.669 12.158 34.566 1.00 85.00 408 ARG A O 1
ATOM 3164 N N . ARG A 1 409 ? -15.111 13.890 34.486 1.00 86.12 409 ARG A N 1
ATOM 3165 C CA . ARG A 1 409 ? -15.291 13.887 33.022 1.00 86.12 409 ARG A CA 1
ATOM 3166 C C . ARG A 1 409 ? -13.988 14.181 32.285 1.00 86.12 409 ARG A C 1
ATOM 3168 O O . ARG A 1 409 ? -13.626 13.434 31.380 1.00 86.12 409 ARG A O 1
ATOM 3175 N N . VAL A 1 410 ? -13.230 15.190 32.715 1.00 85.25 410 VAL A N 1
ATOM 3176 C CA . VAL A 1 410 ? -11.922 15.518 32.121 1.00 85.25 410 VAL A CA 1
ATOM 3177 C C . VAL A 1 410 ? -10.906 14.392 32.340 1.00 85.25 410 VAL A C 1
ATOM 3179 O O . VAL A 1 410 ? -10.192 14.030 31.404 1.00 85.25 410 VAL A O 1
ATOM 3182 N N . LYS A 1 411 ? -10.863 13.785 33.538 1.00 86.62 411 LYS A N 1
ATOM 3183 C CA . LYS A 1 411 ? -9.995 12.623 33.813 1.00 86.62 411 LYS A CA 1
ATOM 3184 C C . LYS A 1 411 ? -10.322 11.439 32.900 1.00 86.62 411 LYS A C 1
ATOM 3186 O O . LYS A 1 411 ? -9.413 10.871 32.298 1.00 86.62 411 LYS A O 1
ATOM 3191 N N . SER A 1 412 ? -11.604 11.100 32.765 1.00 82.94 412 SER A N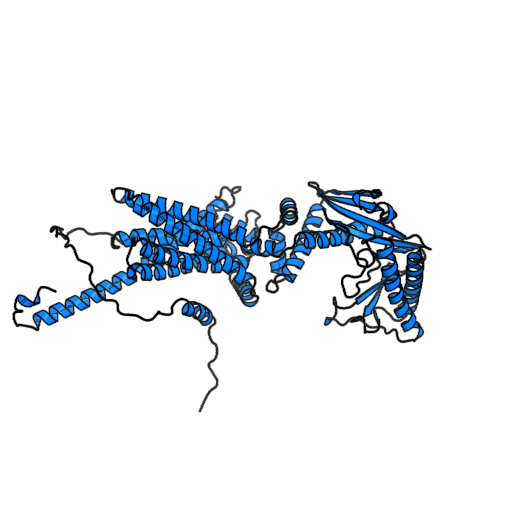 1
ATOM 3192 C CA . SER A 1 412 ? -12.072 10.018 31.887 1.00 82.94 412 SER A CA 1
ATOM 3193 C C . SER A 1 412 ? -11.705 10.276 30.423 1.00 82.94 412 SER A C 1
ATOM 3195 O O . SER A 1 412 ? -11.124 9.415 29.760 1.00 82.94 412 SER A O 1
ATOM 3197 N N . ALA A 1 413 ? -11.918 11.504 29.947 1.00 85.50 413 ALA A N 1
ATOM 3198 C CA . ALA A 1 413 ? -11.589 11.900 28.584 1.00 85.50 413 ALA A CA 1
ATOM 3199 C C . ALA A 1 413 ? -10.087 11.800 28.291 1.00 85.50 413 ALA A C 1
ATOM 3201 O O . ALA A 1 413 ? -9.692 11.341 27.220 1.00 85.50 413 ALA A O 1
ATOM 3202 N N . LEU A 1 414 ? -9.235 12.190 29.246 1.00 87.25 414 LEU A N 1
ATOM 3203 C CA . LEU A 1 414 ? -7.780 12.103 29.116 1.00 87.25 414 LEU A CA 1
ATOM 3204 C C . LEU A 1 414 ? -7.287 10.648 29.088 1.00 87.25 414 LEU A C 1
ATOM 3206 O O . LEU A 1 414 ? -6.412 10.298 28.285 1.00 87.25 414 LEU A O 1
ATOM 3210 N N . VAL A 1 415 ? -7.860 9.789 29.937 1.00 88.31 415 VAL A N 1
ATOM 3211 C CA . VAL A 1 415 ? -7.590 8.344 29.915 1.00 88.31 415 VAL A CA 1
ATOM 3212 C C . VAL A 1 415 ? -8.028 7.755 28.576 1.00 88.31 415 VAL A C 1
ATOM 3214 O O . VAL A 1 415 ? -7.255 7.030 27.950 1.00 88.31 415 VAL A O 1
ATOM 3217 N N . THR A 1 416 ? -9.204 8.139 28.077 1.00 88.38 416 THR A N 1
ATOM 3218 C CA . THR A 1 416 ? -9.717 7.686 26.780 1.00 88.38 416 THR A CA 1
ATOM 3219 C C . THR A 1 416 ? -8.854 8.161 25.617 1.00 88.38 416 THR A C 1
ATOM 3221 O O . THR A 1 416 ? -8.501 7.348 24.765 1.00 88.38 416 THR A O 1
ATOM 3224 N N . PHE A 1 417 ? -8.431 9.429 25.597 1.00 90.31 417 PHE A N 1
ATOM 3225 C CA . PHE A 1 417 ? -7.492 9.950 24.599 1.00 90.31 417 PHE A CA 1
ATOM 3226 C C . PHE A 1 417 ? -6.243 9.070 24.506 1.00 90.31 417 PHE A C 1
ATOM 3228 O O . PHE A 1 417 ? -5.852 8.621 23.425 1.00 90.31 417 PHE A O 1
ATOM 3235 N N . SER A 1 418 ? -5.643 8.802 25.666 1.00 87.56 418 SER A N 1
ATOM 3236 C CA . SER A 1 418 ? -4.387 8.067 25.782 1.00 87.56 418 SER A CA 1
ATOM 3237 C C . SER A 1 418 ? -4.562 6.606 25.371 1.00 87.56 418 SER A C 1
ATOM 3239 O O . SER A 1 418 ? -3.795 6.094 24.555 1.00 87.56 418 SER A O 1
ATOM 3241 N N . ALA A 1 419 ? -5.605 5.948 25.879 1.00 92.00 419 ALA A N 1
ATOM 3242 C CA . ALA A 1 419 ? -5.882 4.546 25.611 1.00 92.00 419 ALA A CA 1
ATOM 3243 C C . ALA A 1 419 ? -6.268 4.291 24.149 1.00 92.00 419 ALA A C 1
ATOM 3245 O O . ALA A 1 419 ? -5.737 3.372 23.527 1.00 92.00 419 ALA A O 1
ATOM 3246 N N . VAL A 1 420 ? -7.132 5.131 23.569 1.00 91.12 420 VAL A N 1
ATOM 3247 C CA . VAL A 1 420 ? -7.534 5.025 22.159 1.00 91.12 420 VAL A CA 1
ATOM 3248 C C . VAL A 1 420 ? -6.365 5.351 21.237 1.00 91.12 420 VAL A C 1
ATOM 3250 O O . VAL A 1 420 ? -6.162 4.650 20.242 1.00 91.12 420 VAL A O 1
ATOM 3253 N N . GLY A 1 421 ? -5.563 6.369 21.560 1.00 88.44 421 GLY A N 1
ATOM 3254 C CA . GLY A 1 421 ? -4.369 6.717 20.793 1.00 88.44 421 GLY A CA 1
ATOM 3255 C C . GLY A 1 421 ? -3.328 5.595 20.795 1.00 88.44 421 GLY A C 1
ATOM 3256 O O . GLY A 1 421 ? -2.873 5.170 19.726 1.00 88.44 421 GLY A O 1
ATOM 3257 N N . ALA A 1 422 ? -3.001 5.060 21.975 1.00 91.06 422 ALA A N 1
ATOM 3258 C CA . ALA A 1 422 ? -2.071 3.944 22.128 1.00 91.06 422 ALA A CA 1
ATOM 3259 C C . ALA A 1 422 ? -2.603 2.661 21.472 1.00 91.06 422 ALA A C 1
ATOM 3261 O O . ALA A 1 422 ? -1.888 2.030 20.693 1.00 91.06 422 ALA A O 1
ATOM 3262 N N . GLY A 1 423 ? -3.871 2.312 21.700 1.00 90.31 423 GLY A N 1
ATOM 3263 C CA . GLY A 1 423 ? -4.518 1.160 21.074 1.00 90.31 423 GLY A CA 1
ATOM 3264 C C . GLY A 1 423 ? -4.537 1.255 19.549 1.00 90.31 423 GLY A C 1
ATOM 3265 O O . GLY A 1 423 ? -4.200 0.295 18.861 1.00 90.31 423 GLY A O 1
ATOM 3266 N N . THR A 1 424 ? -4.815 2.438 18.994 1.00 91.38 424 THR A N 1
ATOM 3267 C CA . THR A 1 424 ? -4.754 2.673 17.540 1.00 91.38 424 THR A CA 1
ATOM 3268 C C . THR A 1 424 ? -3.330 2.511 17.008 1.00 91.38 424 THR A C 1
ATOM 3270 O O . THR A 1 424 ? -3.137 1.924 15.942 1.00 91.38 424 THR A O 1
ATOM 3273 N N . ALA A 1 425 ? -2.321 2.972 17.759 1.00 89.69 425 ALA A N 1
ATOM 3274 C CA . ALA A 1 425 ? -0.920 2.829 17.366 1.00 89.69 425 ALA A CA 1
ATOM 3275 C C . ALA A 1 425 ? -0.500 1.354 17.338 1.00 89.69 425 ALA A C 1
ATOM 3277 O O . ALA A 1 425 ? 0.101 0.899 16.364 1.00 89.69 425 ALA A O 1
ATOM 3278 N N . ILE A 1 426 ? -0.873 0.603 18.378 1.00 92.06 426 ILE A N 1
ATOM 3279 C CA . ILE A 1 426 ? -0.646 -0.842 18.475 1.00 92.06 426 ILE A CA 1
ATOM 3280 C C . ILE A 1 426 ? -1.358 -1.566 17.333 1.00 92.06 426 ILE A C 1
ATOM 3282 O O . ILE A 1 426 ? -0.746 -2.398 16.669 1.00 92.06 426 ILE A O 1
ATOM 3286 N N . GLY A 1 427 ? -2.616 -1.221 17.056 1.00 89.94 427 GLY A N 1
ATOM 3287 C CA . GLY A 1 427 ? -3.390 -1.850 15.992 1.00 89.94 427 GLY A CA 1
ATOM 3288 C C . GLY A 1 427 ? -2.786 -1.624 14.607 1.00 89.94 427 GLY A C 1
ATOM 3289 O O . GLY A 1 427 ? -2.605 -2.577 13.852 1.00 89.94 427 GLY A O 1
ATOM 3290 N N . GLN A 1 428 ? -2.379 -0.394 14.283 1.00 90.81 428 GLN A N 1
ATOM 3291 C CA . GLN A 1 428 ? -1.709 -0.098 13.009 1.00 90.81 428 GLN A CA 1
ATOM 3292 C C . GLN A 1 428 ? -0.309 -0.724 12.920 1.00 90.81 428 GLN A C 1
ATOM 3294 O O . GLN A 1 428 ? 0.088 -1.202 11.855 1.00 90.81 428 GLN A O 1
ATOM 3299 N N . GLY A 1 429 ? 0.428 -0.779 14.034 1.00 87.50 429 GLY A N 1
ATOM 3300 C CA . GLY A 1 429 ? 1.685 -1.522 14.129 1.00 87.50 429 GLY A CA 1
ATOM 3301 C C . GLY A 1 429 ? 1.488 -3.018 13.873 1.00 87.50 429 GLY A C 1
ATOM 3302 O O . GLY A 1 429 ? 2.264 -3.625 13.134 1.00 87.50 429 GLY A O 1
ATOM 3303 N N . MET A 1 430 ? 0.405 -3.593 14.401 1.00 90.12 430 MET A N 1
ATOM 3304 C CA . MET A 1 430 ? 0.019 -4.978 14.148 1.00 90.12 430 MET A CA 1
ATOM 3305 C C . MET A 1 430 ? -0.331 -5.197 12.674 1.00 90.12 430 MET A C 1
ATOM 3307 O O . MET A 1 430 ? 0.181 -6.137 12.083 1.00 90.12 430 MET A O 1
ATOM 3311 N N . VAL A 1 431 ? -1.097 -4.310 12.025 1.00 89.44 431 VAL A N 1
ATOM 3312 C CA . VAL A 1 431 ? -1.346 -4.391 10.567 1.00 89.44 431 VAL A CA 1
ATOM 3313 C C . VAL A 1 431 ? -0.032 -4.423 9.783 1.00 89.44 431 VAL A C 1
ATOM 3315 O O . VAL A 1 431 ? 0.148 -5.262 8.894 1.00 89.44 431 VAL A O 1
ATOM 3318 N N . ALA A 1 432 ? 0.915 -3.545 10.127 1.00 86.88 432 ALA A N 1
ATOM 3319 C CA . ALA A 1 432 ? 2.227 -3.513 9.490 1.00 86.88 432 ALA A CA 1
ATOM 3320 C C . ALA A 1 432 ? 3.010 -4.821 9.710 1.00 86.88 432 ALA A C 1
ATOM 3322 O O . ALA A 1 432 ? 3.633 -5.326 8.775 1.00 86.88 432 ALA A O 1
ATOM 3323 N N . PHE A 1 433 ? 2.953 -5.388 10.917 1.00 85.81 433 PHE A N 1
ATOM 3324 C CA . PHE A 1 433 ? 3.566 -6.675 11.244 1.00 85.81 433 PHE A CA 1
ATOM 3325 C C . PHE A 1 433 ? 2.924 -7.839 10.472 1.00 85.81 433 PHE A C 1
ATOM 3327 O O . PHE A 1 433 ? 3.640 -8.593 9.809 1.00 85.81 433 PHE A O 1
ATOM 3334 N N . LEU A 1 434 ? 1.590 -7.945 10.489 1.00 86.19 434 LEU A N 1
ATOM 3335 C CA . LEU A 1 434 ? 0.818 -8.978 9.788 1.00 86.19 434 LEU A CA 1
ATOM 3336 C C . LEU A 1 434 ? 1.109 -8.972 8.286 1.00 86.19 434 LEU A C 1
ATOM 3338 O O . LEU A 1 434 ? 1.309 -10.024 7.692 1.00 86.19 434 LEU A O 1
ATOM 3342 N N . THR A 1 435 ? 1.184 -7.785 7.685 1.00 83.38 435 THR A N 1
ATOM 3343 C CA . THR A 1 435 ? 1.404 -7.637 6.239 1.00 83.38 435 THR A CA 1
ATOM 3344 C C . THR A 1 435 ? 2.844 -7.965 5.830 1.00 83.38 435 THR A C 1
ATOM 3346 O O . THR A 1 435 ? 3.086 -8.418 4.714 1.00 83.38 435 THR A O 1
ATOM 3349 N N . ARG A 1 436 ? 3.825 -7.746 6.716 1.00 83.00 436 ARG A N 1
ATOM 3350 C CA . ARG A 1 436 ? 5.235 -8.079 6.445 1.00 83.00 436 ARG A CA 1
ATOM 3351 C C . ARG A 1 436 ? 5.550 -9.553 6.656 1.00 83.00 436 ARG A C 1
ATOM 3353 O O . ARG A 1 436 ? 6.478 -10.061 6.029 1.00 83.00 436 ARG A O 1
ATOM 3360 N N . ASN A 1 437 ? 4.828 -10.223 7.549 1.00 85.31 437 ASN A N 1
ATOM 3361 C CA . ASN A 1 437 ? 5.066 -11.626 7.842 1.00 85.31 437 ASN A CA 1
ATOM 3362 C C . ASN A 1 437 ? 4.432 -12.511 6.747 1.00 85.31 437 ASN A C 1
ATOM 3364 O O . ASN A 1 437 ? 3.210 -12.510 6.611 1.00 85.31 437 ASN A O 1
ATOM 3368 N N . PRO A 1 438 ? 5.221 -13.299 5.990 1.00 82.25 438 PRO A N 1
ATOM 3369 C CA . PRO A 1 438 ? 4.714 -14.080 4.860 1.00 82.25 438 PRO A CA 1
ATOM 3370 C C . PRO A 1 438 ? 3.657 -15.115 5.266 1.00 82.25 438 PRO A C 1
ATOM 3372 O O . PRO A 1 438 ? 2.691 -15.315 4.537 1.00 82.25 438 PRO A O 1
ATOM 3375 N N . VAL A 1 439 ? 3.800 -15.739 6.439 1.00 85.06 439 VAL A N 1
ATOM 3376 C CA . VAL A 1 439 ? 2.848 -16.747 6.933 1.00 85.06 439 VAL A CA 1
ATOM 3377 C C . VAL A 1 439 ? 1.504 -16.096 7.255 1.00 85.06 439 VAL A C 1
ATOM 3379 O O . VAL A 1 439 ? 0.448 -16.618 6.905 1.00 85.06 439 VAL A O 1
ATOM 3382 N N . LEU A 1 440 ? 1.537 -14.927 7.895 1.00 84.00 440 LEU A N 1
ATOM 3383 C CA . LEU A 1 440 ? 0.324 -14.213 8.296 1.00 84.00 440 LEU A CA 1
ATOM 3384 C C . LEU A 1 440 ? -0.357 -13.537 7.100 1.00 84.00 440 LEU A C 1
ATOM 3386 O O . LEU A 1 440 ? -1.584 -13.517 7.033 1.00 84.00 440 LEU A O 1
ATOM 3390 N N . ALA A 1 441 ? 0.417 -13.059 6.125 1.00 82.25 441 ALA A N 1
ATOM 3391 C CA . ALA A 1 441 ? -0.106 -12.556 4.861 1.00 82.25 441 ALA A CA 1
ATOM 3392 C C . ALA A 1 441 ? -0.819 -13.660 4.059 1.00 82.25 441 ALA A C 1
ATOM 3394 O O . ALA A 1 441 ? -1.919 -13.429 3.557 1.00 82.25 441 ALA A O 1
ATOM 3395 N N . GLN A 1 442 ? -0.252 -14.873 4.008 1.00 83.69 442 GLN A N 1
ATOM 3396 C CA . GLN A 1 442 ? -0.899 -16.038 3.390 1.00 83.69 442 GLN A CA 1
ATOM 3397 C C . GLN A 1 442 ? -2.168 -16.459 4.132 1.00 83.69 442 GLN A C 1
ATOM 3399 O O . GLN A 1 442 ? -3.186 -16.740 3.503 1.00 83.69 442 GLN A O 1
ATOM 3404 N N . PHE A 1 443 ? -2.137 -16.469 5.467 1.00 86.06 443 PHE A N 1
ATOM 3405 C CA . PHE A 1 443 ? -3.330 -16.730 6.270 1.00 86.06 443 PHE A CA 1
ATOM 3406 C C . PHE A 1 443 ? -4.444 -15.719 5.968 1.00 86.06 443 PHE A C 1
ATOM 3408 O O . PHE A 1 443 ? -5.596 -16.109 5.770 1.00 86.06 443 PHE A O 1
ATOM 3415 N N . ALA A 1 444 ? -4.108 -14.429 5.893 1.00 85.38 444 ALA A N 1
ATOM 3416 C CA . ALA A 1 444 ? -5.065 -13.383 5.557 1.00 85.38 444 ALA A CA 1
ATOM 3417 C C . ALA A 1 444 ? -5.611 -13.537 4.130 1.00 85.38 444 ALA A C 1
ATOM 3419 O O . ALA A 1 444 ? -6.804 -13.343 3.910 1.00 85.38 444 ALA A O 1
ATOM 3420 N N . GLU A 1 445 ? -4.765 -13.923 3.172 1.00 84.81 445 GLU A N 1
ATOM 3421 C CA . GLU A 1 445 ? -5.170 -14.211 1.794 1.00 84.81 445 GLU A CA 1
ATOM 3422 C C . GLU A 1 445 ? -6.149 -15.387 1.735 1.00 84.81 445 GLU A C 1
ATOM 3424 O O . GLU A 1 445 ? -7.250 -15.239 1.207 1.00 84.81 445 GLU A O 1
ATOM 3429 N N . HIS A 1 446 ? -5.812 -16.516 2.356 1.00 86.19 446 HIS A N 1
ATOM 3430 C CA . HIS A 1 446 ? -6.687 -17.684 2.383 1.00 86.19 446 HIS A CA 1
ATOM 3431 C C . HIS A 1 446 ? -8.017 -17.389 3.086 1.00 86.19 446 HIS A C 1
ATOM 3433 O O . HIS A 1 446 ? -9.083 -17.696 2.558 1.00 86.19 446 HIS A O 1
ATOM 3439 N N . SER A 1 447 ? -7.967 -16.706 4.232 1.00 85.62 447 SER A N 1
ATOM 3440 C CA . SER A 1 447 ? -9.170 -16.285 4.958 1.00 85.62 447 SER A CA 1
ATOM 3441 C C . SER A 1 447 ? -10.038 -15.356 4.110 1.00 85.62 447 SER A C 1
ATOM 3443 O O . SER A 1 447 ? -11.255 -15.503 4.084 1.00 85.62 447 SER A O 1
ATOM 3445 N N . SER A 1 448 ? -9.425 -14.424 3.373 1.00 86.81 448 SER A N 1
ATOM 3446 C CA . SER A 1 448 ? -10.163 -13.520 2.490 1.00 86.81 448 SER A CA 1
ATOM 3447 C C . SER A 1 448 ? -10.846 -14.257 1.341 1.00 86.81 448 SER A C 1
ATOM 3449 O O . SER A 1 448 ? -12.000 -13.966 1.052 1.00 86.81 448 SER A O 1
ATOM 3451 N N . GLN A 1 449 ? -10.191 -15.262 0.754 1.00 86.75 449 GLN A N 1
ATOM 3452 C CA . GLN A 1 449 ? -10.776 -16.091 -0.302 1.00 86.75 449 GLN A CA 1
ATOM 3453 C C . GLN A 1 449 ? -11.964 -16.906 0.215 1.00 86.75 449 GLN A C 1
ATOM 3455 O O . GLN A 1 449 ? -13.009 -16.930 -0.428 1.00 86.75 449 GLN A O 1
ATOM 3460 N N . VAL A 1 450 ? -11.830 -17.521 1.395 1.00 85.75 450 VAL A N 1
ATOM 3461 C CA . VAL A 1 450 ? -12.916 -18.277 2.042 1.00 85.75 450 VAL A CA 1
ATOM 3462 C C . VAL A 1 450 ? -14.119 -17.380 2.341 1.00 85.75 450 VAL A C 1
ATOM 3464 O O . VAL A 1 450 ? -15.259 -17.801 2.171 1.00 85.75 450 VAL A O 1
ATOM 3467 N N . LEU A 1 451 ? -13.877 -16.134 2.749 1.00 84.50 451 LEU A N 1
ATOM 3468 C CA . LEU A 1 451 ? -14.924 -15.160 3.063 1.00 84.50 451 LEU A CA 1
ATOM 3469 C C . LEU A 1 451 ? -15.452 -14.399 1.832 1.00 84.50 451 LEU A C 1
ATOM 3471 O O . LEU A 1 451 ? -16.288 -13.511 1.987 1.00 84.50 451 LEU A O 1
ATOM 3475 N N . GLY A 1 452 ? -14.957 -14.695 0.623 1.00 84.94 452 GLY A N 1
ATOM 3476 C CA . GLY A 1 452 ? -15.325 -13.970 -0.599 1.00 84.94 452 GLY A CA 1
ATOM 3477 C C . GLY A 1 452 ? -14.928 -12.488 -0.585 1.00 84.94 452 GLY A C 1
ATOM 3478 O O . GLY A 1 452 ? -15.515 -11.677 -1.297 1.00 84.94 452 GLY A O 1
ATOM 3479 N N . LEU A 1 453 ? -13.955 -12.106 0.244 1.00 86.75 453 LEU A N 1
ATOM 3480 C CA . LEU A 1 453 ? -13.501 -10.728 0.379 1.00 86.75 453 LEU A CA 1
ATOM 3481 C C . LEU A 1 453 ? -12.552 -10.370 -0.766 1.00 86.75 453 LEU A C 1
ATOM 3483 O O . LEU A 1 453 ? -11.512 -10.998 -0.957 1.00 86.75 453 LEU A O 1
ATOM 3487 N N . GLY A 1 454 ? -12.851 -9.273 -1.458 1.00 78.94 454 GLY A N 1
ATOM 3488 C CA . GLY A 1 454 ? -12.016 -8.732 -2.535 1.00 78.94 454 GLY A CA 1
ATOM 3489 C C . GLY A 1 454 ? -10.669 -8.151 -2.088 1.00 78.94 454 GLY A C 1
ATOM 3490 O O . GLY A 1 454 ? -9.865 -7.714 -2.916 1.00 78.94 454 GLY A O 1
ATOM 3491 N N . ALA A 1 455 ? -10.412 -8.085 -0.781 1.00 79.06 455 ALA A N 1
ATOM 3492 C CA . ALA A 1 455 ? -9.189 -7.522 -0.227 1.00 79.06 455 ALA A CA 1
ATOM 3493 C C . ALA A 1 455 ? -8.758 -8.268 1.043 1.00 79.06 455 ALA A C 1
ATOM 3495 O O . ALA A 1 455 ? -9.424 -8.195 2.077 1.00 79.06 455 ALA A O 1
ATOM 3496 N N . SER A 1 456 ? -7.591 -8.918 1.000 1.00 82.25 456 SER A N 1
ATOM 3497 C CA . SER A 1 456 ? -6.978 -9.544 2.182 1.00 82.25 456 SER A CA 1
ATOM 3498 C C . SER A 1 456 ? -6.593 -8.528 3.257 1.00 82.25 456 SER A C 1
ATOM 3500 O O . SER A 1 456 ? -6.522 -8.876 4.437 1.00 82.25 456 SER A O 1
ATOM 3502 N N . SER A 1 457 ? -6.421 -7.258 2.872 1.00 81.94 457 SER A N 1
ATOM 3503 C CA . SER A 1 457 ? -6.210 -6.155 3.806 1.00 81.94 457 SER A CA 1
ATOM 3504 C C . SER A 1 457 ? -7.382 -5.952 4.763 1.00 81.94 457 SER A C 1
ATOM 3506 O O . SER A 1 457 ? -7.180 -5.455 5.860 1.00 81.94 457 SER A O 1
ATOM 3508 N N . ILE A 1 458 ? -8.601 -6.387 4.427 1.00 85.19 458 ILE A N 1
ATOM 3509 C CA . ILE A 1 458 ? -9.732 -6.340 5.367 1.00 85.19 458 ILE A CA 1
ATOM 3510 C C . ILE A 1 458 ? -9.504 -7.298 6.525 1.00 85.19 458 ILE A C 1
ATOM 3512 O O . ILE A 1 458 ? -9.753 -6.932 7.671 1.00 85.19 458 ILE A O 1
ATOM 3516 N N . VAL A 1 459 ? -8.988 -8.497 6.249 1.00 87.38 459 VAL A N 1
ATOM 3517 C CA . VAL A 1 459 ? -8.669 -9.476 7.292 1.00 87.38 459 VAL A CA 1
ATOM 3518 C C . VAL A 1 459 ? -7.551 -8.937 8.181 1.00 87.38 459 VAL A C 1
ATOM 3520 O O . VAL A 1 459 ? -7.704 -8.910 9.401 1.00 87.38 459 VAL A O 1
ATOM 3523 N N . THR A 1 460 ? -6.455 -8.438 7.599 1.00 87.88 460 THR A N 1
ATOM 3524 C CA . THR A 1 460 ? -5.342 -7.896 8.397 1.00 87.88 460 THR A CA 1
ATOM 3525 C C . THR A 1 460 ? -5.732 -6.635 9.166 1.00 87.88 460 THR A C 1
ATOM 3527 O O . THR A 1 460 ? -5.366 -6.518 10.333 1.00 87.88 460 THR A O 1
ATOM 3530 N N . ASN A 1 461 ? -6.511 -5.725 8.571 1.00 88.62 461 ASN A N 1
ATOM 3531 C CA . ASN A 1 461 ? -6.998 -4.512 9.230 1.00 88.62 461 ASN A CA 1
ATOM 3532 C C . ASN A 1 461 ? -7.974 -4.843 10.360 1.00 88.62 461 ASN A C 1
ATOM 3534 O O . ASN A 1 461 ? -7.856 -4.268 11.438 1.00 88.62 461 ASN A O 1
ATOM 3538 N N . THR A 1 462 ? -8.879 -5.806 10.163 1.00 87.62 462 THR A N 1
ATOM 3539 C CA . THR A 1 462 ? -9.818 -6.252 11.204 1.00 87.62 462 THR A CA 1
ATOM 3540 C C . THR A 1 462 ? -9.067 -6.900 12.369 1.00 87.62 462 THR A C 1
ATOM 3542 O O . THR A 1 462 ? -9.284 -6.525 13.519 1.00 87.62 462 THR A O 1
ATOM 3545 N N . LEU A 1 463 ? -8.103 -7.785 12.096 1.00 88.38 463 LEU A N 1
ATOM 3546 C CA . LEU A 1 463 ? -7.265 -8.400 13.133 1.00 88.38 463 LEU A CA 1
ATOM 3547 C C . LEU A 1 463 ? -6.401 -7.374 13.875 1.00 88.38 463 LEU A C 1
ATOM 3549 O O . LEU A 1 463 ? -6.372 -7.364 15.105 1.00 88.38 463 LEU A O 1
ATOM 3553 N N . GLY A 1 464 ? -5.726 -6.482 13.147 1.00 89.56 464 GLY A N 1
ATOM 3554 C CA . GLY A 1 464 ? -4.942 -5.406 13.750 1.00 89.56 464 GLY A CA 1
ATOM 3555 C C . GLY A 1 464 ? -5.811 -4.484 14.604 1.00 89.56 464 GLY A C 1
ATOM 3556 O O . GLY A 1 464 ? -5.430 -4.130 15.717 1.00 89.56 464 GLY A O 1
ATOM 3557 N N . SER A 1 465 ? -7.019 -4.164 14.138 1.00 87.06 465 SER A N 1
ATOM 3558 C CA . SER A 1 465 ? -7.981 -3.359 14.890 1.00 87.06 465 SER A CA 1
ATOM 3559 C C . SER A 1 465 ? -8.481 -4.057 16.160 1.00 87.06 465 SER A C 1
ATOM 3561 O O . SER A 1 465 ? -8.588 -3.400 17.192 1.00 87.06 465 SER A O 1
ATOM 3563 N N . ALA A 1 466 ? -8.687 -5.381 16.132 1.00 91.50 466 ALA A N 1
ATOM 3564 C CA . ALA A 1 466 ? -9.061 -6.176 17.304 1.00 91.50 466 ALA A CA 1
ATOM 3565 C C . ALA A 1 466 ? -7.968 -6.144 18.379 1.00 91.50 466 ALA A C 1
ATOM 3567 O O . ALA A 1 466 ? -8.251 -5.897 19.550 1.00 91.50 466 ALA A O 1
ATOM 3568 N N . VAL A 1 467 ? -6.707 -6.332 17.973 1.00 92.62 467 VAL A N 1
ATOM 3569 C CA . VAL A 1 467 ? -5.548 -6.228 18.873 1.00 92.62 467 VAL A CA 1
ATOM 3570 C C . VAL A 1 467 ? -5.442 -4.818 19.449 1.00 92.62 467 VAL A C 1
ATOM 3572 O O . VAL A 1 467 ? -5.271 -4.655 20.657 1.00 92.62 467 VAL A O 1
ATOM 3575 N N . GLY A 1 468 ? -5.582 -3.795 18.603 1.00 91.25 468 GLY A N 1
ATOM 3576 C CA . GLY A 1 468 ? -5.540 -2.401 19.030 1.00 91.25 468 GLY A CA 1
ATOM 3577 C C . GLY A 1 468 ? -6.632 -2.056 20.041 1.00 91.25 468 GLY A C 1
ATOM 3578 O O . GLY A 1 468 ? -6.347 -1.435 21.062 1.00 91.25 468 GLY A O 1
ATOM 3579 N N . ALA A 1 469 ? -7.869 -2.489 19.802 1.00 90.94 469 ALA A N 1
ATOM 3580 C CA . ALA A 1 469 ? -8.989 -2.229 20.700 1.00 90.94 469 ALA A CA 1
ATOM 3581 C C . ALA A 1 469 ? -8.945 -3.061 21.983 1.00 90.94 469 ALA A C 1
ATOM 3583 O O . ALA A 1 469 ? -9.315 -2.556 23.040 1.00 90.94 469 ALA A O 1
ATOM 3584 N N . GLY A 1 470 ? -8.417 -4.286 21.929 1.00 91.31 470 GLY A N 1
ATOM 3585 C CA . GLY A 1 470 ? -8.096 -5.050 23.131 1.00 91.31 470 GLY A CA 1
ATOM 3586 C C . GLY A 1 470 ? -7.058 -4.328 23.997 1.00 91.31 470 GLY A C 1
ATOM 3587 O O . GLY A 1 470 ? -7.257 -4.175 25.199 1.00 91.31 470 GLY A O 1
ATOM 3588 N N . ALA A 1 471 ? -5.995 -3.793 23.389 1.00 91.94 471 ALA A N 1
ATOM 3589 C CA . ALA A 1 471 ? -5.018 -2.974 24.105 1.00 91.94 471 ALA A CA 1
ATOM 3590 C C . ALA A 1 471 ? -5.639 -1.676 24.655 1.00 91.94 471 ALA A C 1
ATOM 3592 O O . ALA A 1 471 ? -5.381 -1.319 25.803 1.00 91.94 471 ALA A O 1
ATOM 3593 N N . ALA A 1 472 ? -6.502 -1.002 23.885 1.00 90.25 472 ALA A N 1
ATOM 3594 C CA . ALA A 1 472 ? -7.246 0.167 24.358 1.00 90.25 472 ALA A CA 1
ATOM 3595 C C . ALA A 1 472 ? -8.134 -0.174 25.564 1.00 90.25 472 ALA A C 1
ATOM 3597 O O . ALA A 1 472 ? -8.133 0.575 26.532 1.00 90.25 472 ALA A O 1
ATOM 3598 N N . SER A 1 473 ? -8.828 -1.319 25.553 1.00 90.94 473 SER A N 1
ATOM 3599 C CA . SER A 1 473 ? -9.626 -1.802 26.691 1.00 90.94 473 SER A CA 1
ATOM 3600 C C . SER A 1 473 ? -8.779 -1.985 27.948 1.00 90.94 473 SER A C 1
ATOM 3602 O O . SER A 1 473 ? -9.184 -1.565 29.028 1.00 90.94 473 SER A O 1
ATOM 3604 N N . VAL A 1 474 ? -7.587 -2.572 27.812 1.00 92.62 474 VAL A N 1
ATOM 3605 C CA . VAL A 1 474 ? -6.642 -2.747 28.924 1.00 92.62 474 VAL A CA 1
ATOM 3606 C C . VAL A 1 474 ? -6.151 -1.392 29.443 1.00 92.62 474 VAL A C 1
ATOM 3608 O O . VAL A 1 474 ? -6.143 -1.167 30.651 1.00 92.62 474 VAL A O 1
ATOM 3611 N N . PHE A 1 475 ? -5.783 -0.461 28.557 1.00 91.31 475 PHE A N 1
ATOM 3612 C CA . PHE A 1 475 ? -5.344 0.877 28.964 1.00 91.31 475 PHE A CA 1
ATOM 3613 C C . PHE A 1 475 ? -6.459 1.708 29.592 1.00 91.31 475 PHE A C 1
ATOM 3615 O O . PHE A 1 475 ? -6.194 2.421 30.555 1.00 91.31 475 PHE A O 1
ATOM 3622 N N . LEU A 1 476 ? -7.691 1.605 29.090 1.00 89.12 476 LEU A N 1
ATOM 3623 C CA . LEU A 1 476 ? -8.863 2.221 29.708 1.00 89.12 476 LEU A CA 1
ATOM 3624 C C . LEU A 1 476 ? -9.048 1.659 31.113 1.00 89.12 476 LEU A C 1
ATOM 3626 O O . LEU A 1 476 ? -9.049 2.428 32.069 1.00 89.12 476 LEU A O 1
ATOM 3630 N N . ALA A 1 477 ? -9.093 0.329 31.239 1.00 90.06 477 ALA A N 1
ATOM 3631 C CA . ALA A 1 477 ? -9.246 -0.372 32.504 1.00 90.06 477 ALA A CA 1
ATOM 3632 C C . ALA A 1 477 ? -8.189 0.059 33.536 1.00 90.06 477 ALA A C 1
ATOM 3634 O O . ALA A 1 477 ? -8.531 0.634 34.564 1.00 90.06 477 ALA A O 1
ATOM 3635 N N . TYR A 1 478 ? -6.899 -0.121 33.274 1.00 91.25 478 TYR A N 1
ATOM 3636 C CA . TYR A 1 478 ? -5.884 0.244 34.268 1.00 91.25 478 TYR A CA 1
ATOM 3637 C C . TYR A 1 478 ? -5.676 1.758 34.401 1.00 91.25 478 TYR A C 1
ATOM 3639 O O . TYR A 1 478 ? -5.334 2.229 35.482 1.00 91.25 478 TYR A O 1
ATOM 3647 N N . GLY A 1 479 ? -5.932 2.542 33.351 1.00 87.25 479 GLY A N 1
ATOM 3648 C CA . GLY A 1 479 ? -5.864 4.002 33.403 1.00 87.25 479 GLY A CA 1
ATOM 3649 C C . GLY A 1 479 ? -6.921 4.605 34.325 1.00 87.25 479 GLY A C 1
ATOM 3650 O O . GLY A 1 479 ? -6.607 5.494 35.114 1.00 87.25 479 GLY A O 1
ATOM 3651 N N . GLY A 1 480 ? -8.153 4.088 34.297 1.00 85.69 480 GLY A N 1
ATOM 3652 C CA . GLY A 1 480 ? -9.189 4.519 35.232 1.00 85.69 480 GLY A CA 1
ATOM 3653 C C . GLY A 1 480 ? -8.890 4.112 36.675 1.00 85.69 480 GLY A C 1
ATOM 3654 O O . GLY A 1 480 ? -9.102 4.923 37.573 1.00 85.69 480 GLY A O 1
ATOM 3655 N N . TYR A 1 481 ? -8.293 2.936 36.900 1.00 89.81 481 TYR A N 1
ATOM 3656 C CA . TYR A 1 481 ? -7.783 2.550 38.222 1.00 89.81 481 TYR A CA 1
ATOM 3657 C C . TYR A 1 481 ? -6.722 3.533 38.737 1.00 89.81 481 TYR A C 1
ATOM 3659 O O . TYR A 1 481 ? -6.844 4.055 39.843 1.00 89.81 481 TYR A O 1
ATOM 3667 N N . LEU A 1 482 ? -5.723 3.863 37.910 1.00 88.25 482 LEU A N 1
ATOM 3668 C CA . LEU A 1 482 ? -4.665 4.818 38.268 1.00 88.25 482 LEU A CA 1
ATOM 3669 C C . LEU A 1 482 ? -5.196 6.236 38.525 1.00 88.25 482 LEU A C 1
ATOM 3671 O O . LEU A 1 482 ? -4.618 6.975 39.317 1.00 88.25 482 LEU A O 1
ATOM 3675 N N . MET A 1 483 ? -6.303 6.613 37.882 1.00 86.12 483 MET A N 1
ATOM 3676 C CA . MET A 1 483 ? -6.975 7.900 38.090 1.00 86.12 483 MET A CA 1
ATOM 3677 C C . MET A 1 483 ? -7.962 7.900 39.268 1.00 86.12 483 MET A C 1
ATOM 3679 O O . MET A 1 483 ? -8.598 8.928 39.523 1.00 86.12 483 MET A O 1
ATOM 3683 N N . GLY A 1 484 ? -8.093 6.776 39.982 1.00 84.31 484 GLY A N 1
ATOM 3684 C CA . GLY A 1 484 ? -8.999 6.622 41.120 1.00 84.31 484 GLY A CA 1
ATOM 3685 C C . GLY A 1 484 ? -10.477 6.547 40.733 1.00 84.31 484 GLY A C 1
ATOM 3686 O O . GLY A 1 484 ? -11.331 6.902 41.538 1.00 84.31 484 GLY A O 1
ATOM 3687 N N . LEU A 1 485 ? -10.796 6.134 39.500 1.00 80.81 485 LEU A N 1
ATOM 3688 C CA . LEU A 1 485 ? -12.178 6.013 39.018 1.00 80.81 485 LEU A CA 1
ATOM 3689 C C . LEU A 1 485 ? -12.867 4.724 39.502 1.00 80.81 485 LEU A C 1
ATOM 3691 O O . LEU A 1 485 ? -14.093 4.697 39.599 1.00 80.81 485 LEU A O 1
ATOM 3695 N N . TYR A 1 486 ? -12.099 3.664 39.766 1.00 83.00 486 TYR A N 1
ATOM 3696 C CA . TYR A 1 486 ? -12.562 2.367 40.280 1.00 83.00 486 TYR A CA 1
ATOM 3697 C C . TYR A 1 486 ? -11.379 1.549 40.830 1.00 83.00 486 TYR A C 1
ATOM 3699 O O . TYR A 1 486 ? -10.224 1.953 40.691 1.00 83.00 486 TYR A O 1
ATOM 3707 N N . ASP A 1 487 ? -11.657 0.414 41.477 1.00 87.69 487 ASP A N 1
ATOM 3708 C CA . ASP A 1 487 ? -10.650 -0.454 42.098 1.00 87.69 487 ASP A CA 1
ATOM 3709 C C . ASP A 1 487 ? -9.977 -1.433 41.109 1.00 87.69 487 ASP A C 1
ATOM 3711 O O . ASP A 1 487 ? -10.322 -1.527 39.927 1.00 87.69 487 ASP A O 1
ATOM 3715 N N . LEU A 1 488 ? -8.959 -2.157 41.589 1.00 88.94 488 LEU A N 1
ATOM 3716 C CA . LEU A 1 488 ? -8.177 -3.082 40.762 1.00 88.94 488 LEU A CA 1
ATOM 3717 C C . LEU A 1 488 ? -9.009 -4.281 40.279 1.00 88.94 488 LEU A C 1
ATOM 3719 O O . LEU A 1 488 ? -8.777 -4.804 39.189 1.00 88.94 488 LEU A O 1
ATOM 3723 N N . GLU A 1 489 ? -9.973 -4.730 41.081 1.00 88.44 489 GLU A N 1
ATOM 3724 C CA . GLU A 1 489 ? -10.851 -5.838 40.717 1.00 88.44 489 GLU A CA 1
ATOM 3725 C C . GLU A 1 489 ? -11.785 -5.449 39.567 1.00 88.44 489 GLU A C 1
ATOM 3727 O O . GLU A 1 489 ? -11.864 -6.164 38.562 1.00 88.44 489 GLU A O 1
ATOM 3732 N N . ALA A 1 490 ? -12.415 -4.278 39.660 1.00 85.62 490 ALA A N 1
ATOM 3733 C CA . ALA A 1 490 ? -13.193 -3.691 38.584 1.00 85.62 490 ALA A CA 1
ATOM 3734 C C . ALA A 1 490 ? -12.336 -3.482 37.331 1.00 85.62 490 ALA A C 1
ATOM 3736 O O . ALA A 1 490 ? -12.782 -3.826 36.238 1.00 85.62 490 ALA A O 1
ATOM 3737 N N . ALA A 1 491 ? -11.093 -3.009 37.478 1.00 89.38 491 ALA A N 1
ATOM 3738 C CA . ALA A 1 491 ? -10.165 -2.857 36.359 1.00 89.38 491 ALA A CA 1
ATOM 3739 C C . ALA A 1 491 ? -9.885 -4.195 35.653 1.00 89.38 491 ALA A C 1
ATOM 3741 O O . ALA A 1 491 ? -10.007 -4.285 34.433 1.00 89.38 491 ALA A O 1
ATOM 3742 N N . ASN A 1 492 ? -9.585 -5.262 36.398 1.00 91.75 492 ASN A N 1
ATOM 3743 C CA . ASN A 1 492 ? -9.347 -6.588 35.819 1.00 91.75 492 ASN A CA 1
ATOM 3744 C C . ASN A 1 492 ? -10.576 -7.099 35.051 1.00 91.75 492 ASN A C 1
ATOM 3746 O O . ASN A 1 492 ? -10.459 -7.585 33.924 1.00 91.75 492 ASN A O 1
ATOM 3750 N N . ARG A 1 493 ? -11.769 -6.955 35.638 1.00 90.44 493 ARG A N 1
ATOM 3751 C CA . ARG A 1 493 ? -13.031 -7.375 35.013 1.00 90.44 493 ARG A CA 1
ATOM 3752 C C . ARG A 1 493 ? -13.332 -6.564 33.755 1.00 90.44 493 ARG A C 1
ATOM 3754 O O . ARG A 1 493 ? -13.688 -7.149 32.736 1.00 90.44 493 ARG A O 1
ATOM 3761 N N . MET A 1 494 ? -13.116 -5.250 33.789 1.00 88.50 494 MET A N 1
ATOM 3762 C CA . MET A 1 494 ? -13.272 -4.366 32.631 1.00 88.50 494 MET A CA 1
ATOM 3763 C C . MET A 1 494 ? -12.277 -4.695 31.520 1.00 88.50 494 MET A C 1
ATOM 3765 O O . MET A 1 494 ? -12.670 -4.739 30.359 1.00 88.50 494 MET A O 1
ATOM 3769 N N . ALA A 1 495 ? -11.018 -4.995 31.846 1.00 91.88 495 ALA A N 1
ATOM 3770 C CA . ALA A 1 495 ? -10.030 -5.409 30.853 1.00 91.88 495 ALA A CA 1
ATOM 3771 C C . ALA A 1 495 ? -10.472 -6.695 30.127 1.00 91.88 495 ALA A C 1
ATOM 3773 O O . ALA A 1 495 ? -10.433 -6.763 28.897 1.00 91.88 495 ALA A O 1
ATOM 3774 N N . ILE A 1 496 ? -10.964 -7.695 30.867 1.00 92.75 496 ILE A N 1
ATOM 3775 C CA . ILE A 1 496 ? -11.488 -8.947 30.295 1.00 92.75 496 ILE A CA 1
ATOM 3776 C C . ILE A 1 496 ? -12.747 -8.680 29.457 1.00 92.75 496 ILE A C 1
ATOM 3778 O O . ILE A 1 496 ? -12.845 -9.109 28.309 1.00 92.75 496 ILE A O 1
ATOM 3782 N N . ALA A 1 497 ? -13.709 -7.943 30.008 1.00 90.06 497 ALA A N 1
ATOM 3783 C CA . ALA A 1 497 ? -14.977 -7.651 29.348 1.00 90.06 497 ALA A CA 1
ATOM 3784 C C . ALA A 1 497 ? -14.796 -6.794 28.083 1.00 90.06 497 ALA A C 1
ATOM 3786 O O . ALA A 1 497 ? -15.483 -7.004 27.081 1.00 90.06 497 ALA A O 1
ATOM 3787 N N . GLY A 1 498 ? -13.855 -5.851 28.105 1.00 89.81 498 GLY A N 1
ATOM 3788 C CA . GLY A 1 498 ? -13.540 -4.998 26.967 1.00 89.81 498 GLY A CA 1
ATOM 3789 C C . GLY A 1 498 ? -12.766 -5.714 25.876 1.00 89.81 498 GLY A C 1
ATOM 3790 O O . GLY A 1 498 ? -13.116 -5.593 24.706 1.00 89.81 498 GLY A O 1
ATOM 3791 N N . THR A 1 499 ? -11.785 -6.546 26.234 1.00 92.44 499 THR A N 1
ATOM 3792 C CA . THR A 1 499 ? -11.072 -7.373 25.246 1.00 92.44 499 THR A CA 1
ATOM 3793 C C . THR A 1 499 ? -12.008 -8.373 24.561 1.00 92.44 499 THR A C 1
ATOM 3795 O O . THR A 1 499 ? -11.939 -8.528 23.340 1.00 92.44 499 THR A O 1
ATOM 3798 N N . ALA A 1 500 ? -12.937 -8.985 25.304 1.00 93.12 500 ALA A N 1
ATOM 3799 C CA . ALA A 1 500 ? -13.987 -9.829 24.733 1.00 93.12 500 ALA A CA 1
ATOM 3800 C C . ALA A 1 500 ? -14.905 -9.040 23.782 1.00 93.12 500 ALA A C 1
ATOM 3802 O O . ALA A 1 500 ? -15.178 -9.490 22.666 1.00 93.12 500 ALA A O 1
ATOM 3803 N N . GLY A 1 501 ? -15.333 -7.839 24.185 1.00 90.62 501 GLY A N 1
ATOM 3804 C CA . GLY A 1 501 ? -16.136 -6.954 23.342 1.00 90.62 501 GLY A CA 1
ATOM 3805 C C . GLY A 1 501 ? -15.406 -6.514 22.072 1.00 90.62 501 GLY A C 1
ATOM 3806 O O . GLY A 1 501 ? -15.984 -6.550 20.987 1.00 90.62 501 GLY A O 1
ATOM 3807 N N . ALA A 1 502 ? -14.118 -6.177 22.170 1.00 90.62 502 ALA A N 1
ATOM 3808 C CA . ALA A 1 502 ? -13.277 -5.823 21.031 1.00 90.62 502 ALA A CA 1
ATOM 3809 C C . ALA A 1 502 ? -13.157 -6.976 20.022 1.00 90.62 502 ALA A C 1
ATOM 3811 O O . ALA A 1 502 ? -13.280 -6.754 18.817 1.00 90.62 502 ALA A O 1
ATOM 3812 N N . ALA A 1 503 ? -12.977 -8.212 20.501 1.00 91.69 503 ALA A N 1
ATOM 3813 C CA . ALA A 1 503 ? -12.938 -9.394 19.643 1.00 91.69 503 ALA A CA 1
ATOM 3814 C C . ALA A 1 503 ? -14.283 -9.638 18.936 1.00 91.69 503 ALA A C 1
ATOM 3816 O O . ALA A 1 503 ? -14.314 -9.833 17.720 1.00 91.69 503 ALA A O 1
ATOM 3817 N N . ALA A 1 504 ? -15.398 -9.568 19.668 1.00 93.00 504 ALA A N 1
ATOM 3818 C CA . ALA A 1 504 ? -16.734 -9.723 19.092 1.00 93.00 504 ALA A CA 1
ATOM 3819 C C . ALA A 1 504 ? -17.050 -8.638 18.050 1.00 93.00 504 ALA A C 1
ATOM 3821 O O . ALA A 1 504 ? -17.614 -8.912 16.993 1.00 93.00 504 ALA A O 1
ATOM 3822 N N . SER A 1 505 ? -16.636 -7.405 18.320 1.00 90.38 505 SER A N 1
ATOM 3823 C CA . SER A 1 505 ? -16.849 -6.272 17.428 1.00 90.38 505 SER A CA 1
ATOM 3824 C C . SER A 1 505 ? -15.985 -6.347 16.163 1.00 90.38 505 SER A C 1
ATOM 3826 O O . SER A 1 505 ? -16.451 -6.032 15.070 1.00 90.38 505 SER A O 1
ATOM 3828 N N . ALA A 1 506 ? -14.766 -6.886 16.255 1.00 89.81 506 ALA A N 1
ATOM 3829 C CA . ALA A 1 506 ? -13.969 -7.209 15.075 1.00 89.81 506 ALA A CA 1
ATOM 3830 C C . ALA A 1 506 ? -14.649 -8.267 14.184 1.00 89.81 506 ALA A C 1
ATOM 3832 O O . ALA A 1 506 ? -14.664 -8.120 12.962 1.00 89.81 506 ALA A O 1
ATOM 3833 N N . LEU A 1 507 ? -15.271 -9.296 14.777 1.00 91.19 507 LEU A N 1
ATOM 3834 C CA . LEU A 1 507 ? -16.069 -10.272 14.022 1.00 91.19 507 LEU A CA 1
ATOM 3835 C C . LEU A 1 507 ? -17.276 -9.613 13.346 1.00 91.19 507 LEU A C 1
ATOM 3837 O O . LEU A 1 507 ? -17.556 -9.916 12.189 1.00 91.19 507 LEU A O 1
ATOM 3841 N N . PHE A 1 508 ? -17.950 -8.683 14.027 1.00 92.94 508 PHE A N 1
ATOM 3842 C CA . PHE A 1 508 ? -19.032 -7.895 13.435 1.00 92.94 508 PHE A CA 1
ATOM 3843 C C . PHE A 1 508 ? -18.551 -7.086 12.222 1.00 92.94 508 PHE A C 1
ATOM 3845 O O . PHE A 1 508 ? -19.155 -7.170 11.154 1.00 92.94 508 PHE A O 1
ATOM 3852 N N . VAL A 1 509 ? -17.437 -6.358 12.348 1.00 90.56 509 VAL A N 1
ATOM 3853 C CA . VAL A 1 509 ? -16.864 -5.561 11.251 1.00 90.56 509 VAL A CA 1
ATOM 3854 C C . VAL A 1 509 ? -16.486 -6.446 10.060 1.00 90.56 509 VAL A C 1
ATOM 3856 O O . VAL A 1 509 ? -16.884 -6.160 8.930 1.00 90.56 509 VAL A O 1
ATOM 3859 N N . GLY A 1 510 ? -15.756 -7.539 10.301 1.00 89.94 510 GLY A N 1
ATOM 3860 C CA . GLY A 1 510 ? -15.383 -8.488 9.250 1.00 89.94 510 GLY A CA 1
ATOM 3861 C C . GLY A 1 510 ? -16.605 -9.134 8.589 1.00 89.94 510 GLY A C 1
ATOM 3862 O O . GLY A 1 510 ? -16.665 -9.239 7.364 1.00 89.94 510 GLY A O 1
ATOM 3863 N N . GLY A 1 511 ? -17.610 -9.494 9.392 1.00 91.62 511 GLY A N 1
ATOM 3864 C CA . GLY A 1 511 ? -18.882 -10.045 8.933 1.00 91.62 511 GLY A CA 1
ATOM 3865 C C . GLY A 1 511 ? -19.681 -9.069 8.070 1.00 91.62 511 GLY A C 1
ATOM 3866 O O . GLY A 1 511 ? -20.222 -9.478 7.047 1.00 91.62 511 GLY A O 1
ATOM 3867 N N . ALA A 1 512 ? -19.698 -7.777 8.406 1.00 93.56 512 ALA A N 1
ATOM 3868 C CA . ALA A 1 512 ? -20.365 -6.752 7.604 1.00 93.56 512 ALA A CA 1
ATOM 3869 C C . ALA A 1 512 ? -19.741 -6.619 6.204 1.00 93.56 512 ALA A C 1
ATOM 3871 O O . ALA A 1 512 ? -20.462 -6.547 5.207 1.00 93.56 512 ALA A O 1
ATOM 3872 N N . PHE A 1 513 ? -18.407 -6.656 6.102 1.00 93.06 513 PHE A N 1
ATOM 3873 C CA . PHE A 1 513 ? -17.724 -6.673 4.804 1.00 93.06 513 PHE A CA 1
ATOM 3874 C C . PHE A 1 513 ? -17.977 -7.967 4.023 1.00 93.06 513 PHE A C 1
ATOM 3876 O O . PHE A 1 513 ? -18.176 -7.904 2.811 1.00 93.06 513 PHE A O 1
ATOM 3883 N N . ALA A 1 514 ? -18.000 -9.124 4.692 1.00 93.19 514 ALA A N 1
ATOM 3884 C CA . ALA A 1 514 ? -18.308 -10.403 4.052 1.00 93.19 514 ALA A CA 1
ATOM 3885 C C . ALA A 1 514 ? -19.758 -10.448 3.538 1.00 93.19 514 ALA A C 1
ATOM 3887 O O . ALA A 1 514 ? -20.007 -10.893 2.420 1.00 93.19 514 ALA A O 1
ATOM 3888 N N . ALA A 1 515 ? -20.711 -9.906 4.301 1.00 94.81 515 ALA A N 1
ATOM 3889 C CA . ALA A 1 515 ? -22.101 -9.774 3.875 1.00 94.81 515 ALA A CA 1
ATOM 3890 C C . ALA A 1 515 ? -22.231 -8.854 2.652 1.00 94.81 515 ALA A C 1
ATOM 3892 O O . ALA A 1 515 ? -22.877 -9.221 1.671 1.00 94.81 515 ALA A O 1
ATOM 3893 N N . ALA A 1 516 ? -21.559 -7.697 2.665 1.00 95.12 516 ALA A N 1
ATOM 3894 C CA . ALA A 1 516 ? -21.527 -6.801 1.512 1.00 95.12 516 ALA A CA 1
ATOM 3895 C C . ALA A 1 516 ? -20.902 -7.471 0.276 1.00 95.12 516 ALA A C 1
ATOM 3897 O O . ALA A 1 516 ? -21.372 -7.258 -0.837 1.00 95.12 516 ALA A O 1
ATOM 3898 N N . ALA A 1 517 ? -19.872 -8.303 0.458 1.00 94.69 517 ALA A N 1
ATOM 3899 C CA . ALA A 1 517 ? -19.253 -9.065 -0.624 1.00 94.69 517 ALA A CA 1
ATOM 3900 C C . ALA A 1 517 ? -20.205 -10.093 -1.245 1.00 94.69 517 ALA A C 1
ATOM 3902 O O . ALA A 1 517 ? -20.275 -10.201 -2.470 1.00 94.69 517 ALA A O 1
ATOM 3903 N N . ALA A 1 518 ? -20.921 -10.832 -0.395 1.00 94.56 518 ALA A N 1
ATOM 3904 C CA . ALA A 1 518 ? -21.789 -11.930 -0.797 1.00 94.56 518 ALA A CA 1
ATOM 3905 C C . ALA A 1 518 ? -23.099 -11.453 -1.438 1.00 94.56 518 ALA A C 1
ATOM 3907 O O . ALA A 1 518 ? -23.569 -12.066 -2.393 1.00 94.56 518 ALA A O 1
ATOM 3908 N N . PHE A 1 519 ? -23.683 -10.366 -0.926 1.00 94.31 519 PHE A N 1
ATOM 3909 C CA . PHE A 1 519 ? -25.034 -9.931 -1.304 1.00 94.31 519 PHE A CA 1
ATOM 3910 C C . PHE A 1 519 ? -25.083 -8.578 -2.013 1.00 94.31 519 PHE A C 1
ATOM 3912 O O . PHE A 1 519 ? -26.125 -8.199 -2.547 1.00 94.31 519 PHE A O 1
ATOM 3919 N N . GLY A 1 520 ? -23.990 -7.818 -2.004 1.00 93.12 520 GLY A N 1
ATOM 3920 C CA . GLY A 1 520 ? -23.990 -6.456 -2.510 1.00 93.12 520 GLY A CA 1
ATOM 3921 C C . GLY A 1 520 ? -23.655 -6.338 -3.993 1.00 93.12 520 GLY A C 1
ATOM 3922 O O . GLY A 1 520 ? -22.808 -7.046 -4.543 1.00 93.12 520 GLY A O 1
ATOM 3923 N N . THR A 1 521 ? -24.272 -5.347 -4.631 1.00 92.94 521 THR A N 1
ATOM 3924 C CA . THR A 1 521 ? -23.937 -4.872 -5.978 1.00 92.94 521 THR A CA 1
ATOM 3925 C C . THR A 1 521 ? -23.445 -3.433 -5.899 1.00 92.94 521 THR A C 1
ATOM 3927 O O . THR A 1 521 ? -24.077 -2.580 -5.274 1.00 92.94 521 THR A O 1
ATOM 3930 N N . ALA A 1 522 ? -22.315 -3.141 -6.534 1.00 90.94 522 ALA A N 1
ATOM 3931 C CA . ALA A 1 522 ? -21.801 -1.787 -6.655 1.00 90.94 522 ALA A CA 1
ATOM 3932 C C . ALA A 1 522 ? -22.730 -0.931 -7.530 1.00 90.94 522 ALA A C 1
ATOM 3934 O O . ALA A 1 522 ? -23.447 -1.449 -8.383 1.00 90.94 522 ALA A O 1
ATOM 3935 N N . GLY A 1 523 ? -22.655 0.397 -7.389 1.00 80.94 523 GLY A N 1
ATOM 3936 C CA . GLY A 1 523 ? -23.464 1.331 -8.189 1.00 80.94 523 GLY A CA 1
ATOM 3937 C C . GLY A 1 523 ? -23.232 1.253 -9.707 1.00 80.94 523 GLY A C 1
ATOM 3938 O O . GLY A 1 523 ? -24.000 1.820 -10.471 1.00 80.94 523 GLY A O 1
ATOM 3939 N N . THR A 1 524 ? -22.192 0.544 -10.153 1.00 85.81 524 THR A N 1
ATOM 3940 C CA . THR A 1 524 ? -21.914 0.238 -11.565 1.00 85.81 524 THR A CA 1
ATOM 3941 C C . THR A 1 524 ? -22.591 -1.047 -12.062 1.00 85.81 524 THR A C 1
ATOM 3943 O O . THR A 1 524 ? -22.407 -1.411 -13.219 1.00 85.81 524 THR A O 1
ATOM 3946 N N . GLY A 1 525 ? -23.3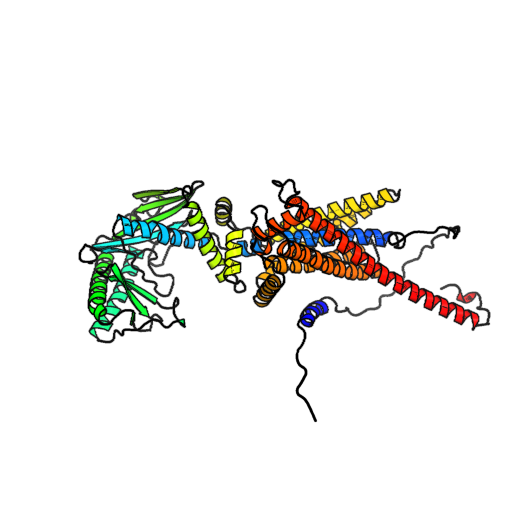15 -1.768 -11.200 1.00 86.62 525 GLY A N 1
ATOM 3947 C CA . GLY A 1 525 ? -23.919 -3.074 -11.487 1.00 86.62 525 GLY A CA 1
ATOM 3948 C C . GLY A 1 525 ? -22.993 -4.276 -11.258 1.00 86.62 525 GLY A C 1
ATOM 3949 O O . GLY A 1 525 ? -23.437 -5.415 -11.358 1.00 86.62 525 GLY A O 1
ATOM 3950 N N . ALA A 1 526 ? -21.718 -4.057 -10.921 1.00 91.56 526 ALA A N 1
ATOM 3951 C CA . ALA A 1 526 ? -20.784 -5.141 -10.612 1.00 91.56 526 ALA A CA 1
ATOM 3952 C C . ALA A 1 526 ? -21.074 -5.763 -9.234 1.00 91.56 526 ALA A C 1
ATOM 3954 O O . ALA A 1 526 ? -21.274 -5.036 -8.261 1.00 91.56 526 ALA A O 1
ATOM 3955 N N . ALA A 1 527 ? -21.034 -7.092 -9.116 1.00 94.75 527 ALA A N 1
ATOM 3956 C CA . ALA A 1 527 ? -21.126 -7.766 -7.819 1.00 94.75 527 ALA A CA 1
ATOM 3957 C C . ALA A 1 527 ? -19.926 -7.385 -6.933 1.00 94.75 527 ALA A C 1
ATOM 3959 O O . ALA A 1 527 ? -18.778 -7.475 -7.377 1.00 94.75 527 ALA A O 1
ATOM 3960 N N . ILE A 1 528 ? -20.165 -6.967 -5.687 1.00 93.19 528 ILE A N 1
ATOM 3961 C CA . ILE A 1 528 ? -19.111 -6.425 -4.811 1.00 93.19 528 ILE A CA 1
ATOM 3962 C C . ILE A 1 528 ? -18.007 -7.454 -4.566 1.00 93.19 528 ILE A C 1
ATOM 3964 O O . ILE A 1 528 ? -16.837 -7.091 -4.647 1.00 93.19 528 ILE A O 1
ATOM 3968 N N . GLY A 1 529 ? -18.344 -8.733 -4.370 1.00 91.38 529 GLY A N 1
ATOM 3969 C CA . GLY A 1 529 ? -17.360 -9.811 -4.203 1.00 91.38 529 GLY A CA 1
ATOM 3970 C C . GLY A 1 529 ? -16.415 -10.028 -5.397 1.00 91.38 529 GLY A C 1
ATOM 3971 O O . GLY A 1 529 ? -15.373 -10.652 -5.237 1.00 91.38 529 GLY A O 1
ATOM 3972 N N . THR A 1 530 ? -16.730 -9.488 -6.583 1.00 91.00 530 THR A N 1
ATOM 3973 C CA . THR A 1 530 ? -15.844 -9.548 -7.766 1.00 91.00 530 THR A CA 1
ATOM 3974 C C . THR A 1 530 ? -14.854 -8.385 -7.844 1.00 91.00 530 THR A C 1
ATOM 3976 O O . THR A 1 530 ? -13.913 -8.416 -8.637 1.00 91.00 530 THR A O 1
ATOM 3979 N N . LEU A 1 531 ? -15.058 -7.344 -7.034 1.00 90.06 531 LEU A N 1
ATOM 3980 C CA . LEU A 1 531 ? -14.159 -6.199 -6.948 1.00 90.06 531 LEU A CA 1
ATOM 3981 C C . LEU A 1 531 ? -12.971 -6.524 -6.049 1.00 90.06 531 LEU A C 1
ATOM 3983 O O . LEU A 1 531 ? -13.046 -7.396 -5.191 1.00 90.06 531 LEU A O 1
ATOM 3987 N N . SER A 1 532 ? -11.889 -5.759 -6.189 1.00 86.00 532 SER A N 1
ATOM 3988 C CA . SER A 1 532 ? -10.731 -5.881 -5.309 1.00 86.00 532 SER A CA 1
ATOM 3989 C C . SER A 1 532 ? -10.242 -4.549 -4.757 1.00 86.00 532 SER A C 1
ATOM 3991 O O . SER A 1 532 ? -10.480 -3.489 -5.345 1.00 86.00 532 SER A O 1
ATOM 3993 N N . GLY A 1 533 ? -9.533 -4.609 -3.630 1.00 82.31 533 GLY A N 1
ATOM 3994 C CA . GLY A 1 533 ? -8.898 -3.446 -3.010 1.00 82.31 533 GLY A CA 1
ATOM 3995 C C . GLY A 1 533 ? -9.878 -2.300 -2.731 1.00 82.31 533 GLY A C 1
ATOM 3996 O O . GLY A 1 533 ? -10.959 -2.499 -2.179 1.00 82.31 533 GLY A O 1
ATOM 3997 N N . ALA A 1 534 ? -9.526 -1.076 -3.131 1.00 80.31 534 ALA A N 1
ATOM 3998 C CA . ALA A 1 534 ? -10.303 0.116 -2.807 1.00 80.31 534 ALA A CA 1
ATOM 3999 C C . ALA A 1 534 ? -11.674 0.140 -3.475 1.00 80.31 534 ALA A C 1
ATOM 4001 O O . ALA A 1 534 ? -12.603 0.693 -2.895 1.00 80.31 534 ALA A O 1
ATOM 4002 N N . ALA A 1 535 ? -11.818 -0.467 -4.655 1.00 86.12 535 ALA A N 1
ATOM 4003 C CA . ALA A 1 535 ? -13.124 -0.604 -5.288 1.00 86.12 535 ALA A CA 1
ATOM 4004 C C . ALA A 1 535 ? -14.051 -1.468 -4.423 1.00 86.12 535 ALA A C 1
ATOM 4006 O O . ALA A 1 535 ? -15.183 -1.065 -4.166 1.00 86.12 535 ALA A O 1
ATOM 4007 N N . PHE A 1 536 ? -13.537 -2.589 -3.904 1.00 90.38 536 PHE A N 1
ATOM 4008 C CA . PHE A 1 536 ? -14.259 -3.436 -2.959 1.00 90.38 536 PHE A CA 1
ATOM 4009 C C . PHE A 1 536 ? -14.626 -2.660 -1.688 1.00 90.38 536 PHE A C 1
ATOM 4011 O O . PHE A 1 536 ? -15.803 -2.568 -1.357 1.00 90.38 536 PHE A O 1
ATOM 4018 N N . THR A 1 537 ? -13.650 -2.057 -0.993 1.00 89.50 537 THR A N 1
ATOM 4019 C CA . THR A 1 537 ? -13.907 -1.386 0.297 1.00 89.50 537 THR A CA 1
ATOM 4020 C C . THR A 1 537 ? -14.918 -0.253 0.151 1.00 89.50 537 THR A C 1
ATOM 4022 O O . THR A 1 537 ? -15.821 -0.122 0.972 1.00 89.50 537 THR A O 1
ATOM 4025 N N . ASN A 1 538 ? -14.795 0.547 -0.910 1.00 90.62 538 ASN A N 1
ATOM 4026 C CA . ASN A 1 538 ? -15.681 1.677 -1.159 1.00 90.62 538 ASN A CA 1
ATOM 4027 C C . ASN A 1 538 ? -17.096 1.224 -1.530 1.00 90.62 538 ASN A C 1
ATOM 4029 O O . ASN A 1 538 ? -18.066 1.792 -1.032 1.00 90.62 538 ASN A O 1
ATOM 4033 N N . ALA A 1 539 ? -17.225 0.202 -2.382 1.00 93.38 539 ALA A N 1
ATOM 4034 C CA . ALA A 1 539 ? -18.526 -0.350 -2.737 1.00 93.38 539 ALA A CA 1
ATOM 4035 C C . ALA A 1 539 ? -19.196 -1.013 -1.528 1.00 93.38 539 ALA A C 1
ATOM 4037 O O . ALA A 1 539 ? -20.377 -0.779 -1.296 1.00 93.38 539 ALA A O 1
ATOM 4038 N N . ALA A 1 540 ? -18.440 -1.768 -0.724 1.00 94.38 540 ALA A N 1
ATOM 4039 C CA . ALA A 1 540 ? -18.937 -2.401 0.492 1.00 94.38 540 ALA A CA 1
ATOM 4040 C C . ALA A 1 540 ? -19.404 -1.363 1.521 1.00 94.38 540 ALA A C 1
ATOM 4042 O O . ALA A 1 540 ? -20.518 -1.467 2.020 1.00 94.38 540 ALA A O 1
ATOM 4043 N N . LEU A 1 541 ? -18.614 -0.314 1.785 1.00 93.81 541 LEU A N 1
ATOM 4044 C CA . LEU A 1 541 ? -19.030 0.774 2.675 1.00 93.81 541 LEU A CA 1
ATOM 4045 C C . LEU A 1 541 ? -20.250 1.523 2.131 1.00 93.81 541 LEU A C 1
ATOM 4047 O O . LEU A 1 541 ? -21.154 1.833 2.895 1.00 93.81 541 LEU A O 1
ATOM 4051 N N . ALA A 1 542 ? -20.315 1.796 0.826 1.00 94.38 542 ALA A N 1
ATOM 4052 C CA . ALA A 1 542 ? -21.502 2.408 0.236 1.00 94.38 542 ALA A CA 1
ATOM 4053 C C . ALA A 1 542 ? -22.736 1.505 0.376 1.00 94.38 542 ALA A C 1
ATOM 4055 O O . ALA A 1 542 ? -23.804 2.006 0.697 1.00 94.38 542 ALA A O 1
ATOM 4056 N N . TRP A 1 543 ? -22.592 0.190 0.193 1.00 95.12 543 TRP A N 1
ATOM 4057 C CA . TRP A 1 543 ? -23.676 -0.775 0.385 1.00 95.12 543 TRP A CA 1
ATOM 4058 C C . TRP A 1 543 ? -24.154 -0.818 1.841 1.00 95.12 543 TRP A C 1
ATOM 4060 O O . TRP A 1 543 ? -25.351 -0.710 2.086 1.00 95.12 543 TRP A O 1
ATOM 4070 N N . ILE A 1 544 ? -23.228 -0.860 2.807 1.00 94.94 544 ILE A N 1
ATOM 4071 C CA . ILE A 1 544 ? -23.544 -0.761 4.243 1.00 94.94 544 ILE A CA 1
ATOM 4072 C C . ILE A 1 544 ? -24.268 0.562 4.543 1.00 94.94 544 ILE A C 1
ATOM 4074 O O . ILE A 1 544 ? -25.189 0.597 5.351 1.00 94.94 544 ILE A O 1
ATOM 4078 N N . GLY A 1 545 ? -23.891 1.644 3.859 1.00 92.50 545 GLY A N 1
ATOM 4079 C CA . GLY A 1 545 ? -24.540 2.956 3.927 1.00 92.50 545 GLY A CA 1
ATOM 4080 C C . GLY A 1 545 ? -25.857 3.083 3.153 1.00 92.50 545 GLY A C 1
ATOM 4081 O O . GLY A 1 545 ? -26.332 4.205 2.972 1.00 92.50 545 GLY A O 1
ATOM 4082 N N . GLY A 1 546 ? -26.434 1.980 2.663 1.00 92.69 546 GLY A N 1
ATOM 4083 C CA . GLY A 1 546 ? -27.708 1.972 1.936 1.00 92.69 546 GLY A CA 1
ATOM 4084 C C . GLY A 1 546 ? -27.622 2.401 0.467 1.00 92.69 546 GLY A C 1
ATOM 4085 O O . GLY A 1 546 ? -28.642 2.700 -0.143 1.00 92.69 546 GLY A O 1
ATOM 4086 N N . GLY A 1 547 ? -26.425 2.450 -0.116 1.00 89.75 547 GLY A N 1
ATOM 4087 C CA . GLY A 1 547 ? -26.186 2.814 -1.514 1.00 89.75 547 GLY A CA 1
ATOM 4088 C C . GLY A 1 547 ? -25.285 4.037 -1.679 1.00 89.75 547 GLY A C 1
ATOM 4089 O O . GLY A 1 547 ? -24.868 4.685 -0.719 1.00 89.75 547 GLY A O 1
ATOM 4090 N N . THR A 1 548 ? -24.941 4.363 -2.925 1.00 88.44 548 THR A N 1
ATOM 4091 C CA . THR A 1 548 ? -24.146 5.563 -3.232 1.00 88.44 548 THR A CA 1
ATOM 4092 C C . THR A 1 548 ? -24.978 6.833 -3.032 1.00 88.44 548 THR A C 1
ATOM 4094 O O . THR A 1 548 ? -26.196 6.806 -3.189 1.00 88.44 548 THR A O 1
ATOM 4097 N N . LEU A 1 549 ? -24.319 7.970 -2.772 1.00 86.44 549 LEU A N 1
ATOM 4098 C CA . LEU A 1 549 ? -24.990 9.280 -2.695 1.00 86.44 549 LEU A CA 1
ATOM 4099 C C . LEU A 1 549 ? -25.791 9.595 -3.968 1.00 86.44 549 LEU A C 1
ATOM 4101 O O . LEU A 1 549 ? -26.884 10.144 -3.903 1.00 86.44 549 LEU A O 1
ATOM 4105 N N . ALA A 1 550 ? -25.265 9.198 -5.131 1.00 84.69 550 ALA A N 1
ATOM 4106 C CA . ALA A 1 550 ? -25.928 9.386 -6.419 1.00 84.69 550 ALA A CA 1
ATOM 4107 C C . ALA A 1 550 ? -27.218 8.558 -6.565 1.00 84.69 550 ALA A C 1
ATOM 4109 O O . ALA A 1 550 ? -28.111 8.954 -7.304 1.00 84.69 550 ALA A O 1
ATOM 4110 N N . ALA A 1 551 ? -27.321 7.428 -5.862 1.00 83.06 551 ALA A N 1
ATOM 4111 C CA . ALA A 1 551 ? -28.514 6.586 -5.826 1.00 83.06 551 ALA A CA 1
ATOM 4112 C C . ALA A 1 551 ? -29.464 6.950 -4.665 1.00 83.06 551 ALA A C 1
ATOM 4114 O O . ALA A 1 551 ? -30.361 6.175 -4.351 1.00 83.06 551 ALA A O 1
ATOM 4115 N N . GLY A 1 552 ? -29.254 8.096 -4.002 1.00 82.81 552 GLY A N 1
ATOM 4116 C CA . GLY A 1 552 ? -30.045 8.530 -2.846 1.00 82.81 552 GLY A CA 1
ATOM 4117 C C . GLY A 1 552 ? -29.685 7.843 -1.521 1.00 82.81 552 GLY A C 1
ATOM 4118 O O . GLY A 1 552 ? -30.373 8.057 -0.528 1.00 82.81 552 GLY A O 1
ATOM 4119 N N . GLY A 1 553 ? -28.620 7.033 -1.483 1.00 89.94 553 GLY A N 1
ATOM 4120 C CA . GLY A 1 553 ? -28.110 6.409 -0.257 1.00 89.94 553 GLY A CA 1
ATOM 4121 C C . GLY A 1 553 ? -27.174 7.326 0.538 1.00 89.94 553 GLY A C 1
ATOM 4122 O O . GLY A 1 553 ? -26.800 8.406 0.086 1.00 89.94 553 GLY A O 1
ATOM 4123 N N . GLY A 1 554 ? -26.728 6.883 1.716 1.00 88.44 554 GLY A N 1
ATOM 4124 C CA . GLY A 1 554 ? -25.806 7.651 2.567 1.00 88.44 554 GLY A CA 1
ATOM 4125 C C . GLY A 1 554 ? -24.325 7.526 2.182 1.00 88.44 554 GLY A C 1
ATOM 4126 O O . GLY A 1 554 ? -23.456 8.173 2.778 1.00 88.44 554 GLY A O 1
ATOM 4127 N N . GLY A 1 555 ? -24.016 6.697 1.182 1.00 92.31 555 GLY A N 1
ATOM 4128 C CA . GLY A 1 555 ? -22.667 6.480 0.680 1.00 92.31 555 GLY A CA 1
ATOM 4129 C C . GLY A 1 555 ? -21.720 5.879 1.716 1.00 92.31 555 GLY A C 1
ATOM 4130 O O . GLY A 1 555 ? -22.107 5.365 2.763 1.00 92.31 555 GLY A O 1
ATOM 4131 N N . MET A 1 556 ? -20.424 5.967 1.417 1.00 92.44 556 MET A N 1
ATOM 4132 C CA . MET A 1 556 ? -19.379 5.444 2.302 1.00 92.44 556 MET A CA 1
ATOM 4133 C C . MET A 1 556 ? -19.352 6.136 3.669 1.00 92.44 556 MET A C 1
ATOM 4135 O O . MET A 1 556 ? -18.940 5.517 4.644 1.00 92.44 556 MET A O 1
ATOM 4139 N N . ALA A 1 557 ? -19.772 7.404 3.737 1.00 88.94 557 ALA A N 1
ATOM 4140 C CA . ALA A 1 557 ? -19.797 8.168 4.978 1.00 88.94 557 ALA A CA 1
ATOM 4141 C C . ALA A 1 557 ? -20.778 7.544 5.977 1.00 88.94 557 ALA A C 1
ATOM 4143 O O . ALA A 1 557 ? -20.365 7.162 7.070 1.00 88.94 557 ALA A O 1
ATOM 4144 N N . LEU A 1 558 ? -22.039 7.346 5.570 1.00 91.19 558 LEU A N 1
ATOM 4145 C CA . LEU A 1 558 ? -23.024 6.680 6.420 1.00 91.19 558 LEU A CA 1
ATOM 4146 C C . LEU A 1 558 ? -22.640 5.223 6.693 1.00 91.19 558 LEU A C 1
ATOM 4148 O O . LEU A 1 558 ? -22.808 4.753 7.814 1.00 91.19 558 LEU A O 1
ATOM 4152 N N . GLY A 1 559 ? -22.064 4.526 5.710 1.00 90.75 559 GLY A N 1
ATOM 4153 C CA . GLY A 1 559 ? -21.574 3.162 5.904 1.00 90.75 559 GLY A CA 1
ATOM 4154 C C . GLY A 1 559 ? -20.523 3.046 7.007 1.00 90.75 559 GLY A C 1
ATOM 4155 O O . GLY A 1 559 ? -20.615 2.163 7.856 1.00 90.75 559 GLY A O 1
ATOM 4156 N N . ALA A 1 560 ? -19.557 3.967 7.048 1.00 89.62 560 ALA A N 1
ATOM 4157 C CA . ALA A 1 560 ? -18.560 4.022 8.115 1.00 89.62 560 ALA A CA 1
ATOM 4158 C C . ALA A 1 560 ? -19.192 4.332 9.485 1.00 89.62 560 ALA A C 1
ATOM 4160 O O . ALA A 1 560 ? -18.787 3.748 10.494 1.00 89.62 560 ALA A O 1
ATOM 4161 N N . THR A 1 561 ? -20.207 5.202 9.528 1.00 88.81 561 THR A N 1
ATOM 4162 C CA . THR A 1 561 ? -20.960 5.508 10.753 1.00 88.81 561 THR A CA 1
ATOM 4163 C C . THR A 1 561 ? -21.740 4.299 11.259 1.00 88.81 561 THR A C 1
ATOM 4165 O O . THR A 1 561 ? -21.642 3.978 12.439 1.00 88.81 561 THR A O 1
ATOM 4168 N N . ILE A 1 562 ? -22.463 3.593 10.383 1.00 91.50 562 ILE A N 1
ATOM 4169 C CA . ILE A 1 562 ? -23.205 2.371 10.730 1.00 91.50 562 ILE A CA 1
ATOM 4170 C C . ILE A 1 562 ? -22.247 1.300 11.248 1.00 91.50 562 ILE A C 1
ATOM 4172 O O . ILE A 1 562 ? -22.516 0.677 12.272 1.00 91.50 562 ILE A O 1
ATOM 4176 N N . LEU A 1 563 ? -21.104 1.119 10.585 1.00 90.56 563 LEU A N 1
ATOM 4177 C CA . LEU A 1 563 ? -20.097 0.149 11.002 1.00 90.56 563 LEU A CA 1
ATOM 4178 C C . LEU A 1 563 ? -19.546 0.477 12.399 1.00 90.56 563 LEU A C 1
ATOM 4180 O O . LEU A 1 563 ? -19.463 -0.405 13.247 1.00 90.56 563 LEU A O 1
ATOM 4184 N N . THR A 1 564 ? -19.222 1.747 12.654 1.00 87.25 564 THR A N 1
ATOM 4185 C CA . THR A 1 564 ? -18.691 2.211 13.948 1.00 87.25 564 THR A CA 1
ATOM 4186 C C . THR A 1 564 ? -19.746 2.140 15.055 1.00 87.25 564 THR A C 1
ATOM 4188 O O . THR A 1 564 ? -19.455 1.677 16.155 1.00 87.25 564 THR A O 1
ATOM 4191 N N . GLY A 1 565 ? -20.983 2.553 14.770 1.00 87.50 565 GLY A N 1
ATOM 4192 C CA . GLY A 1 565 ? -22.100 2.489 15.713 1.00 87.50 565 GLY A CA 1
ATOM 4193 C C . GLY A 1 565 ? -22.498 1.050 16.045 1.00 87.50 565 GLY A C 1
ATOM 4194 O O . GLY A 1 565 ? -22.663 0.710 17.212 1.00 87.50 565 GLY A O 1
ATOM 4195 N N . GLY A 1 566 ? -22.571 0.173 15.042 1.00 90.12 566 GLY A N 1
ATOM 4196 C CA . GLY A 1 566 ? -22.802 -1.257 15.246 1.00 90.12 566 GLY A CA 1
ATOM 4197 C C . GLY A 1 566 ? -21.674 -1.906 16.047 1.00 90.12 566 GLY A C 1
ATOM 4198 O O . GLY A 1 566 ? -21.934 -2.609 17.021 1.00 90.12 566 GLY A O 1
ATOM 4199 N N . ALA A 1 567 ? -20.419 -1.590 15.712 1.00 89.38 567 ALA A N 1
ATOM 4200 C CA . ALA A 1 567 ? -19.254 -2.031 16.469 1.00 89.38 567 ALA A CA 1
ATOM 4201 C C . ALA A 1 567 ? -19.339 -1.610 17.946 1.00 89.38 567 ALA A C 1
ATOM 4203 O O . ALA A 1 567 ? -19.071 -2.430 18.823 1.00 89.38 567 ALA A O 1
ATOM 4204 N N . PHE A 1 568 ? -19.752 -0.371 18.223 1.00 89.56 568 PHE A N 1
ATOM 4205 C CA . PHE A 1 568 ? -19.980 0.141 19.575 1.00 89.56 568 PHE A CA 1
ATOM 4206 C C . PHE A 1 568 ? -21.061 -0.634 20.330 1.00 89.56 568 PHE A C 1
ATOM 4208 O O . PHE A 1 568 ? -20.815 -1.061 21.457 1.00 89.56 568 PHE A O 1
ATOM 4215 N N . LEU A 1 569 ? -22.215 -0.886 19.706 1.00 90.94 569 LEU A N 1
ATOM 4216 C CA . LEU A 1 569 ? -23.295 -1.666 20.320 1.00 90.94 569 LEU A CA 1
ATOM 4217 C C . LEU A 1 569 ? -22.862 -3.101 20.644 1.00 90.94 569 LEU A C 1
ATOM 4219 O O . LEU A 1 569 ? -23.215 -3.623 21.701 1.00 90.94 569 LEU A O 1
ATOM 4223 N N . VAL A 1 570 ? -22.060 -3.726 19.777 1.00 93.00 570 VAL A N 1
ATOM 4224 C CA . VAL A 1 570 ? -21.511 -5.066 20.030 1.00 93.00 570 VAL A CA 1
ATOM 4225 C C . VAL A 1 570 ? -20.552 -5.053 21.218 1.00 93.00 570 VAL A C 1
ATOM 4227 O O . VAL A 1 570 ? -20.671 -5.916 22.090 1.00 93.00 570 VAL A O 1
ATOM 4230 N N . VAL A 1 571 ? -19.635 -4.077 21.297 1.00 89.88 571 VAL A N 1
ATOM 4231 C CA . VAL A 1 571 ? -18.741 -3.966 22.461 1.00 89.88 571 VAL A CA 1
ATOM 4232 C C . VAL A 1 571 ? -19.563 -3.756 23.730 1.00 89.88 571 VAL A C 1
ATOM 4234 O O . VAL A 1 571 ? -19.380 -4.504 24.684 1.00 89.88 571 VAL A O 1
ATOM 4237 N N . LEU A 1 572 ? -20.508 -2.809 23.729 1.00 89.19 572 LEU A N 1
ATOM 4238 C CA . LEU A 1 572 ? -21.390 -2.555 24.871 1.00 89.19 572 LEU A CA 1
ATOM 4239 C C . LEU A 1 572 ? -22.120 -3.819 25.332 1.00 89.19 572 LEU A C 1
ATOM 4241 O O . LEU A 1 572 ? -22.101 -4.132 26.520 1.00 89.19 572 LEU A O 1
ATOM 4245 N N . GLY A 1 573 ? -22.753 -4.544 24.407 1.00 89.44 573 GLY A N 1
ATOM 4246 C CA . GLY A 1 573 ? -23.533 -5.737 24.728 1.00 89.44 573 GLY A CA 1
ATOM 4247 C C . GLY A 1 573 ? -22.674 -6.855 25.316 1.00 89.44 573 GLY A C 1
ATOM 4248 O O . GLY A 1 573 ? -23.028 -7.435 26.342 1.00 89.44 573 GLY A O 1
ATOM 4249 N N . VAL A 1 574 ? -21.515 -7.130 24.711 1.00 92.75 574 VAL A N 1
ATOM 4250 C CA . VAL A 1 574 ? -20.606 -8.185 25.184 1.00 92.75 574 VAL A CA 1
ATOM 4251 C C . VAL A 1 574 ? -19.950 -7.798 26.503 1.00 92.75 574 VAL A C 1
ATOM 4253 O O . VAL A 1 574 ? -19.936 -8.603 27.432 1.00 92.75 574 VAL A O 1
ATOM 4256 N N . THR A 1 575 ? -19.457 -6.566 26.631 1.00 87.81 575 THR A N 1
ATOM 4257 C CA . THR A 1 575 ? -18.888 -6.068 27.887 1.00 87.81 575 THR A CA 1
ATOM 4258 C C . THR A 1 575 ? -19.934 -6.098 29.000 1.00 87.81 575 THR A C 1
ATOM 4260 O O . THR A 1 575 ? -19.658 -6.633 30.072 1.00 87.81 575 THR A O 1
ATOM 4263 N N . GLY A 1 576 ? -21.150 -5.610 28.741 1.00 86.56 576 GLY A N 1
ATOM 4264 C CA . GLY A 1 576 ? -22.259 -5.650 29.694 1.00 86.56 576 GLY A CA 1
ATOM 4265 C C . GLY A 1 576 ? -22.622 -7.075 30.117 1.00 86.56 576 GLY A C 1
ATOM 4266 O O . GLY A 1 576 ? -22.758 -7.339 31.308 1.00 86.56 576 GLY A O 1
ATOM 4267 N N . GLY A 1 577 ? -22.695 -8.016 29.170 1.00 87.94 577 GLY A N 1
ATOM 4268 C CA . GLY A 1 577 ? -22.964 -9.428 29.454 1.00 87.94 577 GLY A CA 1
ATOM 4269 C C . GLY A 1 577 ? -21.872 -10.104 30.291 1.00 87.94 577 GLY A C 1
ATOM 4270 O O . GLY A 1 577 ? -22.179 -10.816 31.246 1.00 87.94 577 GLY A O 1
ATOM 4271 N N . VAL A 1 578 ? -20.596 -9.845 29.990 1.00 89.94 578 VAL A N 1
ATOM 4272 C CA . VAL A 1 578 ? -19.461 -10.373 30.769 1.00 89.94 578 VAL A CA 1
ATOM 4273 C C . VAL A 1 578 ? -19.434 -9.776 32.179 1.00 89.94 578 VAL A C 1
ATOM 4275 O O . VAL A 1 578 ? -19.240 -10.501 33.154 1.00 89.94 578 VAL A O 1
ATOM 4278 N N . MET A 1 579 ? -19.680 -8.471 32.314 1.00 85.50 579 MET A N 1
ATOM 4279 C CA . MET A 1 579 ? -19.765 -7.811 33.621 1.00 85.50 579 MET A CA 1
ATOM 4280 C C . MET A 1 579 ? -20.953 -8.324 34.440 1.00 85.50 579 MET A C 1
ATOM 4282 O O . MET A 1 579 ? -20.804 -8.598 35.631 1.00 85.50 579 MET A O 1
ATOM 4286 N N . TYR A 1 580 ? -22.112 -8.518 33.803 1.00 86.69 580 TYR A N 1
ATOM 4287 C CA . TYR A 1 580 ? -23.280 -9.132 34.431 1.00 86.69 580 TYR A CA 1
ATOM 4288 C C . TYR A 1 580 ? -22.968 -10.545 34.928 1.00 86.69 580 TYR A C 1
ATOM 4290 O O . TYR A 1 580 ? -23.312 -10.885 36.059 1.00 86.69 580 TYR A O 1
ATOM 4298 N N . TYR A 1 581 ? -22.257 -11.348 34.130 1.00 89.12 581 TYR A N 1
ATOM 4299 C CA . TYR A 1 581 ? -21.822 -12.680 34.537 1.00 89.12 581 TYR A CA 1
ATOM 4300 C C . TYR A 1 581 ? -20.955 -12.640 35.804 1.00 89.12 581 TYR A C 1
ATOM 4302 O O . TYR A 1 581 ? -21.264 -13.354 36.760 1.00 89.12 581 TYR A O 1
ATOM 4310 N N . PHE A 1 582 ? -19.936 -11.775 35.865 1.00 86.00 582 PHE A N 1
ATOM 4311 C CA . PHE A 1 582 ? -19.107 -11.631 37.069 1.00 86.00 582 PHE A CA 1
ATOM 4312 C C . PHE A 1 582 ? -19.930 -11.212 38.292 1.00 86.00 582 PHE A C 1
ATOM 4314 O O . PHE A 1 582 ? -19.860 -11.868 39.327 1.00 86.00 582 PHE A O 1
ATOM 4321 N N . ASN A 1 583 ? -20.789 -10.201 38.149 1.00 82.88 583 ASN A N 1
ATOM 4322 C CA . ASN A 1 583 ? -21.637 -9.723 39.242 1.00 82.88 583 ASN A CA 1
ATOM 4323 C C . ASN A 1 583 ? -22.636 -10.794 39.724 1.00 82.88 583 ASN A C 1
ATOM 4325 O O . ASN A 1 583 ? -22.900 -10.936 40.915 1.00 82.88 583 ASN A O 1
ATOM 4329 N N . SER A 1 584 ? -23.182 -11.591 38.801 1.00 83.62 584 SER A N 1
ATOM 4330 C CA . SER A 1 584 ? -24.084 -12.699 39.136 1.00 83.62 584 SER A CA 1
ATOM 4331 C C . SER A 1 584 ? -23.376 -13.825 39.892 1.00 83.62 584 SER A C 1
ATOM 4333 O O . SER A 1 584 ? -23.997 -14.508 40.707 1.00 83.62 584 SER A O 1
ATOM 4335 N N . ARG A 1 585 ? -22.076 -14.018 39.640 1.00 88.44 585 ARG A N 1
ATOM 4336 C CA . ARG A 1 585 ? -21.258 -15.007 40.339 1.00 88.44 585 ARG A CA 1
ATOM 4337 C C . ARG A 1 585 ? -20.975 -14.563 41.772 1.00 88.44 585 ARG A C 1
ATOM 4339 O O . ARG A 1 585 ? -21.179 -15.362 42.679 1.00 88.44 585 ARG A O 1
ATOM 4346 N N . ASP A 1 586 ? -20.598 -13.302 41.969 1.00 84.94 586 ASP A N 1
ATOM 4347 C CA . ASP A 1 586 ? -20.318 -12.761 43.304 1.00 84.94 586 ASP A CA 1
ATOM 4348 C C . ASP A 1 586 ? -21.544 -12.850 44.210 1.00 84.94 586 ASP A C 1
ATOM 4350 O O . ASP A 1 586 ? -21.444 -13.354 45.323 1.00 84.94 586 ASP A O 1
ATOM 4354 N N . ARG A 1 587 ? -22.729 -12.481 43.698 1.00 81.44 587 ARG A N 1
ATOM 4355 C CA . ARG A 1 587 ? -23.990 -12.605 44.450 1.00 81.44 587 ARG A CA 1
ATOM 4356 C C . ARG A 1 587 ? -24.242 -14.033 44.930 1.00 81.44 587 ARG A C 1
ATOM 4358 O O . ARG A 1 587 ? -24.646 -14.237 46.067 1.00 81.44 587 ARG A O 1
ATOM 4365 N N . ARG A 1 588 ? -23.964 -15.041 44.097 1.00 84.00 588 ARG A N 1
ATOM 4366 C CA . ARG A 1 588 ? -24.111 -16.455 44.490 1.00 84.00 588 ARG A CA 1
ATOM 4367 C C . ARG A 1 588 ? -23.103 -16.861 45.562 1.00 84.00 588 ARG A C 1
ATOM 4369 O O . ARG A 1 588 ? -23.435 -17.644 46.453 1.00 84.00 588 ARG A O 1
ATOM 4376 N N . GLU A 1 589 ? -21.875 -16.362 45.474 1.00 84.56 589 GLU A N 1
ATOM 4377 C CA . GLU A 1 589 ? -20.837 -16.621 46.473 1.00 84.56 589 GLU A CA 1
ATOM 4378 C C . GLU A 1 589 ? -21.177 -15.945 47.812 1.00 84.56 589 GLU A C 1
ATOM 4380 O O . GLU A 1 589 ? -21.044 -16.573 48.863 1.00 84.56 589 GLU A O 1
ATOM 4385 N N . GLU A 1 590 ? -21.705 -14.721 47.783 1.00 84.31 590 GLU A N 1
ATOM 4386 C CA . GLU A 1 590 ? -22.205 -13.996 48.955 1.00 84.31 590 GLU A CA 1
ATOM 4387 C C . GLU A 1 590 ? -23.418 -14.680 49.584 1.00 84.31 590 GLU A C 1
ATOM 4389 O O . GLU A 1 590 ? -23.417 -14.923 50.789 1.00 84.31 590 GLU A O 1
ATOM 4394 N N . GLU A 1 591 ? -24.413 -15.077 48.788 1.00 84.31 591 GLU A N 1
ATOM 4395 C CA . GLU A 1 591 ? -25.573 -15.834 49.267 1.00 84.31 591 GLU A CA 1
ATOM 4396 C C . GLU A 1 591 ? -25.148 -17.150 49.926 1.00 84.31 591 GLU A C 1
ATOM 4398 O O . GLU A 1 591 ? -25.678 -17.526 50.971 1.00 84.31 591 GLU A O 1
ATOM 4403 N N . THR A 1 592 ? -24.162 -17.845 49.353 1.00 87.00 592 THR A N 1
ATOM 4404 C CA . THR A 1 592 ? -23.626 -19.085 49.931 1.00 87.00 592 THR A CA 1
ATOM 4405 C C . THR A 1 592 ? -22.909 -18.807 51.250 1.00 87.00 592 THR A C 1
ATOM 4407 O O . THR A 1 592 ? -23.132 -19.523 52.225 1.00 87.00 592 THR A O 1
ATOM 4410 N N . ARG A 1 593 ? -22.099 -17.741 51.326 1.00 84.31 593 ARG A N 1
ATOM 4411 C CA . ARG A 1 593 ? -21.451 -17.319 52.577 1.00 84.31 593 ARG A CA 1
ATOM 4412 C C . ARG A 1 593 ? -22.479 -16.953 53.642 1.00 84.31 593 ARG A C 1
ATOM 4414 O O . ARG A 1 593 ? -22.383 -17.470 54.746 1.00 84.31 593 ARG A O 1
ATOM 4421 N N . MET A 1 594 ? -23.487 -16.146 53.308 1.00 85.31 594 MET A N 1
ATOM 4422 C CA . MET A 1 594 ? -24.559 -15.765 54.232 1.00 85.31 594 MET A CA 1
ATOM 4423 C C . MET A 1 594 ? -25.339 -16.984 54.720 1.00 85.31 594 MET A C 1
ATOM 4425 O O . MET A 1 594 ? -25.600 -17.098 55.915 1.00 85.31 594 MET A O 1
ATOM 4429 N N . ARG A 1 595 ? -25.665 -17.931 53.830 1.00 86.94 595 ARG A N 1
ATOM 4430 C CA . ARG A 1 595 ? -26.317 -19.193 54.210 1.00 86.94 595 ARG A CA 1
ATOM 4431 C C . ARG A 1 595 ? -25.468 -19.994 55.190 1.00 86.94 595 ARG A C 1
ATOM 4433 O O . ARG A 1 595 ? -25.993 -20.409 56.215 1.00 86.94 595 ARG A O 1
ATOM 4440 N N . LEU A 1 596 ? -24.173 -20.158 54.916 1.00 87.31 596 LEU A N 1
ATOM 4441 C CA . LEU A 1 596 ? -23.250 -20.857 55.815 1.00 87.31 596 LEU A CA 1
ATOM 4442 C C . LEU A 1 596 ? -23.099 -20.133 57.161 1.00 87.31 596 LEU A C 1
ATOM 4444 O O . LEU A 1 596 ? -23.058 -20.784 58.199 1.00 87.31 596 LEU A O 1
ATOM 4448 N N . THR A 1 597 ? -23.060 -18.797 57.176 1.00 82.12 597 THR A N 1
ATOM 4449 C CA . THR A 1 597 ? -23.003 -18.010 58.417 1.00 82.12 597 THR A CA 1
ATOM 4450 C C . THR A 1 597 ? -24.289 -18.140 59.230 1.00 82.12 597 THR A C 1
ATOM 4452 O O . THR A 1 597 ? -24.222 -18.318 60.443 1.00 82.12 597 THR A O 1
ATOM 4455 N N . ILE A 1 598 ? -25.457 -18.089 58.586 1.00 85.44 598 ILE A N 1
ATOM 4456 C CA . ILE A 1 598 ? -26.754 -18.271 59.251 1.00 85.44 598 ILE A CA 1
ATOM 4457 C C . ILE A 1 598 ? -26.879 -19.693 59.805 1.00 85.44 598 ILE A C 1
ATOM 4459 O O . ILE A 1 598 ? -27.338 -19.860 60.932 1.00 85.44 598 ILE A O 1
ATOM 4463 N N . ASP A 1 599 ? -26.468 -20.707 59.045 1.00 84.62 599 ASP A N 1
ATOM 4464 C CA . ASP A 1 599 ? -26.495 -22.104 59.483 1.00 84.62 599 ASP A CA 1
ATOM 4465 C C . ASP A 1 599 ? -25.547 -22.333 60.669 1.00 84.62 599 ASP A C 1
ATOM 4467 O O . ASP A 1 599 ? -25.940 -22.886 61.696 1.00 84.62 599 ASP A O 1
ATOM 4471 N N . TRP A 1 600 ? -24.334 -21.776 60.603 1.00 81.81 600 TRP A N 1
ATOM 4472 C CA . TRP A 1 600 ? -23.395 -21.780 61.721 1.00 81.81 600 TRP A CA 1
ATOM 4473 C C . TRP A 1 600 ? -23.968 -21.090 62.968 1.00 81.81 600 TRP A C 1
ATOM 4475 O O . TRP A 1 600 ? -23.871 -21.646 64.060 1.00 81.81 600 TRP A O 1
ATOM 4485 N N . LEU A 1 601 ? -24.613 -19.925 62.823 1.00 78.06 601 LEU A N 1
ATOM 4486 C CA . LEU A 1 601 ? -25.250 -19.206 63.935 1.00 78.06 601 LEU A CA 1
ATOM 4487 C C . LEU A 1 601 ? -26.428 -19.982 64.540 1.00 78.06 601 LEU A C 1
ATOM 4489 O O . LEU A 1 601 ? -26.587 -19.990 65.757 1.00 78.06 601 LEU A O 1
ATOM 4493 N N . LYS A 1 602 ? -27.239 -20.656 63.716 1.00 79.06 602 LYS A N 1
ATOM 4494 C CA . LYS A 1 602 ? -28.360 -21.492 64.182 1.00 79.06 602 LYS A CA 1
ATOM 4495 C C . LYS A 1 602 ? -27.889 -22.749 64.909 1.00 79.06 602 LYS A C 1
ATOM 4497 O O . LYS A 1 602 ? -28.523 -23.165 65.872 1.00 79.06 602 LYS A O 1
ATOM 4502 N N . THR A 1 603 ? -26.784 -23.335 64.455 1.00 78.94 603 THR A N 1
ATOM 4503 C CA . THR A 1 603 ? -26.201 -24.547 65.052 1.00 78.94 603 THR A CA 1
ATOM 4504 C C . THR A 1 603 ? -25.387 -24.224 66.313 1.00 78.94 603 THR A C 1
ATOM 4506 O O . THR A 1 603 ? -25.242 -25.063 67.198 1.00 78.94 603 THR A O 1
ATOM 4509 N N . SER A 1 604 ? -24.889 -22.990 66.435 1.00 62.81 604 SER A N 1
ATOM 4510 C CA . SER A 1 604 ? -24.100 -22.506 67.574 1.00 62.81 604 SER A CA 1
ATOM 4511 C C . SER A 1 604 ? -24.991 -21.833 68.624 1.00 62.81 604 SER A C 1
ATOM 4513 O O . SER A 1 604 ? -24.948 -20.620 68.813 1.00 62.81 604 SER A O 1
ATOM 4515 N N . SER A 1 605 ? -25.802 -22.610 69.341 1.00 53.59 605 SER A N 1
ATOM 4516 C CA . SER A 1 605 ? -26.623 -22.137 70.466 1.00 53.59 605 SER A CA 1
ATOM 4517 C C . SER A 1 605 ? -25.797 -21.848 71.735 1.00 53.59 605 SER A C 1
ATOM 4519 O O . SER A 1 605 ? -26.035 -22.431 72.791 1.00 53.59 605 SER A O 1
ATOM 4521 N N . HIS A 1 606 ? -24.829 -20.930 71.653 1.00 52.28 606 HIS A N 1
ATOM 4522 C CA . HIS A 1 606 ? -24.187 -20.308 72.814 1.00 52.28 606 HIS A CA 1
ATOM 4523 C C . HIS A 1 606 ? -24.069 -18.788 72.610 1.00 52.28 606 HIS A C 1
ATOM 4525 O O . HIS A 1 606 ? -23.658 -18.349 71.535 1.00 52.28 606 HIS A O 1
ATOM 4531 N N . PRO A 1 607 ? -24.424 -17.964 73.615 1.00 51.56 607 PRO A N 1
ATOM 4532 C CA . PRO A 1 607 ? -24.395 -16.512 73.484 1.00 51.56 607 PRO A CA 1
ATOM 4533 C C . PRO A 1 607 ? -22.953 -16.027 73.292 1.00 51.56 607 PRO A C 1
ATOM 4535 O O . PRO A 1 607 ? -22.070 -16.333 74.094 1.00 51.56 607 PRO A O 1
ATOM 4538 N N . ILE A 1 608 ? -22.706 -15.265 72.224 1.00 50.31 608 ILE A N 1
ATOM 4539 C CA . ILE A 1 608 ? -21.408 -14.629 71.981 1.00 50.31 608 ILE A CA 1
ATOM 4540 C C . ILE A 1 608 ? -21.249 -13.496 73.011 1.00 50.31 608 ILE A C 1
ATOM 4542 O O . ILE A 1 608 ? -22.084 -12.591 73.035 1.00 50.31 608 ILE A O 1
ATOM 4546 N N . PRO A 1 609 ? -20.200 -13.495 73.856 1.00 48.59 609 PRO A N 1
ATOM 4547 C CA . PRO A 1 609 ? -19.938 -12.372 74.742 1.00 48.59 609 PRO A CA 1
ATOM 4548 C C . PRO A 1 609 ? -19.632 -11.121 73.910 1.00 48.59 609 PRO A C 1
ATOM 4550 O O . PRO A 1 609 ? -18.878 -11.183 72.936 1.00 48.59 609 PRO A O 1
ATOM 4553 N N . ALA A 1 610 ? -20.181 -9.978 74.327 1.00 45.50 610 ALA A N 1
ATOM 4554 C CA . ALA A 1 610 ? -20.099 -8.684 73.640 1.00 45.50 610 ALA A CA 1
ATOM 4555 C C . ALA A 1 610 ? -18.667 -8.208 73.292 1.00 45.50 610 ALA A C 1
ATOM 4557 O O . ALA A 1 610 ? -18.494 -7.292 72.495 1.00 45.50 610 ALA A O 1
ATOM 4558 N N . SER A 1 611 ? -17.623 -8.852 73.822 1.00 47.69 611 SER A N 1
ATOM 4559 C CA . SER A 1 611 ? -16.215 -8.540 73.559 1.00 47.69 611 SER A CA 1
ATOM 4560 C C . SER A 1 611 ? -15.690 -8.963 72.177 1.00 47.69 611 SER A C 1
ATOM 4562 O O . SER A 1 611 ? -14.580 -8.570 71.825 1.00 47.69 611 SER A O 1
ATOM 4564 N N . LYS A 1 612 ? -16.445 -9.737 71.380 1.00 46.97 612 LYS A N 1
ATOM 4565 C CA . LYS A 1 612 ? -16.021 -10.185 70.033 1.00 46.97 612 LYS A CA 1
ATOM 4566 C C . LYS A 1 612 ? -16.725 -9.500 68.853 1.00 46.97 612 LYS A C 1
ATOM 4568 O O . LYS A 1 612 ? -16.390 -9.812 67.717 1.00 46.97 612 LYS A O 1
ATOM 4573 N N . MET A 1 613 ? -17.657 -8.571 69.088 1.00 40.75 613 MET A N 1
ATOM 4574 C CA . MET A 1 613 ? -18.391 -7.882 68.007 1.00 40.75 613 MET A CA 1
ATOM 4575 C C . MET A 1 613 ? -17.657 -6.686 67.380 1.00 40.75 613 MET A C 1
ATOM 4577 O O . MET A 1 613 ? -18.157 -6.124 66.412 1.00 40.75 613 MET A O 1
ATOM 4581 N N . ILE A 1 614 ? -16.479 -6.300 67.878 1.00 40.19 614 ILE A N 1
ATOM 4582 C CA . ILE A 1 614 ? -15.684 -5.210 67.294 1.00 40.19 614 ILE A CA 1
ATOM 4583 C C . ILE A 1 614 ? -14.374 -5.785 66.751 1.00 40.19 614 ILE A C 1
ATOM 4585 O O . ILE A 1 614 ? -13.385 -5.868 67.485 1.00 40.19 614 ILE A O 1
ATOM 4589 N N . ARG A 1 615 ? -14.367 -6.195 65.479 1.00 33.31 615 ARG A N 1
ATOM 4590 C CA . ARG A 1 615 ? -13.187 -6.149 64.602 1.00 33.31 615 ARG A CA 1
ATOM 4591 C C . ARG A 1 615 ? -13.514 -6.438 63.150 1.00 33.31 615 ARG A C 1
ATOM 4593 O O . ARG A 1 615 ? -14.244 -7.421 62.907 1.00 33.31 615 ARG A O 1
#

Radius of gyration: 36.06 Å; chains: 1; bounding box: 81×77×121 Å

Sequence (615 aa):
MNTRLCKLANPWLLGLTAWALVVSPLPRTPFSSRAQLSEPQRDADADPSRNDSPILGQLPRSHAQASLSLAGGSATTLAAAALSRADLAMIRATINPTQFSGALGERLMQTHLTAHLRQSQGWQPLMARFGGPQGFDGLKVRLDALGRPTELMVAEAKFGSARLGQTASGLQMSQGWVKPRLERMATQYRTILELNQSNRLMVAHPPRELVGRVERLQVPMRDGKAAVFWRENNRAPWHFNGRPDQISEAVAQVQAIEQKLTTAARGQSPLYRWIYRVELTPQGYLYTIKDASRLEQLRFESKLPTLARVKVPLSQGRGAAVLRISRAELAEQIHRHVPGLSRTQANQYADELVKNLDDLRALHQASPSLSRTILVNSAKAGLVGAGLDLTMGILADLSQEGEIDWTRRVKSALVTFSAVGAGTAIGQGMVAFLTRNPVLAQFAEHSSQVLGLGASSIVTNTLGSAVGAGAASVFLAYGGYLMGLYDLEAANRMAIAGTAGAAASALFVGGAFAAAAAFGTAGTGAAIGTLSGAAFTNAALAWIGGGTLAAGGGGMALGATILTGGAFLVVLGVTGGVMYYFNSRDRREEETRMRLTIDWLKTSSHPIPASKMIR

Organism: Isosphaera pallida (strain ATCC 43644 / DSM 9630 / IS1B) (NCBI:txid575540)